Protein AF-0000000085005023 (afdb_homodimer)

Nearest PDB structures (foldseek):
  6o2d-assembly1_A  TM=9.457E-01  e=1.101E-13  Schizosaccharomyces pombe
  6o2d-assembly1_B  TM=9.319E-01  e=3.322E-13  Schizosaccharomyces pombe
  7x85-assembly2_C  TM=8.094E-01  e=4.046E-11  Gallus gallus
  5fpz-assembly1_A-2  TM=8.600E-01  e=1.883E-07  Yersinia enterocolitica subsp. enterocolitica 8081
  5fq0-assembly1_A  TM=8.128E-01  e=3.798E-08  Halomonas sp.

pLDDT: mean 74.67, std 32.0, range [18.98, 99.0]

Organism: Metarhizium robertsii (strain ARSEF 23 / ATCC MYA-3075) (NCBI:txid655844)

Foldseek 3Di:
DDDPDDDPDDPPDDPDPPCPPPDDPCPPPPCPVPVPPPPDPPDPPPDDCPVPPPPPPPPPPDDDPCCVPVQWDKDWDFDDDPVVVVPPPPDPDDDDTDIDIDTDDGHPVRFDWDDDPPFQKTWDWPDDDPFKTKTKIKHFAFGKDDKDACAQKKKKKAWCAAKKWKDKAHDIDIDGHGDMDIHGHGIIMMIGRNDHGMTMMIMMIGGDDDDPVD/DDCPDDDPDDPPDDPPPPCPPPDDPPPPPPPPPPPPPPPDPPDPDPDDCPVPPPPPPVPPDDDDPCCVPVQWDKDWDFDDDPVVVVPPPPDPDDDDTDIDIDTDDGHPVRFDWDDDVPFQKTWDWDDDDPFKTKTKIKHFAFGKDDKDACAQKKKKKAWCAAKKWKDKAHDIDIDGHGDMDIHGHGIIMMIGRNDHGMTMMIMMIGGDDDDVVD

Sequence (428 aa):
MDNITHQISEYARRVEHTEEPLVGQDVPLTEYQLVIRGGPTSQPETGSKSNGNVEPAAHDQDLDAWETNEGTVRASVVVWQPSYQLQLWPPIEAIEVDIADEQIAISASAIETWEIPGATFSYAKTLHMPYMGAGVVDIPPGGEKRTKNTRMMQMVFFVHFGKVLVTVHQTRFRISTGGIWTVPRGNYYGIVNDGEGPARIFFSQACETMPETLMDNITHQISEYARRVEHTEEPLVGQDVPLTEYQLVIRGGPTSQPETGSKSNGNVEPAAHDQDLDAWETNEGTVRASVVVWQPSYQLQLWPPIEAIEVDIADEQIAISASAIETWEIPGATFSYAKTLHMPYMGAGVVDIPPGGEKRTKNTRMMQMVFFVHFGKVLVTVHQTRFRISTGGIWTVPRGNYYGIVNDGEGPARIFFSQACETMPETL

Structure (mmCIF, N/CA/C/O backbone):
data_AF-0000000085005023-model_v1
#
loop_
_entity.id
_entity.type
_entity.pdbx_description
1 polymer 'CENP-C homolog'
#
loop_
_atom_site.group_PDB
_atom_site.id
_atom_site.type_symbol
_atom_site.label_atom_id
_atom_site.label_alt_id
_atom_site.label_comp_id
_atom_site.label_asym_id
_atom_site.label_entity_id
_atom_site.label_seq_id
_atom_site.pdbx_PDB_ins_code
_atom_site.Cartn_x
_atom_site.Cartn_y
_atom_site.Cartn_z
_atom_site.occupancy
_atom_site.B_iso_or_equiv
_atom_site.auth_seq_id
_atom_site.auth_comp_id
_atom_site.auth_asym_id
_atom_site.auth_atom_id
_atom_site.pdbx_PDB_model_num
ATOM 1 N N . MET A 1 1 ? 50.906 46.688 -15.484 1 20.78 1 MET A N 1
ATOM 2 C CA . MET A 1 1 ? 50.844 46.875 -14.039 1 20.78 1 MET A CA 1
ATOM 3 C C . MET A 1 1 ? 49.406 47.156 -13.594 1 20.78 1 MET A C 1
ATOM 5 O O . MET A 1 1 ? 49.062 46.875 -12.445 1 20.78 1 MET A O 1
ATOM 9 N N . ASP A 1 2 ? 48.719 48.125 -14.328 1 18.98 2 ASP A N 1
ATOM 10 C CA . ASP A 1 2 ? 47.906 48.938 -13.445 1 18.98 2 ASP A CA 1
ATOM 11 C C . ASP A 1 2 ? 46.812 48.125 -12.758 1 18.98 2 ASP A C 1
ATOM 13 O O . ASP A 1 2 ? 46.562 46.969 -13.148 1 18.98 2 ASP A O 1
ATOM 17 N N . ASN A 1 3 ? 45.562 48.719 -12.609 1 22.7 3 ASN A N 1
ATOM 18 C CA . ASN A 1 3 ? 44.719 49.375 -11.641 1 22.7 3 ASN A CA 1
ATOM 19 C C . ASN A 1 3 ? 43.5 48.531 -11.297 1 22.7 3 ASN A C 1
ATOM 21 O O . ASN A 1 3 ? 42.469 49.031 -10.828 1 22.7 3 ASN A O 1
ATOM 25 N N . ILE A 1 4 ? 43.125 47.5 -12.109 1 26.22 4 ILE A N 1
ATOM 26 C CA . ILE A 1 4 ? 41.812 46.844 -12.109 1 26.22 4 ILE A CA 1
ATOM 27 C C . ILE A 1 4 ? 41.594 46.156 -10.773 1 26.22 4 ILE A C 1
ATOM 29 O O . ILE A 1 4 ? 41.094 45.031 -10.734 1 26.22 4 ILE A O 1
ATOM 33 N N . THR A 1 5 ? 42.625 46.375 -9.766 1 22.83 5 THR A N 1
ATOM 34 C CA . THR A 1 5 ? 42.875 45.531 -8.602 1 22.83 5 THR A CA 1
ATOM 35 C C . THR A 1 5 ? 41.75 45.625 -7.594 1 22.83 5 THR A C 1
ATOM 37 O O . THR A 1 5 ? 41.406 44.625 -6.953 1 22.83 5 THR A O 1
ATOM 40 N N . HIS A 1 6 ? 41.469 46.906 -7.105 1 21.84 6 HIS A N 1
ATOM 41 C CA . HIS A 1 6 ? 41.375 47.219 -5.684 1 21.84 6 HIS A CA 1
ATOM 42 C C . HIS A 1 6 ? 40.031 46.781 -5.105 1 21.84 6 HIS A C 1
ATOM 44 O O . HIS A 1 6 ? 39.969 46.375 -3.947 1 21.84 6 HIS A O 1
ATOM 50 N N . GLN A 1 7 ? 38.812 47.344 -5.625 1 20.84 7 GLN A N 1
ATOM 51 C CA . GLN A 1 7 ? 37.844 47.969 -4.738 1 20.84 7 GLN A CA 1
ATOM 52 C C . GLN A 1 7 ? 37 46.938 -4.02 1 20.84 7 GLN A C 1
ATOM 54 O O . GLN A 1 7 ? 35.812 46.812 -4.301 1 20.84 7 GLN A O 1
ATOM 59 N N . ILE A 1 8 ? 37.219 45.594 -3.947 1 22.94 8 ILE A N 1
ATOM 60 C CA . ILE A 1 8 ? 36.25 44.594 -3.51 1 22.94 8 ILE A CA 1
ATOM 61 C C . ILE A 1 8 ? 35.969 44.781 -2.018 1 22.94 8 ILE A C 1
ATOM 63 O O . ILE A 1 8 ? 35.844 43.781 -1.286 1 22.94 8 ILE A O 1
ATOM 67 N N . SER A 1 9 ? 36.406 46 -1.412 1 19.78 9 SER A N 1
ATOM 68 C CA . SER A 1 9 ? 36.719 46 0.012 1 19.78 9 SER A CA 1
ATOM 69 C C . SER A 1 9 ? 35.5 45.625 0.849 1 19.78 9 SER A C 1
ATOM 71 O O . SER A 1 9 ? 35.531 44.688 1.634 1 19.78 9 SER A O 1
ATOM 73 N N . GLU A 1 10 ? 34.875 46.688 1.689 1 20.23 10 GLU A N 1
ATOM 74 C CA . GLU A 1 10 ? 34.594 46.969 3.094 1 20.23 10 GLU A CA 1
ATOM 75 C C . GLU A 1 10 ? 33.156 46.625 3.461 1 20.23 10 GLU A C 1
ATOM 77 O O . GLU A 1 10 ? 32.688 46.969 4.543 1 20.23 10 GLU A O 1
ATOM 82 N N . TYR A 1 11 ? 32.188 46.219 2.602 1 20.08 11 TYR A N 1
ATOM 83 C CA . TYR A 1 11 ? 30.781 46.406 2.904 1 20.08 11 TYR A CA 1
ATOM 84 C C . TYR A 1 11 ? 30.375 45.594 4.117 1 20.08 11 TYR A C 1
ATOM 86 O O . TYR A 1 11 ? 29.734 44.531 3.979 1 20.08 11 TYR A O 1
ATOM 94 N N . ALA A 1 12 ? 31.281 45.062 5.039 1 22.78 12 ALA A N 1
ATOM 95 C CA . ALA A 1 12 ? 30.953 44.188 6.145 1 22.78 12 ALA A CA 1
ATOM 96 C C . ALA A 1 12 ? 30.156 44.906 7.223 1 22.78 12 ALA A C 1
ATOM 98 O O . ALA A 1 12 ? 30.344 44.656 8.414 1 22.78 12 ALA A O 1
ATOM 99 N N . ARG A 1 13 ? 29.578 46.156 6.875 1 21.62 13 ARG A N 1
ATOM 100 C CA . ARG A 1 13 ? 29.234 46.969 8.055 1 21.62 13 ARG A CA 1
ATOM 101 C C . ARG A 1 13 ? 28.391 46.156 9.031 1 21.62 13 ARG A C 1
ATOM 103 O O . ARG A 1 13 ? 27.594 45.312 8.617 1 21.62 13 ARG A O 1
ATOM 110 N N . ARG A 1 14 ? 28.219 46.656 10.383 1 22.02 14 ARG A N 1
ATOM 111 C CA . ARG A 1 14 ? 27.922 46.469 11.797 1 22.02 14 ARG A CA 1
ATOM 112 C C . ARG A 1 14 ? 26.406 46.375 12.031 1 22.02 14 ARG A C 1
ATOM 114 O O . ARG A 1 14 ? 25.703 47.375 12.016 1 22.02 14 ARG A O 1
ATOM 121 N N . VAL A 1 15 ? 25.578 45.562 11.25 1 21.27 15 VAL A N 1
ATOM 122 C CA . VAL A 1 15 ? 24.141 45.562 11.516 1 21.27 15 VAL A CA 1
ATOM 123 C C . VAL A 1 15 ? 23.891 45.375 13.008 1 21.27 15 VAL A C 1
ATOM 125 O O . VAL A 1 15 ? 24.25 44.344 13.578 1 21.27 15 VAL A O 1
ATOM 128 N N . GLU A 1 16 ? 23.922 46.5 13.75 1 20.8 16 GLU A N 1
ATOM 129 C CA . GLU A 1 16 ? 23.578 46.625 15.164 1 20.8 16 GLU A CA 1
ATOM 130 C C . GLU A 1 16 ? 22.266 45.906 15.477 1 20.8 16 GLU A C 1
ATOM 132 O O . GLU A 1 16 ? 21.266 46.125 14.797 1 20.8 16 GLU A O 1
ATOM 137 N N . HIS A 1 17 ? 22.312 44.75 16.141 1 21.53 17 HIS A N 1
ATOM 138 C CA . HIS A 1 17 ? 21.359 43.812 16.719 1 21.53 17 HIS A CA 1
ATOM 139 C C . HIS A 1 17 ? 20.391 44.531 17.656 1 21.53 17 HIS A C 1
ATOM 141 O O . HIS A 1 17 ? 20.516 44.438 18.891 1 21.53 17 HIS A O 1
ATOM 147 N N . THR A 1 18 ? 19.938 45.812 17.328 1 21 18 THR A N 1
ATOM 148 C CA . THR A 1 18 ? 19.156 46.312 18.438 1 21 18 THR A CA 1
ATOM 149 C C . THR A 1 18 ? 18 45.375 18.781 1 21 18 THR A C 1
ATOM 151 O O . THR A 1 18 ? 17.188 45.031 17.906 1 21 18 THR A O 1
ATOM 154 N N . GLU A 1 19 ? 18.062 44.625 19.891 1 22.67 19 GLU A N 1
ATOM 155 C CA . GLU A 1 19 ? 17.25 43.656 20.625 1 22.67 19 GLU A CA 1
ATOM 156 C C . GLU A 1 19 ? 15.867 44.25 20.953 1 22.67 19 GLU A C 1
ATOM 158 O O . GLU A 1 19 ? 15.312 43.938 22.016 1 22.67 19 GLU A O 1
ATOM 163 N N . GLU A 1 20 ? 15.297 45.25 20.188 1 24.09 20 GLU A N 1
ATOM 164 C CA . GLU A 1 20 ? 14.164 45.75 20.953 1 24.09 20 GLU A CA 1
ATOM 165 C C . GLU A 1 20 ? 13.188 44.625 21.297 1 24.09 20 GLU A C 1
ATOM 167 O O . GLU A 1 20 ? 12.875 43.781 20.438 1 24.09 20 GLU A O 1
ATOM 172 N N . PRO A 1 21 ? 12.953 44.375 22.609 1 23 21 PRO A N 1
ATOM 173 C CA . PRO A 1 21 ? 12.086 43.375 23.234 1 23 21 PRO A CA 1
ATOM 174 C C . PRO A 1 21 ? 10.633 43.5 22.766 1 23 21 PRO A C 1
ATOM 176 O O . PRO A 1 21 ? 10.055 44.594 22.781 1 23 21 PRO A O 1
ATOM 179 N N . LEU A 1 22 ? 10.297 42.969 21.625 1 23.94 22 LEU A N 1
ATOM 180 C CA . LEU A 1 22 ? 8.906 43 21.203 1 23.94 22 LEU A CA 1
ATOM 181 C C . LEU A 1 22 ? 7.973 42.75 22.391 1 23.94 22 LEU A C 1
ATOM 183 O O . LEU A 1 22 ? 8.008 41.656 22.984 1 23.94 22 LEU A O 1
ATOM 187 N N . VAL A 1 23 ? 7.742 43.812 23.188 1 22.28 23 VAL A N 1
ATOM 188 C CA . VAL A 1 23 ? 6.77 43.875 24.266 1 22.28 23 VAL A CA 1
ATOM 189 C C . VAL A 1 23 ? 5.508 43.125 23.891 1 22.28 23 VAL A C 1
ATOM 191 O O . VAL A 1 23 ? 5.109 43.094 22.719 1 22.28 23 VAL A O 1
ATOM 194 N N . GLY A 1 24 ? 4.887 42.438 24.875 1 23.66 24 GLY A N 1
ATOM 195 C CA . GLY A 1 24 ? 3.895 41.469 25.297 1 23.66 24 GLY A CA 1
ATOM 196 C C . GLY A 1 24 ? 2.477 41.844 24.938 1 23.66 24 GLY A C 1
ATOM 197 O O . GLY A 1 24 ? 1.838 42.625 25.641 1 23.66 24 GLY A O 1
ATOM 198 N N . GLN A 1 25 ? 2.277 42.531 23.734 1 23.11 25 GLN A N 1
ATOM 199 C CA . GLN A 1 25 ? 0.89 42.969 23.625 1 23.11 25 GLN A CA 1
ATOM 200 C C . GLN A 1 25 ? -0.073 41.875 24.047 1 23.11 25 GLN A C 1
ATOM 202 O O . GLN A 1 25 ? 0.079 40.719 23.625 1 23.11 25 GLN A O 1
ATOM 207 N N . ASP A 1 26 ? -0.758 42.094 25.141 1 23.62 26 ASP A N 1
ATOM 208 C CA . ASP A 1 26 ? -1.786 41.375 25.906 1 23.62 26 ASP A CA 1
AT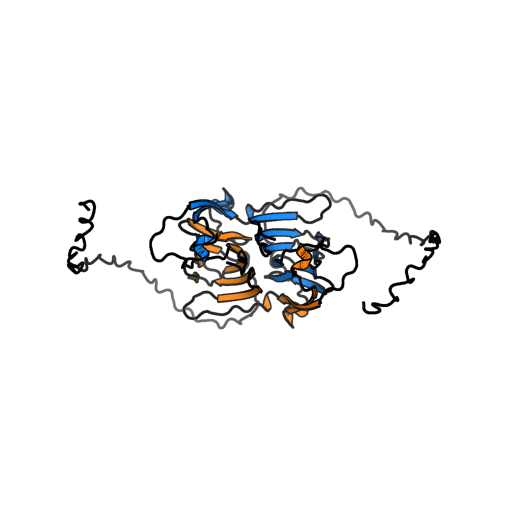OM 209 C C . ASP A 1 26 ? -2.938 40.938 25 1 23.62 26 ASP A C 1
ATOM 211 O O . ASP A 1 26 ? -3.664 41.781 24.453 1 23.62 26 ASP A O 1
ATOM 215 N N . VAL A 1 27 ? -2.641 40.219 24 1 22.83 27 VAL A N 1
ATOM 216 C CA . VAL A 1 27 ? -3.807 39.75 23.234 1 22.83 27 VAL A CA 1
ATOM 217 C C . VAL A 1 27 ? -4.875 39.25 24.203 1 22.83 27 VAL A C 1
ATOM 219 O O . VAL A 1 27 ? -4.582 38.406 25.078 1 22.83 27 VAL A O 1
ATOM 222 N N . PRO A 1 28 ? -5.824 40.094 24.453 1 23.39 28 PRO A N 1
ATOM 223 C CA . PRO A 1 28 ? -6.902 39.688 25.359 1 23.39 28 PRO A CA 1
ATOM 224 C C . PRO A 1 28 ? -7.461 38.281 25.031 1 23.39 28 PRO A C 1
ATOM 226 O O . PRO A 1 28 ? -7.707 37.969 23.859 1 23.39 28 PRO A O 1
ATOM 229 N N . LEU A 1 29 ? -6.914 37.281 25.703 1 22.69 29 LEU A N 1
ATOM 230 C CA . LEU A 1 29 ? -7.359 35.906 25.734 1 22.69 29 LEU A CA 1
ATOM 231 C C . LEU A 1 29 ? -8.867 35.812 25.922 1 22.69 29 LEU A C 1
ATOM 233 O O . LEU A 1 29 ? -9.391 36.219 26.969 1 22.69 29 LEU A O 1
ATOM 237 N N . THR A 1 30 ? -9.586 36.188 24.844 1 21.06 30 THR A N 1
ATOM 238 C CA . THR A 1 30 ? -11.031 36 24.969 1 21.06 30 THR A CA 1
ATOM 239 C C . THR A 1 30 ? -11.359 34.688 25.641 1 21.06 30 THR A C 1
ATOM 241 O O . THR A 1 30 ? -10.828 33.625 25.266 1 21.06 30 THR A O 1
ATOM 244 N N . GLU A 1 31 ? -11.703 34.688 26.875 1 20.23 31 GLU A N 1
ATOM 245 C CA . GLU A 1 31 ? -12.164 33.688 27.812 1 20.23 31 GLU A CA 1
ATOM 246 C C . GLU A 1 31 ? -13.258 32.812 27.172 1 20.23 31 GLU A C 1
ATOM 248 O O . GLU A 1 31 ? -14.344 33.312 26.875 1 20.23 31 GLU A O 1
ATOM 253 N N . TYR A 1 32 ? -12.883 32.031 26.188 1 21.78 32 TYR A N 1
ATOM 254 C CA . TYR A 1 32 ? -13.953 31.141 25.766 1 21.78 32 TYR A CA 1
ATOM 255 C C . TYR A 1 32 ? -14.508 30.359 26.953 1 21.78 32 TYR A C 1
ATOM 257 O O . TYR A 1 32 ? -13.742 29.766 27.719 1 21.78 32 TYR A O 1
ATOM 265 N N . GLN A 1 33 ? -15.492 30.906 27.609 1 19.98 33 GLN A N 1
ATOM 266 C CA . GLN A 1 33 ? -16.219 30.25 28.688 1 19.98 33 GLN A CA 1
ATOM 267 C C . GLN A 1 33 ? -16.672 28.844 28.281 1 19.98 33 GLN A C 1
ATOM 269 O O . GLN A 1 33 ? -17.516 28.703 27.406 1 19.98 33 GLN A O 1
ATOM 274 N N . LEU A 1 34 ? -15.727 27.938 28.156 1 20.25 34 LEU A N 1
ATOM 275 C CA . LEU A 1 34 ? -16.156 26.562 28 1 20.25 34 LEU A CA 1
ATOM 276 C C . LEU A 1 34 ? -17.141 26.172 29.094 1 20.25 34 LEU A C 1
ATOM 278 O O . LEU A 1 34 ? -16.812 26.203 30.266 1 20.25 34 LEU A O 1
ATOM 282 N N . VAL A 1 35 ? -18.406 26.516 28.859 1 21.14 35 VAL A N 1
ATOM 283 C CA . VAL A 1 35 ? -19.453 26.062 29.781 1 21.14 35 VAL A CA 1
ATOM 284 C C . VAL A 1 35 ? -19.359 24.547 29.953 1 21.14 35 VAL A C 1
ATOM 286 O O . VAL A 1 35 ? -19.5 23.797 28.969 1 21.14 35 VAL A O 1
ATOM 289 N N . ILE A 1 36 ? -18.531 24.094 30.844 1 23.42 36 ILE A N 1
ATOM 290 C CA . ILE A 1 36 ? -18.438 22.703 31.266 1 23.42 36 ILE A CA 1
ATOM 291 C C . ILE A 1 36 ? -19.797 22.219 31.781 1 23.42 36 ILE A C 1
ATOM 293 O O . ILE A 1 36 ? -20.312 22.734 32.781 1 23.42 36 ILE A O 1
ATOM 297 N N . ARG A 1 37 ? -20.75 21.984 30.844 1 21.23 37 ARG A N 1
ATOM 298 C CA . ARG A 1 37 ? -21.984 21.406 31.375 1 21.23 37 ARG A CA 1
ATOM 299 C C . ARG A 1 37 ? -21.688 20.141 32.188 1 21.23 37 ARG A C 1
ATOM 301 O O . ARG A 1 37 ? -20.859 19.328 31.781 1 21.23 37 ARG A O 1
ATOM 308 N N . GLY A 1 38 ? -21.812 20.188 33.5 1 23.38 38 GLY A N 1
ATOM 309 C CA . GLY A 1 38 ? -21.656 19.219 34.562 1 23.38 38 GLY A CA 1
ATOM 310 C C . GLY A 1 38 ? -22.5 17.969 34.375 1 23.38 38 GLY A C 1
ATOM 311 O O . GLY A 1 38 ? -23.719 18 34.5 1 23.38 38 GLY A O 1
ATOM 312 N N . GLY A 1 39 ? -22.469 17.328 33.219 1 23.11 39 GLY A N 1
ATOM 313 C CA . GLY A 1 39 ? -23.422 16.234 33.219 1 23.11 39 GLY A CA 1
ATOM 314 C C . GLY A 1 39 ? -23.203 15.234 34.344 1 23.11 39 GLY A C 1
ATOM 315 O O . GLY A 1 39 ? -22.125 15.195 34.938 1 23.11 39 GLY A O 1
ATOM 316 N N . PRO A 1 40 ? -24.297 14.602 34.875 1 24.78 40 PRO A N 1
ATOM 317 C CA . PRO A 1 40 ? -24.406 13.758 36.062 1 24.78 40 PRO A CA 1
ATOM 318 C C . PRO A 1 40 ? -23.547 12.5 35.969 1 24.78 40 PRO A C 1
ATOM 320 O O . PRO A 1 40 ? -23.172 12.078 34.875 1 24.78 40 PRO A O 1
ATOM 323 N N . THR A 1 41 ? -22.844 12.102 37.031 1 23.7 41 THR A N 1
ATOM 324 C CA . THR A 1 41 ? -21.922 11.047 37.438 1 23.7 41 THR A CA 1
ATOM 325 C C . THR A 1 41 ? -22.562 9.672 37.25 1 23.7 41 THR A C 1
ATOM 327 O O . THR A 1 41 ? -22.016 8.664 37.719 1 23.7 41 THR A O 1
ATOM 330 N N . SER A 1 42 ? -23.297 9.328 36.219 1 23.91 42 SER A N 1
ATOM 331 C CA . SER A 1 42 ? -23.938 8.031 36.406 1 23.91 42 SER A CA 1
ATOM 332 C C . SER A 1 42 ? -22.891 6.926 36.562 1 23.91 42 SER A C 1
ATOM 334 O O . SER A 1 42 ? -21.781 7.043 36.031 1 23.91 42 SER A O 1
ATOM 336 N N . GLN A 1 43 ? -23.125 6.012 37.5 1 25.61 43 GLN A N 1
ATOM 337 C CA . GLN A 1 43 ? -22.422 4.875 38.094 1 25.61 43 GLN A CA 1
ATOM 338 C C . GLN A 1 43 ? -22.047 3.859 37.031 1 25.61 43 GLN A C 1
ATOM 340 O O . GLN A 1 43 ? -22.828 3.592 36.094 1 25.61 43 GLN A O 1
ATOM 345 N N . PRO A 1 44 ? -20.688 3.605 36.938 1 25.62 44 PRO A N 1
ATOM 346 C CA . PRO A 1 44 ? -20.031 2.779 35.906 1 25.62 44 PRO A CA 1
ATOM 347 C C . PRO A 1 44 ? -20.516 1.33 35.938 1 25.62 44 PRO A C 1
ATOM 349 O O . PRO A 1 44 ? -20.438 0.665 36.969 1 25.62 44 PRO A O 1
ATOM 352 N N . GLU A 1 45 ? -21.688 1.024 35.344 1 25.56 45 GLU A N 1
ATOM 353 C CA . GLU A 1 45 ? -21.984 -0.406 35.344 1 25.56 45 GLU A CA 1
ATOM 354 C C . GLU A 1 45 ? -20.875 -1.201 34.656 1 25.56 45 GLU A C 1
ATOM 356 O O . GLU A 1 45 ? -20.203 -0.697 33.75 1 25.56 45 GLU A O 1
ATOM 361 N N . THR A 1 46 ? -20.312 -2.197 35.281 1 25.36 46 THR A N 1
ATOM 362 C CA . THR A 1 46 ? -19.25 -3.164 35.062 1 25.36 46 THR A CA 1
ATOM 363 C C . THR A 1 46 ? -19.469 -3.938 33.781 1 25.36 46 THR A C 1
ATOM 365 O O . THR A 1 46 ? -20.359 -4.789 33.688 1 25.36 46 THR A O 1
ATOM 368 N N . GLY A 1 47 ? -19.656 -3.234 32.625 1 24.84 47 GLY A N 1
ATOM 369 C CA . GLY A 1 47 ? -19.938 -4.094 31.484 1 24.84 47 GLY A CA 1
ATOM 370 C C . GLY A 1 47 ? -18.766 -4.973 31.094 1 24.84 47 GLY A C 1
ATOM 371 O O . GLY A 1 47 ? -17.609 -4.66 31.406 1 24.84 47 GLY A O 1
ATOM 372 N N . SER A 1 48 ? -19 -6.273 30.812 1 24.84 48 SER A N 1
ATOM 373 C CA . SER A 1 48 ? -18.188 -7.402 30.375 1 24.84 48 SER A CA 1
ATOM 374 C C . SER A 1 48 ? -17.469 -7.094 29.078 1 24.84 48 SER A C 1
ATOM 376 O O . SER A 1 48 ? -18.078 -6.633 28.109 1 24.84 48 SER A O 1
ATOM 378 N N . LYS A 1 49 ? -16.109 -6.945 29.078 1 29.33 49 LYS A N 1
ATOM 379 C CA . LYS A 1 49 ? -15.109 -6.621 28.062 1 29.33 49 LYS A CA 1
ATOM 380 C C . LYS A 1 49 ? -15.117 -7.652 26.938 1 29.33 49 LYS A C 1
ATOM 382 O O . LYS A 1 49 ? -14.617 -8.766 27.109 1 29.33 49 LYS A O 1
ATOM 387 N N . SER A 1 50 ? -16.234 -7.809 26.156 1 26.61 50 SER A N 1
ATOM 388 C CA . SER A 1 50 ? -16.047 -8.68 25 1 26.61 50 SER A CA 1
ATOM 389 C C . SER A 1 50 ? -14.969 -8.133 24.062 1 26.61 50 SER A C 1
ATOM 391 O O . SER A 1 50 ? -15.023 -6.969 23.656 1 26.61 50 SER A O 1
ATOM 393 N N . ASN A 1 51 ? -13.758 -8.547 24.156 1 29.17 51 ASN A N 1
ATOM 394 C CA . ASN A 1 51 ? -12.555 -8.266 23.375 1 29.17 51 ASN A CA 1
ATOM 395 C C . ASN A 1 51 ? -12.805 -8.438 21.875 1 29.17 51 ASN A C 1
ATOM 397 O O . ASN A 1 51 ? -12.062 -9.148 21.203 1 29.17 51 ASN A O 1
ATOM 401 N N . GLY A 1 52 ? -14.062 -8.656 21.422 1 30.81 52 GLY A N 1
ATOM 402 C CA . GLY A 1 52 ? -14.125 -8.898 19.984 1 30.81 52 GLY A CA 1
ATOM 403 C C . GLY A 1 52 ? -13.602 -7.738 19.156 1 30.81 52 GLY A C 1
ATOM 404 O O . GLY A 1 52 ? -13.914 -6.578 19.453 1 30.81 52 GLY A O 1
ATOM 405 N N . ASN A 1 53 ? -12.375 -7.871 18.625 1 34.22 53 ASN A N 1
ATOM 406 C CA . ASN A 1 53 ? -11.844 -6.957 17.625 1 34.22 53 ASN A CA 1
ATOM 407 C C . ASN A 1 53 ? -12.898 -6.613 16.562 1 34.22 53 ASN A C 1
ATOM 409 O O . ASN A 1 53 ? -13.094 -7.363 15.609 1 34.22 53 ASN A O 1
ATOM 413 N N . VAL A 1 54 ? -14.125 -6.309 16.891 1 34.75 54 VAL A N 1
ATOM 414 C CA . VAL A 1 54 ? -15.211 -5.922 16 1 34.75 54 VAL A CA 1
ATOM 415 C C . VAL A 1 54 ? -14.781 -4.715 15.164 1 34.75 54 VAL A C 1
ATOM 417 O O . VAL A 1 54 ? -14.336 -3.705 15.703 1 34.75 54 VAL A O 1
ATOM 420 N N . GLU A 1 55 ? -14.336 -5.02 13.852 1 45.09 55 GLU A N 1
ATOM 421 C CA . GLU A 1 55 ? -14.227 -3.887 12.93 1 45.09 55 GLU A CA 1
ATOM 422 C C . GLU A 1 55 ? -15.359 -2.883 13.156 1 45.09 55 GLU A C 1
ATOM 424 O O . GLU A 1 55 ? -16.531 -3.264 13.25 1 45.09 55 GLU A O 1
ATOM 429 N N . PRO A 1 56 ? -15.156 -1.811 13.641 1 44.62 56 PRO A N 1
ATOM 430 C CA . PRO A 1 56 ? -16.266 -0.873 13.828 1 44.62 56 PRO A CA 1
ATOM 431 C C . PRO A 1 56 ? -17.203 -0.815 12.625 1 44.62 56 PRO A C 1
ATOM 433 O O . PRO A 1 56 ? -16.75 -0.977 11.484 1 44.62 56 PRO A O 1
ATOM 436 N N . ALA A 1 57 ? -18.453 -1.136 12.797 1 40.09 57 ALA A N 1
ATOM 437 C CA . ALA A 1 57 ? -19.5 -0.954 11.789 1 40.09 57 ALA A CA 1
ATOM 438 C C . ALA A 1 57 ? -19.234 0.282 10.938 1 40.09 57 ALA A C 1
ATOM 440 O O . ALA A 1 57 ? -18.766 1.308 11.445 1 40.09 57 ALA A O 1
ATOM 441 N N . ALA A 1 58 ? -18.953 0.006 9.609 1 46.12 58 ALA A N 1
ATOM 442 C CA . ALA A 1 58 ? -18.953 1.183 8.75 1 46.12 58 ALA A CA 1
ATOM 443 C C . ALA A 1 58 ? -19.953 2.225 9.242 1 46.12 58 ALA A C 1
ATOM 445 O O . ALA A 1 58 ? -21.172 2.051 9.102 1 46.12 58 ALA A O 1
ATOM 446 N N . HIS A 1 59 ? -19.828 2.691 10.359 1 47.91 59 HIS A N 1
ATOM 447 C CA . HIS A 1 59 ? -20.734 3.768 10.75 1 47.91 59 HIS A CA 1
ATOM 448 C C . HIS A 1 59 ? -20.953 4.746 9.602 1 47.91 59 HIS A C 1
ATOM 450 O O . HIS A 1 59 ? -20.062 4.949 8.773 1 47.91 59 HIS A O 1
ATOM 456 N N . ASP A 1 60 ? -22.172 4.969 9.266 1 56.31 60 ASP A N 1
ATOM 457 C CA . ASP A 1 60 ? -22.594 6.023 8.344 1 56.31 60 ASP A CA 1
ATOM 458 C C . ASP A 1 60 ? -21.703 7.258 8.484 1 56.31 60 ASP A C 1
ATOM 460 O O . ASP A 1 60 ? -21.891 8.055 9.406 1 56.31 60 ASP A O 1
ATOM 464 N N . GLN A 1 61 ? -20.438 7.055 8.016 1 75.25 61 GLN A N 1
ATOM 465 C CA . GLN A 1 61 ? -19.547 8.203 8.07 1 75.25 61 GLN A CA 1
ATOM 466 C C . GLN A 1 61 ? -20.047 9.336 7.188 1 75.25 61 GLN A C 1
ATOM 468 O O . GLN A 1 61 ? -20.5 9.102 6.062 1 75.25 61 GLN A O 1
ATOM 473 N N . ASP A 1 62 ? -20.312 10.492 7.762 1 89.69 62 ASP A N 1
ATOM 474 C CA . ASP A 1 62 ? -20.609 11.68 6.957 1 89.69 62 ASP A CA 1
ATOM 475 C C . ASP A 1 62 ? -19.453 12 6.012 1 89.69 62 ASP A C 1
ATOM 477 O O . ASP A 1 62 ? -18.359 12.383 6.457 1 89.69 62 ASP A O 1
ATOM 481 N N . LEU A 1 63 ? -19.719 11.758 4.727 1 96.5 63 LEU A N 1
ATOM 482 C CA . LEU A 1 63 ? -18.703 12.016 3.711 1 96.5 63 LEU A CA 1
ATOM 483 C C . LEU A 1 63 ? -18.578 13.508 3.436 1 96.5 63 LEU A C 1
ATOM 485 O O . LEU A 1 63 ? -19.594 14.227 3.414 1 96.5 63 LEU A O 1
ATOM 489 N N . ASP A 1 64 ? -17.344 13.945 3.262 1 96.69 64 ASP A N 1
ATOM 490 C CA . ASP A 1 64 ? -17.156 15.32 2.812 1 96.69 64 ASP A CA 1
ATOM 491 C C . ASP A 1 64 ? -17.656 15.508 1.382 1 96.69 64 ASP A C 1
ATOM 493 O O . ASP A 1 64 ? -17.656 14.555 0.595 1 96.69 64 ASP A O 1
ATOM 497 N N . ALA A 1 65 ? -17.938 16.734 1.034 1 97.5 65 ALA A N 1
ATOM 498 C CA . ALA A 1 65 ? -18.562 17.062 -0.253 1 97.5 65 ALA A CA 1
ATOM 499 C C . ALA A 1 65 ? -17.688 16.578 -1.41 1 97.5 65 ALA A C 1
ATOM 501 O O . ALA A 1 65 ? -18.203 16.062 -2.406 1 97.5 65 ALA A O 1
ATOM 502 N N . TRP A 1 66 ? -16.359 16.719 -1.355 1 98.19 66 TRP A N 1
ATOM 503 C CA . TRP A 1 66 ? -15.508 16.344 -2.471 1 98.19 66 TRP A CA 1
ATOM 504 C C . TRP A 1 66 ? -15.578 14.844 -2.725 1 98.19 66 TRP A C 1
ATOM 506 O O . TRP A 1 66 ? -15.359 14.383 -3.852 1 98.19 66 TRP A O 1
ATOM 516 N N . GLU A 1 67 ? -15.883 14.062 -1.689 1 98.38 67 GLU A N 1
ATOM 517 C CA . GLU A 1 67 ? -15.875 12.602 -1.814 1 98.38 67 GLU A CA 1
ATOM 518 C C . GLU A 1 67 ? -17.062 12.117 -2.646 1 98.38 67 GLU A C 1
ATOM 520 O O . GLU A 1 67 ? -17.016 11.031 -3.229 1 98.38 67 GLU A O 1
ATOM 525 N N . THR A 1 68 ? -18.109 12.922 -2.705 1 97.44 68 THR A N 1
ATOM 526 C CA . THR A 1 68 ? -19.312 12.5 -3.42 1 97.44 68 THR A CA 1
ATOM 527 C C . THR A 1 68 ? -19.484 13.305 -4.707 1 97.44 68 THR A C 1
ATOM 529 O O . THR A 1 68 ? -20.375 13.016 -5.508 1 97.44 68 THR A O 1
ATOM 532 N N . ASN A 1 69 ? -18.703 14.305 -4.926 1 97.31 69 ASN A N 1
ATOM 533 C CA . ASN A 1 69 ? -18.781 15.133 -6.125 1 97.31 69 ASN A CA 1
ATOM 534 C C . ASN A 1 69 ? -17.594 14.93 -7.043 1 97.31 69 ASN A C 1
ATOM 536 O O . ASN A 1 69 ? -17.562 13.992 -7.844 1 97.31 69 ASN A O 1
ATOM 540 N N . GLU A 1 70 ? -16.484 15.656 -6.902 1 97.75 70 GLU A N 1
ATOM 541 C CA . GLU A 1 70 ? -15.312 15.547 -7.758 1 97.75 70 GLU A CA 1
ATOM 542 C C . GLU A 1 70 ? -14.68 14.164 -7.66 1 97.75 70 GLU A C 1
ATOM 544 O O . GLU A 1 70 ? -14.211 13.617 -8.664 1 97.75 70 GLU A O 1
ATOM 549 N N . GLY A 1 71 ? -14.609 13.688 -6.453 1 98.75 71 GLY A N 1
ATOM 550 C CA . GLY A 1 71 ? -14.055 12.367 -6.195 1 98.75 71 GLY A CA 1
ATOM 551 C C . GLY A 1 71 ? -12.547 12.367 -6.082 1 98.75 71 GLY A C 1
ATOM 552 O O . GLY A 1 71 ? -11.938 11.336 -5.762 1 98.75 71 GLY A O 1
ATOM 553 N N . THR A 1 72 ? -11.977 13.539 -6.426 1 98.88 72 THR A N 1
ATOM 554 C CA . THR A 1 72 ? -10.523 13.656 -6.328 1 98.88 72 THR A CA 1
ATOM 555 C C . THR A 1 72 ? -10.125 14.977 -5.684 1 98.88 72 THR A C 1
ATOM 557 O O . THR A 1 72 ? -10.898 15.93 -5.684 1 98.88 72 THR A O 1
ATOM 560 N N . VAL A 1 73 ? -8.938 14.93 -5.066 1 98.81 73 VAL A N 1
ATOM 561 C CA . VAL A 1 73 ? -8.336 16.141 -4.539 1 98.81 73 VAL A CA 1
ATOM 562 C C . VAL A 1 73 ? -7.027 16.438 -5.277 1 98.81 73 VAL A C 1
ATOM 564 O O . VAL A 1 73 ? -6.195 15.547 -5.453 1 98.81 73 VAL A O 1
ATOM 567 N N . ARG A 1 74 ? -6.875 17.625 -5.758 1 98.62 74 ARG A N 1
ATOM 568 C CA . ARG A 1 74 ? -5.621 18.125 -6.32 1 98.62 74 ARG A CA 1
ATOM 569 C C . ARG A 1 74 ? -4.914 19.062 -5.348 1 98.62 74 ARG A C 1
ATOM 571 O O . ARG A 1 74 ? -5.559 19.703 -4.52 1 98.62 74 ARG A O 1
ATOM 578 N N . ALA A 1 75 ? -3.611 19.062 -5.426 1 98.62 75 ALA A N 1
ATOM 579 C CA . ALA A 1 75 ? -2.811 19.922 -4.547 1 98.62 75 ALA A CA 1
ATOM 580 C C . ALA A 1 75 ? -1.586 20.469 -5.273 1 98.62 75 ALA A C 1
ATOM 582 O O . ALA A 1 75 ? -1.074 19.828 -6.199 1 98.62 75 ALA A O 1
ATOM 583 N N . SER A 1 76 ? -1.179 21.656 -4.832 1 98.06 76 SER A N 1
ATOM 584 C CA . SER A 1 76 ? 0.151 22.141 -5.188 1 98.06 76 SER A CA 1
ATOM 585 C C . SER A 1 76 ? 1.223 21.516 -4.301 1 98.06 76 SER A C 1
ATOM 587 O O . SER A 1 76 ? 1.24 21.734 -3.088 1 98.06 76 SER A O 1
ATOM 589 N N . VAL A 1 77 ? 2.09 20.781 -4.957 1 98.31 77 VAL A N 1
ATOM 590 C CA . VAL A 1 77 ? 3.07 20.062 -4.156 1 98.31 77 VAL A CA 1
ATOM 591 C C . VAL A 1 77 ? 4.477 20.359 -4.668 1 98.31 77 VAL A C 1
ATOM 593 O O . VAL A 1 77 ? 4.656 20.75 -5.828 1 98.31 77 VAL A O 1
ATOM 596 N N . VAL A 1 78 ? 5.465 20.172 -3.801 1 96.69 78 VAL A N 1
ATOM 597 C CA . VAL A 1 78 ? 6.871 20.297 -4.156 1 96.69 78 VAL A CA 1
ATOM 598 C C . VAL A 1 78 ? 7.266 19.203 -5.129 1 96.69 78 VAL A C 1
ATOM 600 O O . VAL A 1 78 ? 6.938 18.031 -4.914 1 96.69 78 VAL A O 1
ATOM 603 N N . VAL A 1 79 ? 7.953 19.594 -6.215 1 96.38 79 VAL A N 1
ATOM 604 C CA . VAL A 1 79 ? 8.5 18.641 -7.164 1 96.38 79 VAL A CA 1
ATOM 605 C C . VAL A 1 79 ? 9.883 18.188 -6.699 1 96.38 79 VAL A C 1
ATOM 607 O O . VAL A 1 79 ? 10.789 19 -6.555 1 96.38 79 VAL A O 1
ATOM 610 N N . TRP A 1 80 ? 10.039 16.922 -6.512 1 94.06 80 TRP A N 1
ATOM 611 C CA . TRP A 1 80 ? 11.305 16.375 -6.039 1 94.06 80 TRP A CA 1
ATOM 612 C C . TRP A 1 80 ? 12.391 16.5 -7.105 1 94.06 80 TRP A C 1
ATOM 614 O O . TRP A 1 80 ? 12.156 16.188 -8.273 1 94.06 80 TRP A O 1
ATOM 624 N N . GLN A 1 81 ? 13.516 16.969 -6.625 1 90.56 81 GLN A N 1
ATOM 625 C CA . GLN A 1 81 ? 14.711 16.969 -7.457 1 90.56 81 GLN A CA 1
ATOM 626 C C . GLN A 1 81 ? 15.773 16.031 -6.895 1 90.56 81 GLN A C 1
ATOM 628 O O . GLN A 1 81 ? 16.016 16.016 -5.688 1 90.56 81 GLN A O 1
ATOM 633 N N . PRO A 1 82 ? 16.422 15.266 -7.801 1 85.5 82 PRO A N 1
ATOM 634 C CA . PRO A 1 82 ? 17.453 14.352 -7.32 1 85.5 82 PRO A CA 1
ATOM 635 C C . PRO A 1 82 ? 18.516 15.047 -6.457 1 85.5 82 PRO A C 1
ATOM 637 O O . PRO A 1 82 ? 19.047 14.438 -5.531 1 85.5 82 PRO A O 1
ATOM 640 N N . SER A 1 83 ? 18.766 16.312 -6.715 1 85.25 83 SER A N 1
ATOM 641 C CA . SER A 1 83 ? 19.781 17.062 -5.977 1 85.25 83 SER A CA 1
ATOM 642 C C . SER A 1 83 ? 19.375 17.234 -4.516 1 85.25 83 SER A C 1
ATOM 644 O O . SER A 1 83 ? 20.234 17.5 -3.66 1 85.25 83 SER A O 1
ATOM 646 N N . TYR A 1 84 ? 18.047 17.094 -4.23 1 85.44 84 TYR A N 1
ATOM 647 C CA . TYR A 1 84 ? 17.594 17.25 -2.855 1 85.44 84 TYR A CA 1
ATOM 648 C C . TYR A 1 84 ? 18.141 16.141 -1.965 1 85.44 84 TYR A C 1
ATOM 650 O O . TYR A 1 84 ? 18.312 16.344 -0.758 1 85.44 84 TYR A O 1
ATOM 658 N N . GLN A 1 85 ? 18.453 15.062 -2.605 1 80.69 85 GLN A N 1
ATOM 659 C CA . GLN A 1 85 ? 18.969 13.914 -1.86 1 80.69 85 GLN A CA 1
ATOM 660 C C . GLN A 1 85 ? 20.375 14.188 -1.352 1 80.69 85 GLN A C 1
ATOM 662 O O . GLN A 1 85 ? 20.797 13.633 -0.332 1 80.69 85 GLN A O 1
ATOM 667 N N . LEU A 1 86 ? 21.016 14.914 -2.082 1 76.31 86 LEU A N 1
ATOM 668 C CA . LEU A 1 86 ? 22.391 15.234 -1.761 1 76.31 86 LEU A CA 1
ATOM 669 C C . LEU A 1 86 ? 22.469 16.359 -0.743 1 76.31 86 LEU A C 1
ATOM 671 O O . LEU A 1 86 ? 23.516 16.562 -0.1 1 76.31 86 LEU A O 1
ATOM 675 N N . GLN A 1 87 ? 21.359 17 -0.784 1 70.19 87 GLN A N 1
ATOM 676 C CA . GLN A 1 87 ? 21.312 18.109 0.151 1 70.19 87 GLN A CA 1
ATOM 677 C C . GLN A 1 87 ? 20.594 17.703 1.443 1 70.19 87 GLN A C 1
ATOM 679 O O . GLN A 1 87 ? 19.969 16.656 1.508 1 70.19 87 GLN A O 1
ATOM 684 N N . LEU A 1 88 ? 20.938 18.453 2.436 1 72.19 88 LEU A N 1
ATOM 685 C CA . LEU A 1 88 ? 20.156 18.25 3.646 1 72.19 88 LEU A CA 1
ATOM 686 C C . LEU A 1 88 ? 18.703 18.641 3.424 1 72.19 88 LEU A C 1
ATOM 688 O O . LEU A 1 88 ? 18.406 19.797 3.117 1 72.19 88 LEU A O 1
ATOM 692 N N . TRP A 1 89 ? 17.938 17.812 3.023 1 76.12 89 TRP A N 1
ATOM 693 C CA . TRP A 1 89 ? 16.516 18.078 2.879 1 76.12 89 TRP A CA 1
ATOM 694 C C . TRP A 1 89 ? 15.758 17.656 4.129 1 76.12 89 TRP A C 1
ATOM 696 O O . TRP A 1 89 ? 15.961 16.547 4.648 1 76.12 89 TRP A O 1
ATOM 706 N N . PRO A 1 90 ? 14.695 18.391 4.477 1 74.56 90 PRO A N 1
ATOM 707 C CA . PRO A 1 90 ? 14.312 19.703 3.951 1 74.56 90 PRO A CA 1
ATOM 708 C C . PRO A 1 90 ? 15.391 20.766 4.176 1 74.56 90 PRO A C 1
ATOM 710 O O . PRO A 1 90 ? 16.156 20.672 5.137 1 74.56 90 PRO A O 1
ATOM 713 N N . PRO A 1 91 ? 15.367 21.734 3.246 1 71.06 91 PRO A N 1
ATOM 714 C CA . PRO A 1 91 ? 16.422 22.75 3.371 1 71.06 91 PRO A CA 1
ATOM 715 C C . PRO A 1 91 ? 16.234 23.656 4.586 1 71.06 91 PRO A C 1
ATOM 717 O O . PRO A 1 91 ? 15.102 23.922 4.996 1 71.06 91 PRO A O 1
ATOM 720 N N . ILE A 1 92 ? 17.359 23.953 5.172 1 68.62 92 ILE A N 1
ATOM 721 C CA . ILE A 1 92 ? 17.344 24.844 6.328 1 68.62 92 ILE A CA 1
ATOM 722 C C . ILE A 1 92 ? 16.969 26.25 5.891 1 68.62 92 ILE A C 1
ATOM 724 O O . ILE A 1 92 ? 16.219 26.938 6.586 1 68.62 92 ILE A O 1
ATOM 728 N N . GLU A 1 93 ? 17.578 26.594 4.699 1 65.69 93 GLU A N 1
ATOM 729 C CA . GLU A 1 93 ? 17.25 27.906 4.156 1 65.69 93 GLU A CA 1
ATOM 730 C C . GLU A 1 93 ? 16.188 27.812 3.078 1 65.69 93 GLU A C 1
ATOM 732 O O . GLU A 1 93 ? 16.047 26.766 2.422 1 65.69 93 GLU A O 1
ATOM 737 N N . ALA A 1 94 ? 15.406 28.859 2.99 1 70 94 ALA A N 1
ATOM 738 C CA . ALA A 1 94 ? 14.383 28.906 1.953 1 70 94 ALA A CA 1
ATOM 739 C C . ALA A 1 94 ? 15 28.766 0.564 1 70 94 ALA A C 1
ATOM 741 O O . ALA A 1 94 ? 15.914 29.516 0.208 1 70 94 ALA A O 1
ATOM 742 N N . ILE A 1 95 ? 14.836 27.625 0.027 1 75.81 95 ILE A N 1
ATOM 743 C CA . ILE A 1 95 ? 15.25 27.469 -1.361 1 75.81 95 ILE A CA 1
ATOM 744 C C . ILE A 1 95 ? 14.023 27.484 -2.273 1 75.81 95 ILE A C 1
ATOM 746 O O . ILE A 1 95 ? 12.914 27.172 -1.841 1 75.81 95 ILE A O 1
ATOM 750 N N . GLU A 1 96 ? 14.32 28.062 -3.387 1 85.62 96 GLU A N 1
ATOM 751 C CA . GLU A 1 96 ? 13.266 28 -4.391 1 85.62 96 GLU A CA 1
ATOM 752 C C . GLU A 1 96 ? 12.992 26.578 -4.828 1 85.62 96 GLU A C 1
ATOM 754 O O . GLU A 1 96 ? 13.922 25.844 -5.176 1 85.62 96 GLU A O 1
ATOM 759 N N . VAL A 1 97 ? 11.719 26.203 -4.574 1 89.94 97 VAL A N 1
ATOM 760 C CA . VAL A 1 97 ? 11.344 24.859 -4.988 1 89.94 97 VAL A CA 1
ATOM 761 C C . VAL A 1 97 ? 10.312 24.922 -6.109 1 89.94 97 VAL A C 1
ATOM 763 O O . VAL A 1 97 ? 9.547 25.891 -6.195 1 89.94 97 VAL A O 1
ATOM 766 N N . ASP A 1 98 ? 10.367 23.953 -7.02 1 94.56 98 ASP A N 1
ATOM 767 C CA . ASP A 1 98 ? 9.344 23.812 -8.047 1 94.56 98 ASP A CA 1
ATOM 768 C C . ASP A 1 98 ? 8.055 23.234 -7.465 1 94.56 98 ASP A C 1
ATOM 770 O O . ASP A 1 98 ? 8.102 22.328 -6.637 1 94.56 98 ASP A O 1
ATOM 774 N N . ILE A 1 99 ? 6.977 23.844 -7.887 1 97 99 ILE A N 1
ATOM 775 C CA . ILE A 1 99 ? 5.656 23.406 -7.441 1 97 99 ILE A CA 1
ATOM 776 C C . ILE A 1 99 ? 4.863 22.875 -8.633 1 97 99 ILE A C 1
ATOM 778 O O . ILE A 1 99 ? 4.902 23.453 -9.719 1 97 99 ILE A O 1
ATOM 782 N N . ALA A 1 100 ? 4.125 21.781 -8.461 1 98.06 100 ALA A N 1
ATOM 783 C CA . ALA A 1 100 ? 3.248 21.219 -9.484 1 98.06 100 ALA A CA 1
ATOM 784 C C . ALA A 1 100 ? 1.866 20.906 -8.914 1 98.06 100 ALA A C 1
ATOM 786 O O . ALA A 1 100 ? 1.724 20.656 -7.715 1 98.06 100 ALA A O 1
ATOM 787 N N . ASP A 1 101 ? 0.897 21 -9.812 1 98.38 101 ASP A N 1
ATOM 788 C CA . ASP A 1 101 ? -0.456 20.562 -9.484 1 98.38 101 ASP A CA 1
ATOM 789 C C . ASP A 1 101 ? -0.623 19.062 -9.711 1 98.38 101 ASP A C 1
ATOM 791 O O . ASP A 1 101 ? -0.441 18.562 -10.828 1 98.38 101 ASP A O 1
ATOM 795 N N . GLU A 1 102 ? -0.947 18.344 -8.633 1 98.31 102 GLU A N 1
ATOM 796 C CA . GLU A 1 102 ? -1.078 16.891 -8.742 1 98.31 102 GLU A CA 1
ATOM 797 C C . GLU A 1 102 ? -2.354 16.406 -8.062 1 98.31 102 GLU A C 1
ATOM 799 O O . GLU A 1 102 ? -2.781 16.969 -7.047 1 98.31 102 GLU A O 1
ATOM 804 N N . GLN A 1 103 ? -2.988 15.43 -8.695 1 98.75 103 GLN A N 1
ATOM 805 C CA . GLN A 1 103 ? -4.023 14.711 -7.965 1 98.75 103 GLN A CA 1
ATOM 806 C C . GLN A 1 103 ? -3.42 13.898 -6.824 1 98.75 103 GLN A C 1
ATOM 808 O O . GLN A 1 103 ? -2.611 13 -7.059 1 98.75 103 GLN A O 1
ATOM 813 N N . ILE A 1 104 ? -3.896 14.164 -5.582 1 98.88 104 ILE A N 1
ATOM 814 C CA . ILE A 1 104 ? -3.213 13.516 -4.469 1 98.88 104 ILE A CA 1
ATOM 815 C C . ILE A 1 104 ? -4.195 12.633 -3.709 1 98.88 104 ILE A C 1
ATOM 817 O O . ILE A 1 104 ? -3.818 11.969 -2.734 1 98.88 104 ILE A O 1
ATOM 821 N N . ALA A 1 105 ? -5.449 12.578 -4.113 1 98.94 105 ALA A N 1
ATOM 822 C CA . ALA A 1 105 ? -6.395 11.711 -3.416 1 98.94 105 ALA A CA 1
ATOM 823 C C . ALA A 1 105 ? -7.535 11.289 -4.336 1 98.94 105 ALA A C 1
ATOM 825 O O . ALA A 1 105 ? -7.859 11.992 -5.297 1 98.94 105 ALA A O 1
ATOM 826 N N . ILE A 1 106 ? -8.109 10.211 -4.027 1 98.94 106 ILE A N 1
ATOM 827 C CA . ILE A 1 106 ? -9.312 9.68 -4.664 1 98.94 106 ILE A CA 1
ATOM 828 C C . ILE A 1 106 ? -10.203 9.031 -3.613 1 98.94 106 ILE A C 1
ATOM 830 O O . ILE A 1 106 ? -9.719 8.312 -2.736 1 98.94 106 ILE A O 1
ATOM 834 N N . SER A 1 107 ? -11.461 9.328 -3.678 1 98.88 107 SER A N 1
ATOM 835 C CA . SER A 1 107 ? -12.422 8.781 -2.723 1 98.88 107 SER A CA 1
ATOM 836 C C . SER A 1 107 ? -12.789 7.348 -3.076 1 98.88 107 SER A C 1
ATOM 838 O O . SER A 1 107 ? -12.617 6.918 -4.219 1 98.88 107 SER A O 1
ATOM 840 N N . ALA A 1 108 ? -13.312 6.656 -2.068 1 98.62 108 ALA A N 1
ATOM 841 C CA . ALA A 1 108 ? -13.727 5.273 -2.277 1 98.62 108 ALA A CA 1
ATOM 842 C C . ALA A 1 108 ? -14.727 5.168 -3.432 1 98.62 108 ALA A C 1
ATOM 844 O O . ALA A 1 108 ? -14.586 4.297 -4.297 1 98.62 108 ALA A O 1
ATOM 845 N N . SER A 1 109 ? -15.68 6.035 -3.488 1 97.31 109 SER A N 1
ATOM 846 C CA . SER A 1 109 ? -16.766 5.957 -4.469 1 97.31 109 SER A CA 1
ATOM 847 C C . SER A 1 109 ? -16.266 6.328 -5.863 1 97.31 109 SER A C 1
ATOM 849 O O . SER A 1 109 ? -16.875 5.938 -6.863 1 97.31 109 SER A O 1
ATOM 851 N N . ALA A 1 110 ? -15.172 7.051 -5.91 1 98.56 110 ALA A N 1
ATOM 852 C CA . ALA A 1 110 ? -14.664 7.523 -7.195 1 98.56 110 ALA A CA 1
ATOM 853 C C . ALA A 1 110 ? -13.711 6.508 -7.816 1 98.56 110 ALA A C 1
ATOM 855 O O . ALA A 1 110 ? -13.328 6.641 -8.984 1 98.56 110 ALA A O 1
ATOM 856 N N . ILE A 1 111 ? -13.297 5.492 -7.066 1 98.62 111 ILE A N 1
ATOM 857 C CA . ILE A 1 111 ? -12.438 4.445 -7.609 1 98.62 111 ILE A CA 1
ATOM 858 C C . ILE A 1 111 ? -13.25 3.539 -8.531 1 98.62 111 ILE A C 1
ATOM 860 O O . ILE A 1 111 ? -14.141 2.818 -8.078 1 98.62 111 ILE A O 1
ATOM 864 N N . GLU A 1 112 ? -12.922 3.623 -9.789 1 97.12 112 GLU A N 1
ATOM 865 C CA . GLU A 1 112 ? -13.57 2.777 -10.789 1 97.12 112 GLU A CA 1
ATOM 866 C C . GLU A 1 112 ? -12.609 1.716 -11.32 1 97.12 112 GLU A C 1
ATOM 868 O O . GLU A 1 112 ? -11.641 2.037 -12.008 1 97.12 112 GLU A O 1
ATOM 873 N N . THR A 1 113 ? -12.984 0.491 -10.992 1 97.19 113 THR A N 1
ATOM 874 C CA . THR A 1 113 ? -12.148 -0.593 -11.492 1 97.19 113 THR A CA 1
ATOM 875 C C . THR A 1 113 ? -12.578 -1.01 -12.891 1 97.19 113 THR A C 1
ATOM 877 O O . THR A 1 113 ? -13.758 -0.948 -13.234 1 97.19 113 THR A O 1
ATOM 880 N N . TRP A 1 114 ? -11.609 -1.378 -13.672 1 95.25 114 TRP A N 1
ATOM 881 C CA . TRP A 1 114 ? -11.883 -1.767 -15.055 1 95.25 114 TRP A CA 1
ATOM 882 C C . TRP A 1 114 ? -11.688 -3.268 -15.242 1 95.25 114 TRP A C 1
ATOM 884 O O . TRP A 1 114 ? -10.734 -3.85 -14.711 1 95.25 114 TRP A O 1
ATOM 894 N N . GLU A 1 115 ? -12.656 -3.771 -16.062 1 90.62 115 GLU A N 1
ATOM 895 C CA . GLU A 1 115 ? -12.578 -5.195 -16.375 1 90.62 115 GLU A CA 1
ATOM 896 C C . GLU A 1 115 ? -11.555 -5.469 -17.469 1 90.62 115 GLU A C 1
ATOM 898 O O . GLU A 1 115 ? -11.438 -4.699 -18.422 1 90.62 115 GLU A O 1
ATOM 903 N N . ILE A 1 116 ? -10.82 -6.488 -17.234 1 89.5 116 ILE A N 1
ATOM 904 C CA . ILE A 1 116 ? -9.906 -6.973 -18.266 1 89.5 116 ILE A CA 1
ATOM 905 C C . ILE A 1 116 ? -10.562 -8.109 -19.047 1 89.5 116 ILE A C 1
ATOM 907 O O . ILE A 1 116 ? -11.039 -9.078 -18.469 1 89.5 116 ILE A O 1
ATOM 911 N N . PRO A 1 117 ? -10.609 -7.94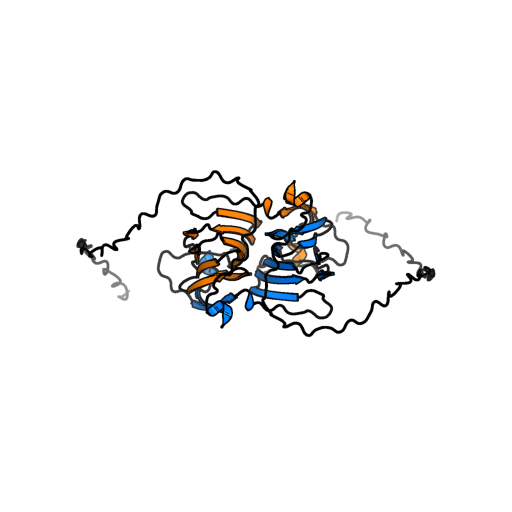9 -20.312 1 90.81 117 PRO A N 1
ATOM 912 C CA . PRO A 1 117 ? -11.211 -9.031 -21.094 1 90.81 117 PRO A CA 1
ATOM 913 C C . PRO A 1 117 ? -10.602 -10.398 -20.781 1 90.81 117 PRO A C 1
ATOM 915 O O . PRO A 1 117 ? -9.375 -10.539 -20.75 1 90.81 117 PRO A O 1
ATOM 918 N N . GLY A 1 118 ? -11.438 -11.352 -20.547 1 92.25 118 GLY A N 1
ATOM 919 C CA . GLY A 1 118 ? -10.984 -12.703 -20.281 1 92.25 118 GLY A CA 1
ATOM 920 C C . GLY A 1 118 ? -10.625 -12.93 -18.828 1 92.25 118 GLY A C 1
ATOM 921 O O . GLY A 1 118 ? -10.273 -14.047 -18.438 1 92.25 118 GLY A O 1
ATOM 922 N N . ALA A 1 119 ? -10.633 -11.828 -18.125 1 92.38 119 ALA A N 1
ATOM 923 C CA . ALA A 1 119 ? -10.336 -11.938 -16.688 1 92.38 119 ALA A CA 1
ATOM 924 C C . ALA A 1 119 ? -11.609 -11.883 -15.859 1 92.38 119 ALA A C 1
ATOM 926 O O . ALA A 1 119 ? -12.648 -11.414 -16.328 1 92.38 119 ALA A O 1
ATOM 927 N N . THR A 1 120 ? -11.531 -12.469 -14.695 1 97.25 120 THR A N 1
ATOM 928 C CA . THR A 1 120 ? -12.688 -12.43 -13.812 1 97.25 120 THR A CA 1
ATOM 929 C C . THR A 1 120 ? -12.414 -11.555 -12.594 1 97.25 120 THR A C 1
ATOM 931 O O . THR A 1 120 ? -12.93 -11.82 -11.508 1 97.25 120 THR A O 1
ATOM 934 N N . PHE A 1 121 ? -11.469 -10.727 -12.75 1 97.88 121 PHE A N 1
ATOM 935 C CA . PHE A 1 121 ? -11.195 -9.672 -11.773 1 97.88 121 PHE A CA 1
ATOM 936 C C . PHE A 1 121 ? -11.18 -8.305 -12.445 1 97.88 121 PHE A C 1
ATOM 938 O O . PHE A 1 121 ? -11.156 -8.211 -13.672 1 97.88 121 PHE A O 1
ATOM 945 N N . SER A 1 122 ? -11.312 -7.262 -11.688 1 98.12 122 SER A N 1
ATOM 946 C CA . SER A 1 122 ? -11.148 -5.887 -12.156 1 98.12 122 SER A CA 1
ATOM 947 C C . SER A 1 122 ? -10.164 -5.121 -11.281 1 98.12 122 SER A C 1
ATOM 949 O O . SER A 1 122 ? -9.883 -5.531 -10.148 1 98.12 122 SER A O 1
ATOM 951 N N . TYR A 1 123 ? -9.539 -4.09 -11.906 1 97.5 123 TYR A N 1
ATOM 952 C CA . TYR A 1 123 ? -8.586 -3.352 -11.078 1 97.5 123 TYR A CA 1
ATOM 953 C C . TYR A 1 123 ? -8.516 -1.888 -11.5 1 97.5 123 TYR A C 1
ATOM 955 O O . TYR A 1 123 ? -9.039 -1.513 -12.555 1 97.5 123 TYR A O 1
ATOM 963 N N . ALA A 1 124 ? -8.008 -1.082 -10.602 1 98.31 124 ALA A N 1
ATOM 964 C CA . ALA A 1 124 ? -7.715 0.329 -10.836 1 98.31 124 ALA A CA 1
ATOM 965 C C . ALA A 1 124 ? -6.348 0.704 -10.266 1 98.31 124 ALA A C 1
ATOM 967 O O . ALA A 1 124 ? -6.016 0.336 -9.141 1 98.31 124 ALA A O 1
ATOM 968 N N . LYS A 1 125 ? -5.559 1.362 -11.102 1 98.06 125 LYS A N 1
ATOM 969 C CA . LYS A 1 125 ? -4.324 1.959 -10.602 1 98.06 125 LYS A CA 1
ATOM 970 C C . LYS A 1 125 ? -4.551 3.404 -10.172 1 98.06 125 LYS A C 1
ATOM 972 O O . LYS A 1 125 ? -5.148 4.191 -10.906 1 98.06 125 LYS A O 1
ATOM 977 N N . THR A 1 126 ? -4.133 3.705 -8.984 1 98.56 126 THR A N 1
ATOM 978 C CA . THR A 1 126 ? -4.359 5.035 -8.43 1 98.56 126 THR A CA 1
ATOM 979 C C . THR A 1 126 ? -3.037 5.781 -8.258 1 98.56 126 THR A C 1
ATOM 981 O O . THR A 1 126 ? -3.027 6.984 -7.988 1 98.56 126 THR A O 1
ATOM 984 N N . LEU A 1 127 ? -1.962 5.133 -8.344 1 98.69 127 LEU A N 1
ATOM 985 C CA . LEU A 1 127 ? -0.613 5.688 -8.336 1 98.69 127 LEU A CA 1
ATOM 986 C C . LEU A 1 127 ? 0.248 5.035 -9.414 1 98.69 127 LEU A C 1
ATOM 988 O O . LEU A 1 127 ? 0.335 3.807 -9.484 1 98.69 127 LEU A O 1
ATOM 992 N N . HIS A 1 128 ? 0.785 5.941 -10.242 1 97.56 128 HIS A N 1
ATOM 993 C CA . HIS A 1 128 ? 1.624 5.473 -11.336 1 97.56 128 HIS A CA 1
ATOM 994 C C . HIS A 1 128 ? 2.93 6.258 -11.406 1 97.56 128 HIS A C 1
ATOM 996 O O . HIS A 1 128 ? 2.938 7.426 -11.797 1 97.56 128 HIS A O 1
ATOM 1002 N N . MET A 1 129 ? 3.959 5.641 -10.906 1 96.19 129 MET A N 1
ATOM 1003 C CA . MET A 1 129 ? 5.328 6.133 -11.023 1 96.19 129 MET A CA 1
ATOM 1004 C C . MET A 1 129 ? 6.246 5.055 -11.594 1 96.19 129 MET A C 1
ATOM 1006 O O . MET A 1 129 ? 5.953 3.865 -11.484 1 96.19 129 MET A O 1
ATOM 1010 N N . PRO A 1 130 ? 7.359 5.473 -12.227 1 94 130 PRO A N 1
ATOM 1011 C CA . PRO A 1 130 ? 8.242 4.461 -12.805 1 94 130 PRO A CA 1
ATOM 1012 C C . PRO A 1 130 ? 8.695 3.418 -11.781 1 94 130 PRO A C 1
ATOM 1014 O O . PRO A 1 130 ? 8.828 2.238 -12.117 1 94 130 PRO A O 1
ATOM 1017 N N . TYR A 1 131 ? 8.859 3.818 -10.539 1 95.75 131 TYR A N 1
ATOM 1018 C CA . TYR A 1 131 ? 9.445 2.9 -9.57 1 95.75 131 TYR A CA 1
ATOM 1019 C C . TYR A 1 131 ? 8.406 2.455 -8.547 1 95.75 131 TYR A C 1
ATOM 1021 O O . TYR A 1 131 ? 8.703 1.642 -7.664 1 95.75 131 TYR A O 1
ATOM 1029 N N . MET A 1 132 ? 7.219 3.035 -8.68 1 98.31 132 MET A N 1
ATOM 1030 C CA . MET A 1 132 ? 6.199 2.732 -7.68 1 98.31 132 MET A CA 1
ATOM 1031 C C . MET A 1 132 ? 4.801 2.807 -8.281 1 98.31 132 MET A C 1
ATOM 1033 O O . MET A 1 132 ? 4.508 3.709 -9.07 1 98.31 132 MET A O 1
ATOM 1037 N N . GLY A 1 133 ? 3.971 1.854 -7.965 1 98.75 133 GLY A N 1
ATOM 1038 C CA . GLY A 1 133 ? 2.562 1.852 -8.32 1 98.75 133 GLY A CA 1
ATOM 1039 C C . GLY A 1 133 ? 1.665 1.353 -7.203 1 98.75 133 GLY A C 1
ATOM 1040 O O . GLY A 1 133 ? 2.137 0.708 -6.266 1 98.75 133 GLY A O 1
ATOM 1041 N N . ALA A 1 134 ? 0.386 1.715 -7.281 1 98.94 134 ALA A N 1
ATOM 1042 C CA . ALA A 1 134 ? -0.598 1.241 -6.309 1 98.94 134 ALA A CA 1
ATOM 1043 C C . ALA A 1 134 ? -2.006 1.28 -6.895 1 98.94 134 ALA A C 1
ATOM 1045 O O . ALA A 1 134 ? -2.254 1.965 -7.891 1 98.94 134 ALA A O 1
ATOM 1046 N N . GLY A 1 135 ? -2.885 0.536 -6.25 1 98.81 135 GLY A N 1
ATOM 1047 C CA . GLY A 1 135 ? -4.273 0.485 -6.684 1 98.81 135 GLY A CA 1
ATOM 1048 C C . GLY A 1 135 ? -5.098 -0.532 -5.918 1 98.81 135 GLY A C 1
ATOM 1049 O O . GLY A 1 135 ? -4.758 -0.894 -4.789 1 98.81 135 GLY A O 1
ATOM 1050 N N . VAL A 1 136 ? -6.266 -0.831 -6.555 1 98.88 136 VAL A N 1
ATOM 1051 C CA . VAL A 1 136 ? -7.156 -1.819 -5.957 1 98.88 136 VAL A CA 1
ATOM 1052 C C . VAL A 1 136 ? -7.492 -2.902 -6.98 1 98.88 136 VAL A C 1
ATOM 1054 O O . VAL A 1 136 ? -7.5 -2.643 -8.188 1 98.88 136 VAL A O 1
ATOM 1057 N N . VAL A 1 137 ? -7.652 -4.07 -6.441 1 98.75 137 VAL A N 1
ATOM 1058 C CA . VAL A 1 137 ? -8.148 -5.211 -7.203 1 98.75 137 VAL A CA 1
ATOM 1059 C C . VAL A 1 137 ? -9.477 -5.688 -6.617 1 98.75 137 VAL A C 1
ATOM 1061 O O . VAL A 1 137 ? -9.586 -5.902 -5.406 1 98.75 137 VAL A O 1
ATOM 1064 N N . ASP A 1 138 ? -10.438 -5.828 -7.43 1 98.75 138 ASP A N 1
ATOM 1065 C CA . ASP A 1 138 ? -11.719 -6.402 -7.043 1 98.75 138 ASP A CA 1
ATOM 1066 C C . ASP A 1 138 ? -11.898 -7.797 -7.637 1 98.75 138 ASP A C 1
ATOM 1068 O O . ASP A 1 138 ? -11.734 -7.988 -8.844 1 98.75 138 ASP A O 1
ATOM 1072 N N . ILE A 1 139 ? -12.203 -8.703 -6.75 1 98.75 139 ILE A N 1
ATOM 1073 C CA . ILE A 1 139 ? -12.438 -10.07 -7.199 1 98.75 139 ILE A CA 1
ATOM 1074 C C . ILE A 1 139 ? -13.812 -10.539 -6.723 1 98.75 139 ILE A C 1
ATOM 1076 O O . ILE A 1 139 ? -14.039 -10.703 -5.52 1 98.75 139 ILE A O 1
ATOM 1080 N N . PRO A 1 140 ? -14.742 -10.805 -7.668 1 98.25 140 PRO A N 1
ATOM 1081 C CA . PRO A 1 140 ? -16.047 -11.328 -7.277 1 98.25 140 PRO A CA 1
ATOM 1082 C C . PRO A 1 140 ? -16 -12.789 -6.844 1 98.25 140 PRO A C 1
ATOM 1084 O O . PRO A 1 140 ? -14.984 -13.461 -7.059 1 98.25 140 PRO A O 1
ATOM 1087 N N . PRO A 1 141 ? -17.109 -13.203 -6.191 1 98.25 141 PRO A N 1
ATOM 1088 C CA . PRO A 1 141 ? -17.141 -14.633 -5.875 1 98.25 141 PRO A CA 1
ATOM 1089 C C . PRO A 1 141 ? -16.891 -15.516 -7.094 1 98.25 141 PRO A C 1
ATOM 1091 O O . PRO A 1 141 ? -17.469 -15.305 -8.156 1 98.25 141 PRO A O 1
ATOM 1094 N N . GLY A 1 142 ? -16 -16.406 -6.895 1 98.06 142 GLY A N 1
ATOM 1095 C CA . GLY A 1 142 ? -15.664 -17.312 -7.977 1 98.06 142 GLY A CA 1
ATOM 1096 C C . GLY A 1 142 ? -14.625 -16.75 -8.93 1 98.06 142 GLY A C 1
ATOM 1097 O O . GLY A 1 142 ? -14.141 -17.469 -9.812 1 98.06 142 GLY A O 1
ATOM 1098 N N . GLY A 1 143 ? -14.242 -15.492 -8.758 1 98.5 143 GLY A N 1
ATOM 1099 C CA . GLY A 1 143 ? -13.258 -14.852 -9.617 1 98.5 143 GLY A CA 1
ATOM 1100 C C . GLY A 1 143 ? -11.828 -15.172 -9.234 1 98.5 143 GLY A C 1
ATOM 1101 O O . GLY A 1 143 ? -11.578 -15.75 -8.172 1 98.5 143 GLY A O 1
ATOM 1102 N N . GLU A 1 144 ? -10.898 -14.781 -10.195 1 98.31 144 GLU A N 1
ATOM 1103 C CA . GLU A 1 144 ? -9.492 -15.031 -9.922 1 98.31 144 GLU A CA 1
ATOM 1104 C C . GLU A 1 144 ? -8.594 -14.07 -10.703 1 98.31 144 GLU A C 1
ATOM 1106 O O . GLU A 1 144 ? -8.961 -13.617 -11.789 1 98.31 144 GLU A O 1
ATOM 1111 N N . LYS A 1 145 ? -7.555 -13.688 -10.117 1 97.69 145 LYS A N 1
ATOM 1112 C CA . LYS A 1 145 ? -6.371 -13.188 -10.812 1 97.69 145 LYS A CA 1
ATOM 1113 C C . LYS A 1 145 ? -5.34 -14.297 -11.016 1 97.69 145 LYS A C 1
ATOM 1115 O O . LYS A 1 145 ? -4.656 -14.695 -10.07 1 97.69 145 LYS A O 1
ATOM 1120 N N . ARG A 1 146 ? -5.215 -14.664 -12.234 1 95.94 146 ARG A N 1
ATOM 1121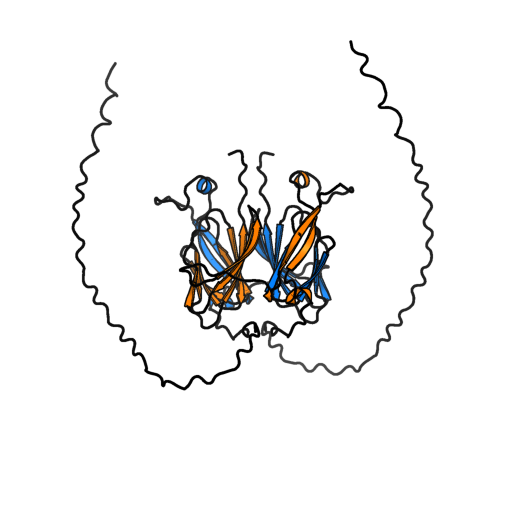 C CA . ARG A 1 146 ? -4.395 -15.828 -12.562 1 95.94 146 ARG A CA 1
ATOM 1122 C 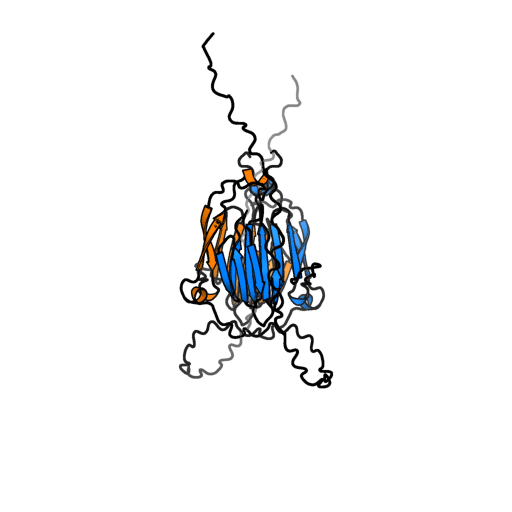C . ARG A 1 146 ? -2.922 -15.562 -12.273 1 95.94 146 ARG A C 1
ATOM 1124 O O . ARG A 1 146 ? -2.504 -14.406 -12.172 1 95.94 146 ARG A O 1
ATOM 1131 N N . THR A 1 147 ? -2.232 -16.641 -12.281 1 95.38 147 THR A N 1
ATOM 1132 C CA . THR A 1 147 ? -0.823 -16.609 -11.906 1 95.38 147 THR A CA 1
ATOM 1133 C C . THR A 1 147 ? -0.039 -15.68 -12.82 1 95.38 147 THR A C 1
ATOM 1135 O O . THR A 1 147 ? -0.223 -15.688 -14.039 1 95.38 147 THR A O 1
ATOM 1138 N N . LYS A 1 148 ? 0.801 -14.852 -12.203 1 95.56 148 LYS A N 1
ATOM 1139 C CA . LYS A 1 148 ? 1.68 -13.898 -12.875 1 95.56 148 LYS A CA 1
ATOM 1140 C C . LYS A 1 148 ? 3.023 -13.789 -12.164 1 95.56 148 LYS A C 1
ATOM 1142 O O . LYS A 1 148 ? 3.092 -13.914 -10.938 1 95.56 148 LYS A O 1
ATOM 1147 N N . ASN A 1 149 ? 4.055 -13.641 -12.945 1 95.94 149 ASN A N 1
ATOM 1148 C CA . ASN A 1 149 ? 5.348 -13.344 -12.336 1 95.94 149 ASN A CA 1
ATOM 1149 C C . ASN A 1 149 ? 5.5 -11.852 -12.039 1 95.94 149 ASN A C 1
ATOM 1151 O O . ASN A 1 149 ? 5.133 -11.016 -12.859 1 95.94 149 ASN A O 1
ATOM 1155 N N . THR A 1 150 ? 6.121 -11.523 -10.852 1 97 150 THR A N 1
ATOM 1156 C CA . THR A 1 150 ? 6.211 -10.125 -10.445 1 97 150 THR A CA 1
ATOM 1157 C C . THR A 1 150 ? 7.375 -9.43 -11.141 1 97 150 THR A C 1
ATOM 1159 O O . THR A 1 150 ? 7.5 -8.203 -11.086 1 97 150 THR A O 1
ATOM 1162 N N . ARG A 1 151 ? 8.281 -10.211 -11.758 1 94.56 151 ARG A N 1
ATOM 1163 C CA . ARG A 1 151 ? 9.5 -9.68 -12.344 1 94.56 151 ARG A CA 1
ATOM 1164 C C . ARG A 1 151 ? 10.219 -8.75 -11.367 1 94.56 151 ARG A C 1
ATOM 1166 O O . ARG A 1 151 ? 10.531 -9.141 -10.242 1 94.56 151 ARG A O 1
ATOM 1173 N N . MET A 1 152 ? 10.523 -7.508 -11.797 1 94.31 152 MET A N 1
ATOM 1174 C CA . MET A 1 152 ? 11.344 -6.625 -10.977 1 94.31 152 MET A CA 1
ATOM 1175 C C . MET A 1 152 ? 10.508 -5.988 -9.867 1 94.31 152 MET A C 1
ATOM 1177 O O . MET A 1 152 ? 11.047 -5.305 -8.992 1 94.31 152 MET A O 1
ATOM 1181 N N . MET A 1 153 ? 9.219 -6.215 -9.805 1 97.06 153 MET A N 1
ATOM 1182 C CA . MET A 1 153 ? 8.344 -5.5 -8.875 1 97.06 153 MET A CA 1
ATOM 1183 C C . MET A 1 153 ? 8.188 -6.273 -7.57 1 97.06 153 MET A C 1
ATOM 1185 O O . MET A 1 153 ? 7.754 -7.426 -7.57 1 97.06 153 MET A O 1
ATOM 1189 N N . GLN A 1 154 ? 8.625 -5.645 -6.441 1 98.31 154 GLN A N 1
ATOM 1190 C CA . GLN A 1 154 ? 8.195 -6.07 -5.117 1 98.31 154 GLN A CA 1
ATOM 1191 C C . GLN A 1 154 ? 6.754 -5.648 -4.844 1 98.31 154 GLN A C 1
ATOM 1193 O O . GLN A 1 154 ? 6.387 -4.496 -5.07 1 98.31 154 GLN A O 1
ATOM 1198 N N . MET A 1 155 ? 5.918 -6.629 -4.352 1 98.88 155 MET A N 1
ATOM 1199 C CA . MET A 1 155 ? 4.516 -6.266 -4.172 1 98.88 155 MET A CA 1
ATOM 1200 C C . MET A 1 155 ? 4.082 -6.477 -2.723 1 98.88 155 MET A C 1
ATOM 1202 O O . MET A 1 155 ? 4.586 -7.375 -2.045 1 98.88 155 MET A O 1
ATOM 1206 N N . VAL A 1 156 ? 3.213 -5.652 -2.25 1 98.94 156 VAL A N 1
ATOM 1207 C CA . VAL A 1 156 ? 2.504 -5.816 -0.985 1 98.94 156 VAL A CA 1
ATOM 1208 C C . VAL A 1 156 ? 1.004 -5.641 -1.207 1 98.94 156 VAL A C 1
ATOM 1210 O O . VAL A 1 156 ? 0.58 -4.77 -1.971 1 98.94 156 VAL A O 1
ATOM 1213 N N . PHE A 1 157 ? 0.192 -6.527 -0.593 1 98.94 157 PHE A N 1
ATOM 1214 C CA . PHE A 1 157 ? -1.262 -6.543 -0.706 1 98.94 157 PHE A CA 1
ATOM 1215 C C . PHE A 1 157 ? -1.913 -6.379 0.662 1 98.94 157 PHE A C 1
ATOM 1217 O O . PHE A 1 157 ? -1.405 -6.891 1.663 1 98.94 157 PHE A O 1
ATOM 1224 N N . PHE A 1 158 ? -2.984 -5.723 0.718 1 99 158 PHE A N 1
ATOM 1225 C CA . PHE A 1 158 ? -3.797 -5.48 1.904 1 99 158 PHE A CA 1
ATOM 1226 C C . PHE A 1 158 ? -5.266 -5.785 1.626 1 99 158 PHE A C 1
ATOM 1228 O O . PHE A 1 158 ? -5.867 -5.199 0.726 1 99 158 PHE A O 1
ATOM 1235 N N . VAL A 1 159 ? -5.816 -6.645 2.443 1 98.94 159 VAL A N 1
ATOM 1236 C CA . VAL A 1 159 ? -7.211 -7.016 2.227 1 98.94 159 VAL A CA 1
ATOM 1237 C C . VAL A 1 159 ? -8.125 -5.957 2.84 1 98.94 159 VAL A C 1
ATOM 1239 O O . VAL A 1 159 ? -8.258 -5.871 4.066 1 98.94 159 VAL A O 1
ATOM 1242 N N . HIS A 1 160 ? -8.75 -5.234 1.958 1 98.88 160 HIS A N 1
ATOM 1243 C CA . HIS A 1 160 ? -9.703 -4.246 2.447 1 98.88 160 HIS A CA 1
ATOM 1244 C C . HIS A 1 160 ? -10.953 -4.918 3.01 1 98.88 160 HIS A C 1
ATOM 1246 O O . HIS A 1 160 ? -11.352 -4.641 4.145 1 98.88 160 HIS A O 1
ATOM 1252 N N . PHE A 1 161 ? -11.555 -5.762 2.242 1 98.5 161 PHE A N 1
ATOM 1253 C CA . PHE A 1 161 ? -12.625 -6.637 2.705 1 98.5 161 PHE A CA 1
ATOM 1254 C C . PHE A 1 161 ? -12.633 -7.945 1.923 1 98.5 161 PHE A C 1
ATOM 1256 O O . PHE A 1 161 ? -12.086 -8.016 0.822 1 98.5 161 PHE A O 1
ATOM 1263 N N . GLY A 1 162 ? -13.273 -8.953 2.514 1 98.56 162 GLY A N 1
ATOM 1264 C CA . GLY A 1 162 ? -13.352 -10.273 1.896 1 98.56 162 GLY A CA 1
ATOM 1265 C C . GLY A 1 162 ? -12.25 -11.211 2.361 1 98.56 162 GLY A C 1
ATOM 1266 O O . GLY A 1 162 ? -11.633 -10.984 3.4 1 98.56 162 GLY A O 1
ATOM 1267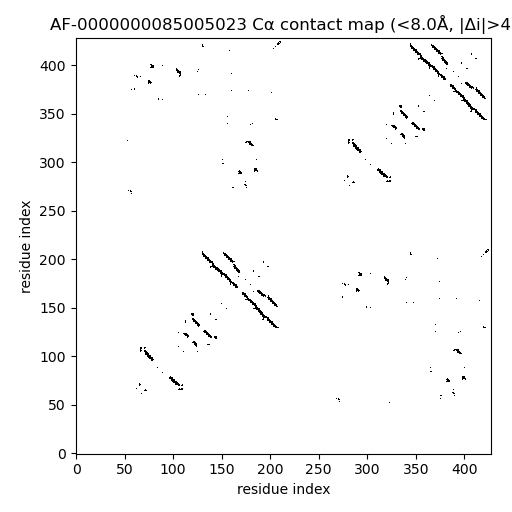 N N . LYS A 1 163 ? -12.234 -12.273 1.724 1 98.62 163 LYS A N 1
ATOM 1268 C CA . LYS A 1 163 ? -11.273 -13.352 1.954 1 98.62 163 LYS A CA 1
ATOM 1269 C C . LYS A 1 163 ? -10.828 -13.984 0.638 1 98.62 163 LYS A C 1
ATOM 1271 O O . LYS A 1 163 ? -11.656 -14.258 -0.234 1 98.62 163 LYS A O 1
ATOM 1276 N N . VAL A 1 164 ? -9.531 -14.203 0.496 1 98.88 164 VAL A N 1
ATOM 1277 C CA . VAL A 1 164 ? -9.055 -14.734 -0.778 1 98.88 164 VAL A CA 1
ATOM 1278 C C . VAL A 1 164 ? -8.039 -15.844 -0.529 1 98.88 164 VAL A C 1
ATOM 1280 O O . VAL A 1 164 ? -7.383 -15.875 0.516 1 98.88 164 VAL A O 1
ATOM 1283 N N . LEU A 1 165 ? -7.965 -16.734 -1.47 1 98.88 165 LEU A N 1
ATOM 1284 C CA . LEU A 1 165 ? -6.926 -17.766 -1.558 1 98.88 165 LEU A CA 1
ATOM 1285 C C . LEU A 1 165 ? -5.75 -17.266 -2.398 1 98.88 165 LEU A C 1
ATOM 1287 O O . LEU A 1 165 ? -5.918 -16.969 -3.584 1 98.88 165 LEU A O 1
ATOM 1291 N N . VAL A 1 166 ? -4.574 -17.266 -1.775 1 98.81 166 VAL A N 1
ATOM 1292 C CA . VAL A 1 166 ? -3.396 -16.703 -2.422 1 98.81 166 VAL A CA 1
ATOM 1293 C C . VAL A 1 166 ? -2.342 -17.781 -2.625 1 98.81 166 VAL A C 1
ATOM 1295 O O . VAL A 1 166 ? -2.186 -18.672 -1.786 1 98.81 166 VAL A O 1
ATOM 1298 N N . THR A 1 167 ? -1.73 -17.719 -3.725 1 98.81 167 THR A N 1
ATOM 1299 C CA . THR A 1 167 ? -0.546 -18.516 -4 1 98.81 167 THR A CA 1
ATOM 1300 C C . THR A 1 167 ? 0.673 -17.625 -4.223 1 98.81 167 THR A C 1
ATOM 1302 O O . THR A 1 167 ? 0.608 -16.656 -4.98 1 98.81 167 THR A O 1
ATOM 1305 N N . VAL A 1 168 ? 1.742 -17.922 -3.48 1 98.62 168 VAL A N 1
ATOM 1306 C CA . VAL A 1 168 ? 3.047 -17.312 -3.699 1 98.62 168 VAL A CA 1
ATOM 1307 C C . VAL A 1 168 ? 4.109 -18.391 -3.871 1 98.62 168 VAL A C 1
ATOM 1309 O O . VAL A 1 168 ? 4.414 -19.125 -2.928 1 98.62 168 VAL A O 1
ATOM 1312 N N . HIS A 1 169 ? 4.652 -18.344 -5.039 1 96.56 169 HIS A N 1
ATOM 1313 C CA . HIS A 1 169 ? 5.512 -19.469 -5.402 1 96.56 169 HIS A CA 1
ATOM 1314 C C . HIS A 1 169 ? 4.824 -20.797 -5.137 1 96.56 169 HIS A C 1
ATOM 1316 O O . HIS A 1 169 ? 3.785 -21.094 -5.734 1 96.56 169 HIS A O 1
ATOM 1322 N N . GLN A 1 170 ? 5.207 -21.625 -4.133 1 96.38 170 GLN A N 1
ATOM 1323 C CA . GLN A 1 170 ? 4.59 -22.922 -3.906 1 96.38 170 GLN A CA 1
ATOM 1324 C C . GLN A 1 170 ? 3.711 -22.906 -2.66 1 96.38 170 GLN A C 1
ATOM 1326 O O . GLN A 1 170 ? 3.107 -23.922 -2.303 1 96.38 170 GLN A O 1
ATOM 1331 N N . THR A 1 171 ? 3.578 -21.797 -2.053 1 98.38 171 THR A N 1
ATOM 1332 C CA . THR A 1 171 ? 2.822 -21.672 -0.811 1 98.38 171 THR A CA 1
ATOM 1333 C C . THR A 1 171 ? 1.418 -21.141 -1.079 1 98.38 171 THR A C 1
ATOM 1335 O O . THR A 1 171 ? 1.249 -20.156 -1.801 1 98.38 171 THR A O 1
ATOM 1338 N N . ARG A 1 172 ? 0.408 -21.797 -0.46 1 98.62 172 ARG A N 1
ATOM 1339 C CA . ARG A 1 172 ? -0.987 -21.406 -0.617 1 98.62 172 ARG A CA 1
ATOM 1340 C C . ARG A 1 172 ? -1.652 -21.188 0.738 1 98.62 172 ARG A C 1
ATOM 1342 O O . ARG A 1 172 ? -1.488 -22 1.65 1 98.62 172 ARG A O 1
ATOM 1349 N N . PHE A 1 173 ? -2.402 -20.156 0.898 1 98.75 173 PHE A N 1
ATOM 1350 C CA . PHE A 1 173 ? -3.115 -19.844 2.131 1 98.75 173 PHE A CA 1
ATOM 1351 C C . PHE A 1 173 ? -4.273 -18.891 1.859 1 98.75 173 PHE A C 1
ATOM 1353 O O . PHE A 1 173 ? -4.281 -18.188 0.844 1 98.75 173 PHE A O 1
ATOM 1360 N N . ARG A 1 174 ? -5.246 -18.922 2.725 1 98.81 174 ARG A N 1
ATOM 1361 C CA . ARG A 1 174 ? -6.301 -17.906 2.68 1 98.81 174 ARG A CA 1
ATOM 1362 C C . ARG A 1 174 ? -6.016 -16.766 3.652 1 98.81 174 ARG A C 1
ATOM 1364 O O . ARG A 1 174 ? -5.465 -17 4.734 1 98.81 174 ARG A O 1
ATOM 1371 N N . ILE A 1 175 ? -6.426 -15.633 3.25 1 98.81 175 ILE A N 1
ATOM 1372 C CA . ILE A 1 175 ? -6.188 -14.461 4.094 1 98.81 175 ILE A CA 1
ATOM 1373 C C . ILE A 1 175 ? -7.426 -13.57 4.098 1 98.81 175 ILE A C 1
ATOM 1375 O O . ILE A 1 175 ? -8.047 -13.352 3.055 1 98.81 175 ILE A O 1
ATOM 1379 N N . SER A 1 176 ? -7.73 -13.055 5.281 1 98.81 176 SER A N 1
ATOM 1380 C CA . SER A 1 176 ? -8.992 -12.352 5.496 1 98.81 176 SER A CA 1
ATOM 1381 C C . SER A 1 176 ? -8.766 -10.859 5.684 1 98.81 176 SER A C 1
ATOM 1383 O O . SER A 1 176 ? -7.621 -10.398 5.711 1 98.81 176 SER A O 1
ATOM 1385 N N . THR A 1 177 ? -9.883 -10.156 5.809 1 98.81 177 THR A N 1
ATOM 1386 C CA . THR A 1 177 ? -9.938 -8.703 5.93 1 98.81 177 THR A CA 1
ATOM 1387 C C . THR A 1 177 ? -8.898 -8.203 6.93 1 98.81 177 THR A C 1
ATOM 1389 O O . THR A 1 177 ? -8.789 -8.734 8.039 1 98.81 177 THR A O 1
ATOM 1392 N N . GLY A 1 178 ? -8.141 -7.258 6.48 1 98.75 178 GLY A N 1
ATOM 1393 C CA . GLY A 1 178 ? -7.148 -6.645 7.344 1 98.75 178 GLY A CA 1
ATOM 1394 C C . GLY A 1 178 ? -5.789 -7.309 7.254 1 98.75 178 GLY A C 1
ATOM 1395 O O . GLY A 1 178 ? -4.793 -6.762 7.73 1 98.75 178 GLY A O 1
ATOM 1396 N N . GLY A 1 179 ? -5.707 -8.477 6.641 1 98.94 179 GLY A N 1
ATOM 1397 C CA . GLY A 1 179 ? -4.445 -9.172 6.453 1 98.94 179 GLY A CA 1
ATOM 1398 C C . GLY A 1 179 ? -3.574 -8.547 5.379 1 98.94 179 GLY A C 1
ATOM 1399 O O . GLY A 1 179 ? -4.074 -7.84 4.5 1 98.94 179 GLY A O 1
ATOM 1400 N N . ILE A 1 180 ? -2.281 -8.758 5.531 1 99 180 ILE A N 1
ATOM 1401 C CA . ILE A 1 180 ? -1.29 -8.227 4.602 1 99 180 ILE A CA 1
ATOM 1402 C C . ILE A 1 180 ? -0.395 -9.359 4.098 1 99 180 ILE A C 1
ATOM 1404 O O . ILE A 1 180 ? 0.021 -10.219 4.875 1 99 180 ILE A O 1
ATOM 1408 N N . TRP A 1 181 ? -0.139 -9.383 2.781 1 98.94 181 TRP A N 1
ATOM 1409 C CA . TRP A 1 181 ? 0.872 -10.312 2.295 1 98.94 181 TRP A CA 1
ATOM 1410 C C . TRP A 1 181 ? 1.765 -9.648 1.25 1 98.94 181 TRP A C 1
ATOM 1412 O O . TRP A 1 181 ? 1.426 -8.594 0.714 1 98.94 181 TRP A O 1
ATOM 1422 N N . THR A 1 182 ? 2.934 -10.258 1.062 1 98.94 182 THR A N 1
ATOM 1423 C CA . THR A 1 182 ? 3.906 -9.75 0.103 1 98.94 182 THR A CA 1
ATOM 1424 C C . THR A 1 182 ? 4.23 -10.805 -0.952 1 98.94 182 THR A C 1
ATOM 1426 O O . THR A 1 182 ? 4.066 -12 -0.711 1 98.94 182 THR A O 1
ATOM 1429 N N . VAL A 1 183 ? 4.566 -10.344 -2.096 1 98.88 183 VAL A N 1
ATOM 1430 C CA . VAL A 1 183 ? 5.133 -11.172 -3.154 1 98.88 183 VAL A CA 1
ATOM 1431 C C . VAL A 1 183 ? 6.508 -10.641 -3.547 1 98.88 183 VAL A C 1
ATOM 1433 O O . VAL A 1 183 ? 6.613 -9.602 -4.207 1 98.88 183 VAL A O 1
ATOM 1436 N N . PRO A 1 184 ? 7.547 -11.375 -3.125 1 98.44 184 PRO A N 1
ATOM 1437 C CA . PRO A 1 184 ? 8.891 -10.898 -3.453 1 98.44 184 PRO A CA 1
ATOM 1438 C C . PRO A 1 184 ? 9.148 -10.852 -4.957 1 98.44 184 PRO A C 1
ATOM 1440 O O . PRO A 1 184 ? 8.523 -11.586 -5.719 1 98.44 184 PRO A O 1
ATOM 1443 N N . ARG A 1 185 ? 10.07 -9.977 -5.367 1 96.88 185 ARG A N 1
ATOM 1444 C CA . ARG A 1 185 ? 10.477 -9.875 -6.766 1 96.88 185 ARG A CA 1
ATOM 1445 C C . ARG A 1 185 ? 10.812 -11.25 -7.34 1 96.88 185 ARG A C 1
ATOM 1447 O O . ARG A 1 185 ? 11.398 -12.086 -6.652 1 96.88 185 ARG A O 1
ATOM 1454 N N . GLY A 1 186 ? 10.391 -11.461 -8.594 1 95.5 186 GLY A N 1
ATOM 1455 C CA . GLY A 1 186 ? 10.789 -12.648 -9.328 1 95.5 186 GLY A CA 1
ATOM 1456 C C . GLY A 1 186 ? 9.914 -13.852 -9.039 1 95.5 186 GLY A C 1
ATOM 1457 O O . GLY A 1 186 ? 10.148 -14.938 -9.562 1 95.5 186 GLY A O 1
ATOM 1458 N N . ASN A 1 187 ? 8.891 -13.719 -8.219 1 97.31 187 ASN A N 1
ATOM 1459 C CA . ASN A 1 187 ? 8.055 -14.852 -7.844 1 97.31 187 ASN A CA 1
ATOM 1460 C C . ASN A 1 187 ? 6.703 -14.812 -8.555 1 97.31 187 ASN A C 1
ATOM 1462 O O . ASN A 1 187 ? 6.184 -13.727 -8.844 1 97.31 187 ASN A O 1
ATOM 1466 N N . TYR A 1 188 ? 6.18 -16.016 -8.828 1 97.06 188 TYR A N 1
ATOM 1467 C CA . TYR A 1 188 ? 4.812 -16.141 -9.32 1 97.06 188 TYR A CA 1
ATOM 1468 C C . TYR A 1 188 ? 3.809 -16.047 -8.172 1 97.06 188 TYR A C 1
ATOM 1470 O O . TYR A 1 188 ? 4.086 -16.484 -7.055 1 97.06 188 TYR A O 1
ATOM 1478 N N . TYR A 1 189 ? 2.623 -15.453 -8.508 1 98.62 189 TYR A N 1
ATOM 1479 C CA . TYR A 1 189 ? 1.549 -15.398 -7.52 1 98.62 189 TYR A CA 1
ATOM 1480 C C . TYR A 1 189 ? 0.184 -15.43 -8.195 1 98.62 189 TYR A C 1
ATOM 1482 O O . TYR A 1 189 ? 0.066 -15.117 -9.383 1 98.62 189 TYR A O 1
ATOM 1490 N N . GLY A 1 190 ? -0.817 -15.836 -7.473 1 98.75 190 GLY A N 1
ATOM 1491 C CA . GLY A 1 190 ? -2.211 -15.844 -7.887 1 98.75 190 GLY A CA 1
ATOM 1492 C C . GLY A 1 190 ? -3.174 -15.562 -6.75 1 98.75 190 GLY A C 1
ATOM 1493 O O . GLY A 1 190 ? -2.824 -15.727 -5.578 1 98.75 190 GLY A O 1
ATOM 1494 N N . ILE A 1 191 ? -4.344 -15.094 -7.105 1 98.94 191 ILE A N 1
ATOM 1495 C CA . ILE A 1 191 ? -5.371 -14.766 -6.121 1 98.94 191 ILE A CA 1
ATOM 1496 C C . ILE A 1 191 ? -6.719 -15.312 -6.586 1 98.94 191 ILE A C 1
ATOM 1498 O O . ILE A 1 191 ? -7.145 -15.055 -7.715 1 98.94 191 ILE A O 1
ATOM 1502 N N . VAL A 1 192 ? -7.402 -16.031 -5.738 1 98.88 192 VAL A N 1
ATOM 1503 C CA . VAL A 1 192 ? -8.719 -16.578 -6.039 1 98.88 192 VAL A CA 1
ATOM 1504 C C . VAL A 1 192 ? -9.711 -16.188 -4.949 1 98.88 192 VAL A C 1
ATOM 1506 O O . VAL A 1 192 ? -9.383 -16.203 -3.76 1 98.88 192 VAL A O 1
ATOM 1509 N N . ASN A 1 193 ? -10.844 -15.758 -5.359 1 98.75 193 ASN A N 1
ATOM 1510 C CA . ASN A 1 193 ? -11.953 -15.602 -4.426 1 98.75 193 ASN A CA 1
ATOM 1511 C C . ASN A 1 193 ? -12.875 -16.812 -4.453 1 98.75 193 ASN A C 1
ATOM 1513 O O . ASN A 1 193 ? -13.82 -16.875 -5.242 1 98.75 193 ASN A O 1
ATOM 1517 N N . ASP A 1 194 ? -12.664 -17.703 -3.566 1 98.12 194 ASP A N 1
ATOM 1518 C CA . ASP A 1 194 ? -13.477 -18.906 -3.525 1 98.12 194 ASP A CA 1
ATOM 1519 C C . ASP A 1 194 ? -14.57 -18.797 -2.463 1 98.12 194 ASP A C 1
ATOM 1521 O O . ASP A 1 194 ? -15.109 -19.812 -2.018 1 98.12 194 ASP A O 1
ATOM 1525 N N . GLY A 1 195 ? -14.781 -17.625 -1.958 1 96.56 195 GLY A N 1
ATOM 1526 C CA . GLY A 1 195 ? -15.836 -17.359 -0.991 1 96.56 195 GLY A CA 1
ATOM 1527 C C . GLY A 1 195 ? -17.141 -16.906 -1.632 1 96.56 195 GLY A C 1
ATOM 1528 O O . GLY A 1 195 ? -17.266 -16.922 -2.857 1 96.56 195 GLY A O 1
ATOM 1529 N N . GLU A 1 196 ? -18.031 -16.469 -0.807 1 96.69 196 GLU A N 1
ATOM 1530 C CA . GLU A 1 196 ? -19.375 -16.141 -1.271 1 96.69 196 GLU A CA 1
ATOM 1531 C C . GLU A 1 196 ? -19.547 -14.641 -1.46 1 96.69 196 GLU A C 1
ATOM 1533 O O . GLU A 1 196 ? -20.5 -14.195 -2.115 1 96.69 196 GLU A O 1
ATOM 1538 N N . GLY A 1 197 ? -18.703 -13.898 -0.856 1 97.62 197 GLY A N 1
ATOM 1539 C CA . GLY A 1 197 ? -18.781 -12.453 -0.977 1 97.62 197 GLY A CA 1
ATOM 1540 C C . GLY A 1 197 ? -17.641 -11.867 -1.798 1 97.62 197 GLY A C 1
ATOM 1541 O O . GLY A 1 197 ? -16.656 -12.547 -2.062 1 97.62 197 GLY A O 1
ATOM 1542 N N . PRO A 1 198 ? -17.812 -10.609 -2.234 1 98.5 198 PRO A N 1
ATOM 1543 C CA . PRO A 1 198 ? -16.734 -9.961 -2.994 1 98.5 198 PRO A CA 1
ATOM 1544 C C . PRO A 1 198 ? -15.5 -9.672 -2.143 1 98.5 198 PRO A C 1
ATOM 1546 O O . PRO A 1 198 ? -15.586 -9.641 -0.913 1 98.5 198 PRO A O 1
ATOM 1549 N N . ALA A 1 199 ? -14.406 -9.586 -2.822 1 98.75 199 ALA A N 1
ATOM 1550 C CA . ALA A 1 199 ? -13.172 -9.172 -2.166 1 98.75 199 ALA A CA 1
ATOM 1551 C C . ALA A 1 199 ? -12.562 -7.957 -2.857 1 98.75 199 ALA A C 1
ATOM 1553 O O . ALA A 1 199 ? -12.562 -7.871 -4.09 1 98.75 199 ALA A O 1
ATOM 1554 N N . ARG A 1 200 ? -12.102 -6.965 -2.023 1 98.88 200 ARG A N 1
ATOM 1555 C CA . ARG A 1 200 ? -11.273 -5.871 -2.512 1 98.88 200 ARG A CA 1
ATOM 1556 C C . ARG A 1 200 ? -9.914 -5.859 -1.817 1 98.88 200 ARG A C 1
ATOM 1558 O O . ARG A 1 200 ? -9.836 -5.875 -0.587 1 98.88 200 ARG A O 1
ATOM 1565 N N . ILE A 1 201 ? -8.914 -5.777 -2.689 1 98.94 201 ILE A N 1
ATOM 1566 C CA . ILE A 1 201 ? -7.535 -5.809 -2.225 1 98.94 201 ILE A CA 1
ATOM 1567 C C . ILE A 1 201 ? -6.812 -4.535 -2.664 1 98.94 201 ILE A C 1
ATOM 1569 O O . ILE A 1 201 ? -6.863 -4.16 -3.838 1 98.94 201 ILE A O 1
ATOM 1573 N N . PHE A 1 202 ? -6.293 -3.836 -1.693 1 98.94 202 PHE A N 1
ATOM 1574 C CA . PHE A 1 202 ? -5.344 -2.785 -2.043 1 98.94 202 PHE A CA 1
ATOM 1575 C C . PHE A 1 202 ? -3.965 -3.371 -2.318 1 98.94 202 PHE A C 1
ATOM 1577 O O . PHE A 1 202 ? -3.525 -4.289 -1.623 1 98.94 202 PHE A O 1
ATOM 1584 N N . PHE A 1 203 ? -3.258 -2.793 -3.33 1 98.94 203 PHE A N 1
ATOM 1585 C CA . PHE A 1 203 ? -1.902 -3.258 -3.604 1 98.94 203 PHE A CA 1
ATOM 1586 C C . PHE A 1 203 ? -0.963 -2.08 -3.834 1 98.94 203 PHE A C 1
ATOM 1588 O O . PHE A 1 203 ? -1.398 -1.004 -4.25 1 98.94 203 PHE A O 1
ATOM 1595 N N . SER A 1 204 ? 0.279 -2.277 -3.486 1 98.94 204 SER A N 1
ATOM 1596 C CA . SER A 1 204 ? 1.383 -1.407 -3.881 1 98.94 204 SER A CA 1
ATOM 1597 C C . SER A 1 204 ? 2.568 -2.219 -4.391 1 98.94 204 SER A C 1
ATOM 1599 O O . SER A 1 204 ? 2.785 -3.352 -3.959 1 98.94 204 SER A O 1
ATOM 1601 N N . GLN A 1 205 ? 3.238 -1.653 -5.375 1 98.81 205 GLN A N 1
ATOM 1602 C CA . GLN A 1 205 ? 4.402 -2.291 -5.98 1 98.81 205 GLN A CA 1
ATOM 1603 C C . GLN A 1 205 ? 5.543 -1.294 -6.164 1 98.81 205 GLN A C 1
ATOM 1605 O O . GLN A 1 205 ? 5.305 -0.104 -6.383 1 98.81 205 GLN A O 1
ATOM 1610 N N . ALA A 1 206 ? 6.746 -1.779 -6.027 1 98.56 206 ALA A N 1
ATOM 1611 C CA . ALA A 1 206 ? 7.91 -0.917 -6.215 1 98.56 206 ALA A CA 1
ATOM 1612 C C . ALA A 1 206 ? 9.102 -1.714 -6.734 1 98.56 206 ALA A C 1
ATOM 1614 O O . ALA A 1 206 ? 9.172 -2.932 -6.551 1 98.56 206 ALA A O 1
ATOM 1615 N N . CYS A 1 207 ? 10.008 -1.026 -7.418 1 96.06 207 CYS A N 1
ATOM 1616 C CA . CYS A 1 207 ? 11.227 -1.642 -7.926 1 96.06 207 CYS A CA 1
ATOM 1617 C C . CYS A 1 207 ? 12.422 -0.714 -7.746 1 96.06 207 CYS A C 1
ATOM 1619 O O . CYS A 1 207 ? 12.25 0.473 -7.461 1 96.06 207 CYS A O 1
ATOM 1621 N N . GLU A 1 208 ? 13.594 -1.297 -7.875 1 91.88 208 GLU A N 1
ATOM 1622 C CA . GLU A 1 208 ? 14.82 -0.506 -7.887 1 91.88 208 GLU A CA 1
ATOM 1623 C C . GLU A 1 208 ? 15.078 0.089 -9.266 1 91.88 208 GLU A C 1
ATOM 1625 O O . GLU A 1 208 ? 14.898 -0.584 -10.281 1 91.88 208 GLU A O 1
ATOM 1630 N N . THR A 1 209 ? 15.312 1.383 -9.234 1 83.25 209 THR A N 1
ATOM 1631 C CA . THR A 1 209 ? 15.633 2.023 -10.508 1 83.25 209 THR A CA 1
ATOM 1632 C C . THR A 1 209 ? 17.078 1.741 -10.906 1 83.25 209 THR A C 1
ATOM 1634 O O . THR A 1 209 ? 17.969 1.704 -10.055 1 83.25 209 THR A O 1
ATOM 1637 N N . MET A 1 210 ? 17.219 1.146 -12.078 1 67.75 210 MET A N 1
ATOM 1638 C CA . MET A 1 210 ? 18.578 0.851 -12.539 1 67.75 210 MET A CA 1
ATOM 1639 C C . MET A 1 210 ? 19.266 2.111 -13.055 1 67.75 210 MET A C 1
ATOM 1641 O O . MET A 1 210 ? 18.625 2.977 -13.656 1 67.75 210 MET A O 1
ATOM 1645 N N . PRO A 1 211 ? 20.578 2.205 -12.617 1 58.94 211 PRO A N 1
ATOM 1646 C CA . PRO A 1 211 ? 21.312 3.324 -13.203 1 58.94 211 PRO A CA 1
ATOM 1647 C C . PRO A 1 211 ? 21.375 3.271 -14.727 1 58.94 211 PRO A C 1
ATOM 1649 O O . PRO A 1 211 ? 21.359 2.184 -15.312 1 58.94 211 PRO A O 1
ATOM 1652 N N . GLU A 1 212 ? 20.766 4.27 -15.398 1 51.88 212 GLU A N 1
ATOM 1653 C CA . GLU A 1 212 ? 20.875 4.348 -16.844 1 51.88 212 GLU A CA 1
ATOM 1654 C C . GLU A 1 212 ? 22.234 3.846 -17.328 1 51.88 212 GLU A C 1
ATOM 1656 O O . GLU A 1 212 ? 22.375 3.346 -18.438 1 51.88 212 GLU A O 1
ATOM 1661 N N . THR A 1 213 ? 23.156 3.973 -16.562 1 45.59 213 THR A N 1
ATOM 1662 C CA . THR A 1 213 ? 24.469 3.75 -17.156 1 45.59 213 THR A CA 1
ATOM 1663 C C . THR A 1 213 ? 24.719 2.262 -17.375 1 45.59 213 THR A C 1
ATOM 1665 O O . THR A 1 213 ? 25.812 1.861 -17.781 1 45.59 213 THR A O 1
ATOM 1668 N N . LEU A 1 214 ? 23.781 1.412 -17 1 38.56 214 LEU A N 1
ATOM 1669 C CA . LEU A 1 214 ? 24.266 0.116 -17.453 1 38.56 214 LEU A CA 1
ATOM 1670 C C . LEU A 1 214 ? 23.953 -0.084 -18.938 1 38.56 214 LEU A C 1
ATOM 1672 O O . LEU A 1 214 ? 22.875 0.264 -19.406 1 38.56 214 LEU A O 1
ATOM 1676 N N . MET B 1 1 ? 57.031 -22.516 -25.266 1 25.75 1 MET B N 1
ATOM 1677 C CA . MET B 1 1 ? 55.875 -22.766 -26.141 1 25.75 1 MET B CA 1
ATOM 1678 C C . MET B 1 1 ? 55.031 -23.906 -25.625 1 25.75 1 MET B C 1
ATOM 1680 O O . MET B 1 1 ? 55.344 -25.078 -25.812 1 25.75 1 MET B O 1
ATOM 1684 N N . ASP B 1 2 ? 54.5 -23.844 -24.266 1 23.91 2 ASP B N 1
ATOM 1685 C CA . ASP B 1 2 ? 53.969 -24.859 -23.375 1 23.91 2 ASP B CA 1
ATOM 1686 C C . ASP B 1 2 ? 52.75 -25.547 -23.984 1 23.91 2 ASP B C 1
ATOM 1688 O O . ASP B 1 2 ? 52 -24.922 -24.75 1 23.91 2 ASP B O 1
ATOM 1692 N N . ASN B 1 3 ? 52.594 -26.891 -23.969 1 23.55 3 ASN B N 1
ATOM 1693 C CA . ASN B 1 3 ? 51.844 -28.125 -24.281 1 23.55 3 ASN B CA 1
ATOM 1694 C C . ASN B 1 3 ? 50.406 -28.047 -23.844 1 23.55 3 ASN B C 1
ATOM 1696 O O . ASN B 1 3 ? 50.062 -28.5 -22.75 1 23.55 3 ASN B O 1
ATOM 1700 N N . ILE B 1 4 ? 49.656 -26.75 -23.953 1 26.88 4 ILE B N 1
ATOM 1701 C CA . ILE B 1 4 ? 48.281 -26.375 -23.609 1 26.88 4 ILE B CA 1
ATOM 1702 C C . ILE B 1 4 ? 47.312 -27.297 -24.344 1 26.88 4 ILE B C 1
ATOM 1704 O O . ILE B 1 4 ? 47.219 -27.281 -25.562 1 26.88 4 ILE B O 1
ATOM 1708 N N . THR B 1 5 ? 47.156 -28.703 -23.859 1 22.56 5 THR B N 1
ATOM 1709 C CA . THR B 1 5 ? 46.531 -30 -24.094 1 22.56 5 THR B CA 1
ATOM 1710 C C . THR B 1 5 ? 45.094 -29.844 -24.625 1 22.56 5 THR B C 1
ATOM 1712 O O . THR B 1 5 ? 44.469 -28.812 -24.422 1 22.56 5 THR B O 1
ATOM 1715 N N . HIS B 1 6 ? 44.375 -30.953 -25.078 1 22.16 6 HIS B N 1
ATOM 1716 C CA . HIS B 1 6 ? 43.594 -31.781 -26.016 1 22.16 6 HIS B CA 1
ATOM 1717 C C . HIS B 1 6 ? 42.125 -31.703 -25.703 1 22.16 6 HIS B C 1
ATOM 1719 O O . HIS B 1 6 ? 41.281 -32.125 -26.516 1 22.16 6 HIS B O 1
ATOM 1725 N N . GLN B 1 7 ? 41.594 -31.719 -24.344 1 20.61 7 GLN B N 1
ATOM 1726 C CA . GLN B 1 7 ? 40.531 -32.656 -23.969 1 20.61 7 GLN B CA 1
ATOM 1727 C C . GLN B 1 7 ? 39.156 -32.125 -24.391 1 20.61 7 GLN B C 1
ATOM 1729 O O . GLN B 1 7 ? 38.25 -32.031 -23.578 1 20.61 7 GLN B O 1
ATOM 1734 N N . ILE B 1 8 ? 38.938 -31.062 -25.156 1 22.75 8 ILE B N 1
ATOM 1735 C CA . ILE B 1 8 ? 37.656 -30.344 -25.266 1 22.75 8 ILE B CA 1
ATOM 1736 C C . ILE B 1 8 ? 36.656 -31.188 -26.078 1 22.75 8 ILE B C 1
ATOM 1738 O O . ILE B 1 8 ? 35.781 -30.641 -26.719 1 22.75 8 ILE B O 1
ATOM 1742 N N . SER B 1 9 ? 37.062 -32.562 -26.359 1 19.86 9 SER B N 1
ATOM 1743 C CA . SER B 1 9 ? 36.531 -33.094 -27.609 1 19.86 9 SER B CA 1
ATOM 1744 C C . SER B 1 9 ? 35 -33.156 -27.594 1 19.86 9 SER B C 1
ATOM 1746 O O . SER B 1 9 ? 34.344 -32.469 -28.391 1 19.86 9 SER B O 1
ATOM 1748 N N . GLU B 1 10 ? 34.344 -34.469 -27.609 1 20.67 10 GLU B N 1
ATOM 1749 C CA . GLU B 1 10 ? 33.438 -35.25 -28.438 1 20.67 10 GLU B CA 1
ATOM 1750 C C . GLU B 1 10 ? 32 -35.156 -27.922 1 20.67 10 GLU B C 1
ATOM 1752 O O . GLU B 1 10 ? 31.109 -35.875 -28.391 1 20.67 10 GLU B O 1
ATOM 1757 N N . TYR B 1 11 ? 31.656 -34.625 -26.734 1 20.73 11 TYR B N 1
ATOM 1758 C CA . TYR B 1 11 ? 30.453 -35.031 -26.016 1 20.73 11 TYR B CA 1
ATOM 1759 C C . TYR B 1 11 ? 29.203 -34.656 -26.812 1 20.73 11 TYR B C 1
ATOM 1761 O O . TYR B 1 11 ? 28.156 -34.375 -26.219 1 20.73 11 TYR B O 1
ATOM 1769 N N . ALA B 1 12 ? 29.234 -34.156 -28.062 1 22.5 12 ALA B N 1
ATOM 1770 C CA . ALA B 1 12 ? 28.031 -33.562 -28.656 1 22.5 12 ALA B CA 1
ATOM 1771 C C . ALA B 1 12 ? 27.047 -34.656 -29.062 1 22.5 12 ALA B C 1
ATOM 1773 O O . ALA B 1 12 ? 26.781 -34.844 -30.25 1 22.5 12 ALA B O 1
ATOM 1774 N N . ARG B 1 13 ? 27.172 -35.938 -28.5 1 21.98 13 ARG B N 1
ATOM 1775 C CA . ARG B 1 13 ? 26.453 -36.969 -29.25 1 21.98 13 ARG B CA 1
ATOM 1776 C C . ARG B 1 13 ? 24.984 -36.594 -29.438 1 21.98 13 ARG B C 1
ATOM 1778 O O . ARG B 1 13 ? 24.391 -35.938 -28.562 1 21.98 13 ARG B O 1
ATOM 1785 N N . ARG B 1 14 ? 24.219 -37.219 -30.484 1 22.48 14 ARG B N 1
ATOM 1786 C CA . ARG B 1 14 ? 23.109 -37.312 -31.422 1 22.48 14 ARG B CA 1
ATOM 1787 C C . ARG B 1 14 ? 21.844 -37.781 -30.719 1 22.48 14 ARG B C 1
ATOM 1789 O O . ARG B 1 14 ? 21.641 -38.969 -30.516 1 22.48 14 ARG B O 1
ATOM 1796 N N . VAL B 1 15 ? 21.469 -37.375 -29.406 1 21.64 15 VAL B N 1
ATOM 1797 C CA . VAL B 1 15 ? 20.297 -38 -28.812 1 21.64 15 VAL B CA 1
ATOM 1798 C C . VAL B 1 15 ? 19.125 -37.969 -29.797 1 21.64 15 VAL B C 1
ATOM 1800 O O . VAL B 1 15 ? 18.703 -36.875 -30.203 1 21.64 15 VAL B O 1
ATOM 1803 N N . GLU B 1 16 ? 18.984 -39 -30.609 1 21.19 16 GLU B N 1
ATOM 1804 C CA . GLU B 1 16 ? 17.938 -39.344 -31.562 1 21.19 16 GLU B CA 1
ATOM 1805 C C . GLU B 1 16 ? 16.547 -39.25 -30.906 1 21.19 16 GLU B C 1
ATOM 1807 O O . GLU B 1 16 ? 16.266 -40 -29.953 1 21.19 16 GLU B O 1
ATOM 1812 N N . HIS B 1 17 ? 16 -38.094 -30.734 1 21.55 17 HIS B N 1
ATOM 1813 C CA . HIS B 1 17 ? 14.648 -37.844 -30.234 1 21.55 17 HIS B CA 1
ATOM 1814 C C . HIS B 1 17 ? 13.617 -38.656 -31 1 21.55 17 HIS B C 1
ATOM 1816 O O . HIS B 1 17 ? 13.32 -38.375 -32.156 1 21.55 17 HIS B O 1
ATOM 1822 N N . THR B 1 18 ? 13.711 -40.031 -30.859 1 20.92 18 THR B N 1
ATOM 1823 C CA . THR B 1 18 ? 12.648 -40.812 -31.469 1 20.92 18 THR B CA 1
ATOM 1824 C C . THR B 1 18 ? 11.281 -40.281 -31.062 1 20.92 18 THR B C 1
ATOM 1826 O O . THR B 1 18 ? 11 -40.125 -29.875 1 20.92 18 THR B O 1
ATOM 1829 N N . GLU B 1 19 ? 10.508 -39.656 -31.938 1 22.83 19 GLU B N 1
ATOM 1830 C CA . GLU B 1 19 ? 9.211 -39 -32.031 1 22.83 19 GLU B CA 1
ATOM 1831 C C . GLU B 1 19 ? 8.086 -39.969 -31.625 1 22.83 19 GLU B C 1
ATOM 1833 O O . GLU B 1 19 ? 7.043 -40 -32.281 1 22.83 19 GLU B O 1
ATOM 1838 N N . GLU B 1 20 ? 8.312 -41 -30.734 1 24.3 20 GLU B N 1
ATOM 1839 C CA . GLU B 1 20 ? 7.129 -41.844 -30.797 1 24.3 20 GLU B CA 1
ATOM 1840 C C . GLU B 1 20 ? 5.863 -41.062 -30.484 1 24.3 20 GLU B C 1
ATOM 1842 O O . GLU B 1 20 ? 5.852 -40.25 -29.547 1 24.3 20 GLU B O 1
ATOM 1847 N N . PRO B 1 21 ? 4.887 -41.031 -31.406 1 23.2 21 PRO B N 1
ATOM 1848 C CA . PRO B 1 21 ? 3.592 -40.344 -31.406 1 23.2 21 PRO B CA 1
ATOM 1849 C C . PRO B 1 21 ? 2.703 -40.781 -30.234 1 23.2 21 PRO B C 1
ATOM 1851 O O . PRO B 1 21 ? 2.549 -41.969 -29.984 1 23.2 21 PRO B O 1
ATOM 1854 N N . LEU B 1 22 ? 2.838 -40.188 -29.078 1 24.25 22 LEU B N 1
ATOM 1855 C CA . LEU B 1 22 ? 1.969 -40.531 -27.953 1 24.25 22 LEU B CA 1
ATOM 1856 C C . LEU B 1 22 ? 0.524 -40.688 -28.422 1 24.25 22 LEU B C 1
ATOM 1858 O O . LEU B 1 22 ? -0.087 -39.719 -28.891 1 24.25 22 LEU B O 1
ATOM 1862 N N . VAL B 1 23 ? 0.211 -41.844 -28.969 1 21.88 23 VAL B N 1
ATOM 1863 C CA . VAL B 1 23 ? -1.127 -42.312 -29.328 1 21.88 23 VAL B CA 1
ATOM 1864 C C . VAL B 1 23 ? -2.121 -41.875 -28.25 1 21.88 23 VAL B C 1
ATOM 1866 O O . VAL B 1 23 ? -1.795 -41.875 -27.062 1 21.88 23 VAL B O 1
ATOM 1869 N N . GLY B 1 24 ? -3.328 -41.406 -28.625 1 23.42 24 GLY B N 1
ATOM 1870 C CA . GLY B 1 24 ? -4.586 -40.75 -28.281 1 23.42 24 GLY B CA 1
ATOM 1871 C C . GLY B 1 24 ? -5.383 -41.531 -27.25 1 23.42 24 GLY B C 1
ATOM 1872 O O . GLY B 1 24 ? -6.191 -42.375 -27.594 1 23.42 24 GLY B O 1
ATOM 1873 N N . GLN B 1 25 ? -4.711 -42.188 -26.234 1 23 25 GLN B N 1
ATOM 1874 C CA . GLN B 1 25 ? -5.633 -43.031 -25.453 1 23 25 GLN B CA 1
ATOM 1875 C C . GLN B 1 25 ? -6.863 -42.219 -25.047 1 23 25 GLN B C 1
ATOM 1877 O O . GLN B 1 25 ? -6.746 -41.062 -24.594 1 23 25 GLN B O 1
ATOM 1882 N N . ASP B 1 26 ? -8.023 -42.594 -25.516 1 23.45 26 ASP B N 1
ATOM 1883 C CA . ASP B 1 26 ? -9.438 -42.25 -25.422 1 23.45 26 ASP B CA 1
ATOM 1884 C C . ASP B 1 26 ? -9.875 -42.156 -23.953 1 23.45 26 ASP B C 1
ATOM 1886 O O . ASP B 1 26 ? -9.914 -43.188 -23.266 1 23.45 26 ASP B O 1
ATOM 1890 N N . VAL B 1 27 ? -9.258 -41.344 -23.141 1 23.22 27 VAL B N 1
ATOM 1891 C CA . VAL B 1 27 ? -9.773 -41.281 -21.781 1 23.22 27 VAL B CA 1
ATOM 1892 C C . VAL B 1 27 ? -11.289 -41.125 -21.797 1 23.22 27 VAL B C 1
ATOM 1894 O O . VAL B 1 27 ? -11.805 -40.219 -22.484 1 23.22 27 VAL B O 1
ATOM 1897 N N . PRO B 1 28 ? -11.992 -42.188 -21.516 1 23.02 28 PRO B N 1
ATOM 1898 C CA . PRO B 1 28 ? -13.453 -42.125 -21.484 1 23.02 28 PRO B CA 1
ATOM 1899 C C . PRO B 1 28 ? -14 -41 -20.609 1 23.02 28 PRO B C 1
ATOM 1901 O O . PRO B 1 28 ? -13.516 -40.781 -19.5 1 23.02 28 PRO B O 1
ATOM 1904 N N . LEU B 1 29 ? -14.32 -39.875 -21.234 1 22.33 29 LEU B N 1
ATOM 1905 C CA . LEU B 1 29 ? -14.984 -38.719 -20.672 1 22.33 29 LEU B CA 1
ATOM 1906 C C . LEU B 1 29 ? -16.234 -39.125 -19.891 1 22.33 29 LEU B C 1
ATOM 1908 O O . LEU B 1 29 ? -17.188 -39.625 -20.453 1 22.33 29 LEU B O 1
ATOM 1912 N N . THR B 1 30 ? -16 -39.625 -18.656 1 21.27 30 THR B N 1
ATOM 1913 C CA . THR B 1 30 ? -17.156 -39.906 -17.828 1 21.27 30 THR B CA 1
ATOM 1914 C C . THR B 1 30 ? -18.156 -38.75 -17.828 1 21.27 30 THR B C 1
ATOM 1916 O O . THR B 1 30 ? -17.766 -37.594 -17.688 1 21.27 30 THR B O 1
ATOM 1919 N N . GLU B 1 31 ? -19.281 -38.938 -18.469 1 21.09 31 GLU B N 1
ATOM 1920 C CA . GLU B 1 31 ? -20.484 -38.125 -18.688 1 21.09 31 GLU B CA 1
ATOM 1921 C C . GLU B 1 31 ? -21.047 -37.625 -17.344 1 21.09 31 GLU B C 1
ATOM 1923 O O . GLU B 1 31 ? -21.516 -38.438 -16.531 1 21.09 31 GLU B O 1
ATOM 1928 N N . TYR B 1 32 ? -20.312 -36.75 -16.656 1 21.45 32 TYR B N 1
ATOM 1929 C CA . TYR B 1 32 ? -21.031 -36.281 -15.469 1 21.45 32 TYR B CA 1
ATOM 1930 C C . TYR B 1 32 ? -22.375 -35.688 -15.836 1 21.45 32 TYR B C 1
ATOM 1932 O O . TYR B 1 32 ? -22.484 -34.844 -16.734 1 21.45 32 TYR B O 1
ATOM 1940 N N . GLN B 1 33 ? -23.438 -36.469 -15.766 1 20.73 33 GLN B N 1
ATOM 1941 C CA . GLN B 1 33 ? -24.844 -36.125 -15.938 1 20.73 33 GLN B CA 1
ATOM 1942 C C . GLN B 1 33 ? -25.219 -34.969 -15.016 1 20.73 33 GLN B C 1
ATOM 1944 O O . GLN B 1 33 ? -25.281 -35.125 -13.797 1 20.73 33 GLN B O 1
ATOM 1949 N N . LEU B 1 34 ? -24.719 -33.781 -15.289 1 19.97 34 LEU B N 1
ATOM 1950 C CA . LEU B 1 34 ? -25.25 -32.656 -14.516 1 19.97 34 LEU B CA 1
ATOM 1951 C C . LEU B 1 34 ? -26.766 -32.594 -14.594 1 19.97 34 LEU B C 1
ATOM 1953 O O . LEU B 1 34 ? -27.328 -32.469 -15.688 1 19.97 34 LEU B O 1
ATOM 1957 N N . VAL B 1 35 ? -27.438 -33.344 -13.711 1 20.48 35 VAL B N 1
ATOM 1958 C CA . VAL B 1 35 ? -28.891 -33.281 -13.586 1 20.48 35 VAL B CA 1
ATOM 1959 C C . VAL B 1 35 ? -29.344 -31.828 -13.391 1 20.48 35 VAL B C 1
ATOM 1961 O O . VAL B 1 35 ? -28.938 -31.172 -12.43 1 20.48 35 VAL B O 1
ATOM 1964 N N . ILE B 1 36 ? -29.688 -31.156 -14.461 1 22.66 36 ILE B N 1
ATOM 1965 C CA . ILE B 1 36 ? -30.25 -29.812 -14.539 1 22.66 36 ILE B CA 1
ATOM 1966 C C . ILE B 1 36 ? -31.594 -29.781 -13.805 1 22.66 36 ILE B C 1
ATOM 1968 O O . ILE B 1 36 ? -32.562 -30.453 -14.211 1 22.66 36 ILE B O 1
ATOM 1972 N N . ARG B 1 37 ? -31.562 -29.938 -12.43 1 20.3 37 ARG B N 1
ATOM 1973 C CA . ARG B 1 37 ? -32.875 -29.812 -11.805 1 20.3 37 ARG B CA 1
ATOM 1974 C C . ARG B 1 37 ? -33.562 -28.5 -12.234 1 20.3 37 ARG B C 1
ATOM 1976 O O . ARG B 1 37 ? -32.906 -27.453 -12.305 1 20.3 37 ARG B O 1
ATOM 1983 N N . GLY B 1 38 ? -34.625 -28.547 -13.008 1 23.09 38 GLY B N 1
ATOM 1984 C CA . GLY B 1 38 ? -35.531 -27.594 -13.617 1 23.09 38 GLY B CA 1
ATOM 1985 C C . GLY B 1 38 ? -36.219 -26.688 -12.609 1 23.09 38 GLY B C 1
ATOM 1986 O O . GLY B 1 38 ? -37.219 -26.031 -12.93 1 23.09 38 GLY B O 1
ATOM 1987 N N . GLY B 1 39 ? -35.594 -26.266 -11.508 1 22.89 39 GLY B N 1
ATOM 1988 C CA . GLY B 1 39 ? -36.562 -25.641 -10.633 1 22.89 39 GLY B CA 1
ATOM 1989 C C . GLY B 1 39 ? -37.312 -24.5 -11.289 1 22.89 39 GLY B C 1
ATOM 1990 O O . GLY B 1 39 ? -36.906 -23.984 -12.328 1 22.89 39 GLY B O 1
ATOM 1991 N N . PRO B 1 40 ? -38.594 -24.203 -10.797 1 24.91 40 PRO B N 1
ATOM 1992 C CA . PRO B 1 40 ? -39.688 -23.359 -11.344 1 24.91 40 PRO B CA 1
ATOM 1993 C C . PRO B 1 40 ? -39.281 -21.891 -11.469 1 24.91 40 PRO B C 1
ATOM 1995 O O . PRO B 1 40 ? -38.344 -21.453 -10.781 1 24.91 40 PRO B O 1
ATOM 1998 N N . THR B 1 41 ? -39.625 -21.219 -12.539 1 23.11 41 THR B N 1
ATOM 1999 C CA . THR B 1 41 ? -39.469 -19.891 -13.148 1 23.11 41 THR B CA 1
ATOM 2000 C C . THR B 1 41 ? -40.062 -18.812 -12.242 1 23.11 41 THR B C 1
ATOM 2002 O O . THR B 1 41 ? -40.281 -17.688 -12.68 1 23.11 41 THR B O 1
ATOM 2005 N N . SER B 1 42 ? -39.875 -18.844 -10.906 1 23.78 42 SER B N 1
ATOM 2006 C CA . SER B 1 42 ? -40.688 -17.812 -10.281 1 23.78 42 SER B CA 1
ATOM 2007 C C . SER B 1 42 ? -40.281 -16.422 -10.766 1 23.78 42 SER B C 1
ATOM 2009 O O . SER B 1 42 ? -39.125 -16.203 -11.125 1 23.78 42 SER B O 1
ATOM 2011 N N . GLN B 1 43 ? -41.312 -15.609 -11.133 1 25.48 43 GLN B N 1
ATOM 2012 C CA . GLN B 1 43 ? -41.406 -14.281 -11.734 1 25.48 43 GLN B CA 1
ATOM 2013 C C . GLN B 1 43 ? -40.656 -13.25 -10.883 1 25.48 43 GLN B C 1
ATOM 2015 O O . GLN B 1 43 ? -40.812 -13.211 -9.664 1 25.48 43 GLN B O 1
ATOM 2020 N N . PRO B 1 44 ? -39.5 -12.789 -11.43 1 25.44 44 PRO B N 1
ATOM 2021 C CA . PRO B 1 44 ? -38.594 -11.883 -10.688 1 25.44 44 PRO B CA 1
ATOM 2022 C C . PRO B 1 44 ? -39.281 -10.562 -10.312 1 25.44 44 PRO B C 1
ATOM 2024 O O . PRO B 1 44 ? -39.938 -9.938 -11.164 1 25.44 44 PRO B O 1
ATOM 2027 N N . GLU B 1 45 ? -39.844 -10.531 -9.102 1 25.78 45 GLU B N 1
ATOM 2028 C CA . GLU B 1 45 ? -40.344 -9.227 -8.664 1 25.78 45 GLU B CA 1
ATOM 2029 C C . GLU B 1 45 ? -39.25 -8.164 -8.742 1 25.78 45 GLU B C 1
ATOM 2031 O O . GLU B 1 45 ? -38.062 -8.477 -8.594 1 25.78 45 GLU B O 1
ATOM 2036 N N . THR B 1 46 ? -39.469 -7.082 -9.383 1 25.05 46 THR B N 1
ATOM 2037 C CA . THR B 1 46 ? -38.75 -5.883 -9.766 1 25.05 46 THR B CA 1
ATOM 2038 C C . THR B 1 46 ? -38.156 -5.18 -8.539 1 25.05 46 THR B C 1
ATOM 2040 O O . THR B 1 46 ? -38.906 -4.59 -7.754 1 25.05 46 THR B O 1
ATOM 2043 N N . GLY B 1 47 ? -37.406 -5.934 -7.66 1 25.27 47 GLY B N 1
ATOM 2044 C CA . GLY B 1 47 ? -37 -5.145 -6.512 1 25.27 47 GLY B CA 1
ATOM 2045 C C . GLY B 1 47 ? -36.094 -3.967 -6.887 1 25.27 47 GLY B C 1
ATOM 2046 O O . GLY B 1 47 ? -35.469 -3.979 -7.934 1 25.27 47 GLY B O 1
ATOM 2047 N N . SER B 1 48 ? -36.344 -2.76 -6.281 1 24.98 48 SER B N 1
ATOM 2048 C CA . SER B 1 48 ? -35.719 -1.434 -6.316 1 24.98 48 SER B CA 1
ATOM 2049 C C . SER B 1 48 ? -34.25 -1.488 -5.922 1 24.98 48 SER B C 1
ATOM 2051 O O . SER B 1 48 ? -33.906 -2.07 -4.891 1 24.98 48 SER B O 1
ATOM 2053 N N . LYS B 1 49 ? -33.312 -1.336 -6.891 1 29.34 49 LYS B N 1
ATOM 2054 C CA . LYS B 1 49 ? -31.859 -1.364 -6.883 1 29.34 49 LYS B CA 1
ATOM 2055 C C . LYS B 1 49 ? -31.297 -0.271 -5.98 1 29.34 49 LYS B C 1
ATOM 2057 O O . LYS B 1 49 ? -31.266 0.901 -6.359 1 29.34 49 LYS B O 1
ATOM 2062 N N . SER B 1 50 ? -31.547 -0.283 -4.645 1 27.86 50 SER B N 1
ATOM 2063 C CA . SER B 1 50 ? -30.75 0.691 -3.898 1 27.86 50 SER B CA 1
ATOM 2064 C C . SER B 1 50 ? -29.266 0.423 -4.051 1 27.86 50 SER B C 1
ATOM 2066 O O . SER B 1 50 ? -28.797 -0.693 -3.811 1 27.86 50 SER B O 1
ATOM 2068 N N . ASN B 1 51 ? -28.609 1.001 -4.965 1 29.27 51 ASN B N 1
ATOM 2069 C CA . ASN B 1 51 ? -27.188 0.993 -5.305 1 29.27 51 ASN B CA 1
ATOM 2070 C C . ASN B 1 51 ? -26.312 1.278 -4.082 1 29.27 51 ASN B C 1
ATOM 2072 O O . ASN B 1 51 ? -25.531 2.223 -4.086 1 29.27 51 ASN B O 1
ATOM 2076 N N . GLY B 1 52 ? -26.859 1.206 -2.805 1 30.75 52 GLY B N 1
ATOM 2077 C CA . GLY B 1 52 ? -25.938 1.578 -1.753 1 30.75 52 GLY B CA 1
ATOM 2078 C C . GLY B 1 52 ? -24.688 0.709 -1.722 1 30.75 52 GLY B C 1
ATOM 2079 O O . GLY B 1 52 ? -24.781 -0.515 -1.838 1 30.75 52 GLY B O 1
ATOM 2080 N N . ASN B 1 53 ? -23.547 1.224 -2.213 1 34.38 53 ASN B N 1
ATOM 2081 C CA . ASN B 1 53 ? -22.234 0.61 -2.051 1 34.38 53 ASN B CA 1
ATOM 2082 C C . ASN B 1 53 ? -22.016 0.122 -0.621 1 34.38 53 ASN B C 1
ATOM 2084 O O . ASN B 1 53 ? -21.672 0.909 0.262 1 34.38 53 ASN B O 1
ATOM 2088 N N . VAL B 1 54 ? -22.938 -0.643 0.028 1 34.91 54 VAL B N 1
ATOM 2089 C CA . VAL B 1 54 ? -22.859 -1.226 1.362 1 34.91 54 VAL B CA 1
ATOM 2090 C C . VAL B 1 54 ? -21.594 -2.07 1.478 1 34.91 54 VAL B C 1
ATOM 2092 O O . VAL B 1 54 ? -21.359 -2.979 0.673 1 34.91 54 VAL B O 1
ATOM 2095 N N . GLU B 1 55 ? -20.469 -1.451 2.045 1 42.78 55 GLU B N 1
ATOM 2096 C CA . GLU B 1 55 ? -19.406 -2.359 2.459 1 42.78 55 GLU B CA 1
ATOM 2097 C C . GLU B 1 55 ? -19.984 -3.623 3.098 1 42.78 55 GLU B C 1
ATOM 2099 O O . GLU B 1 55 ? -20.875 -3.547 3.949 1 42.78 55 GLU B O 1
ATOM 2104 N N . PRO B 1 56 ? -19.922 -4.695 2.502 1 43.5 56 PRO B N 1
ATOM 2105 C CA . PRO B 1 56 ? -20.5 -5.871 3.158 1 43.5 56 PRO B CA 1
ATOM 2106 C C . PRO B 1 56 ? -20.109 -5.98 4.629 1 43.5 56 PRO B C 1
ATOM 2108 O O . PRO B 1 56 ? -18.984 -5.633 5 1 43.5 56 PRO B O 1
ATOM 2111 N N . ALA B 1 57 ? -21.031 -5.934 5.551 1 40.78 57 ALA B N 1
ATOM 2112 C CA . ALA B 1 57 ? -20.844 -6.207 6.973 1 40.78 57 ALA B CA 1
ATOM 2113 C C . ALA B 1 57 ? -19.734 -7.219 7.199 1 40.78 57 ALA B C 1
ATOM 2115 O O . ALA B 1 57 ? -19.531 -8.125 6.387 1 40.78 57 ALA B O 1
ATOM 2116 N N . ALA B 1 58 ? -18.703 -6.781 7.945 1 45.41 58 ALA B N 1
ATOM 2117 C CA . ALA B 1 58 ? -17.719 -7.785 8.352 1 45.41 58 ALA B CA 1
ATOM 2118 C C . ALA B 1 58 ? -18.375 -9.148 8.555 1 45.41 58 ALA B C 1
ATOM 2120 O O . ALA B 1 58 ? -19.094 -9.352 9.539 1 45.41 58 ALA B O 1
ATOM 2121 N N . HIS B 1 59 ? -18.953 -9.648 7.625 1 46.91 59 HIS B N 1
ATOM 2122 C CA . HIS B 1 59 ? -19.469 -11 7.82 1 46.91 59 HIS B CA 1
ATOM 2123 C C . HIS B 1 59 ? -18.469 -11.867 8.57 1 46.91 59 HIS B C 1
ATOM 2125 O O . HIS B 1 59 ? -17.25 -11.727 8.375 1 46.91 59 HIS B O 1
ATOM 2131 N N . ASP B 1 60 ? -18.906 -12.344 9.703 1 56.28 60 ASP B N 1
ATOM 2132 C CA . ASP B 1 60 ? -18.188 -13.367 10.453 1 56.28 60 ASP B CA 1
ATOM 2133 C C . ASP B 1 60 ? -17.422 -14.305 9.523 1 56.28 60 ASP B C 1
ATOM 2135 O O . ASP B 1 60 ? -18.016 -15.227 8.945 1 56.28 60 ASP B O 1
ATOM 2139 N N . GLN B 1 61 ? -16.375 -13.719 8.93 1 74.94 61 GLN B N 1
ATOM 2140 C CA . GLN B 1 61 ? -15.555 -14.57 8.07 1 74.94 61 GLN B CA 1
ATOM 2141 C C . GLN B 1 61 ? -14.883 -15.68 8.875 1 74.94 61 GLN B C 1
ATOM 2143 O O . GLN B 1 61 ? -14.375 -15.438 9.969 1 74.94 61 GLN B O 1
ATOM 2148 N N . ASP B 1 62 ? -15.156 -16.922 8.531 1 89.81 62 ASP B N 1
ATOM 2149 C CA . ASP B 1 62 ? -14.398 -18.031 9.125 1 89.81 62 ASP B CA 1
ATOM 2150 C C . ASP B 1 62 ? -12.906 -17.891 8.844 1 89.81 62 ASP B C 1
ATOM 2152 O O . ASP B 1 62 ? -12.469 -18 7.695 1 89.81 62 ASP B O 1
ATOM 2156 N N . LEU B 1 63 ? -12.188 -17.562 9.922 1 96.44 63 LEU B N 1
ATOM 2157 C CA . LEU B 1 63 ? -10.75 -17.406 9.805 1 96.44 63 LEU B CA 1
ATOM 2158 C C . LEU B 1 63 ? -10.047 -18.75 9.695 1 96.44 63 LEU B C 1
ATOM 2160 O O . LEU B 1 63 ? -10.445 -19.719 10.367 1 96.44 63 LEU B O 1
ATOM 2164 N N . ASP B 1 64 ? -9.047 -18.781 8.82 1 96.81 64 ASP B N 1
ATOM 2165 C CA . ASP B 1 64 ? -8.211 -19.984 8.805 1 96.81 64 ASP B CA 1
ATOM 2166 C C . ASP B 1 64 ? -7.398 -20.109 10.086 1 96.81 64 ASP B C 1
ATOM 2168 O O . ASP B 1 64 ? -7.086 -19.109 10.734 1 96.81 64 ASP B O 1
ATOM 2172 N N . ALA B 1 65 ? -6.957 -21.312 10.375 1 97.5 65 ALA B N 1
ATOM 2173 C CA . ALA B 1 65 ? -6.285 -21.625 11.633 1 97.5 65 ALA B CA 1
ATOM 2174 C C . ALA B 1 65 ? -5.035 -20.766 11.812 1 97.5 65 ALA B C 1
ATOM 2176 O O . ALA B 1 65 ? -4.754 -20.281 12.906 1 97.5 65 ALA B O 1
ATOM 2177 N N . TRP B 1 66 ? -4.242 -20.547 10.773 1 98.19 66 TRP B N 1
ATOM 2178 C CA . TRP B 1 66 ? -2.994 -19.797 10.914 1 98.19 66 TRP B CA 1
ATOM 2179 C C . TRP B 1 66 ? -3.264 -18.359 11.32 1 98.19 66 TRP B C 1
ATOM 2181 O O . TRP B 1 66 ? -2.424 -17.719 11.961 1 98.19 66 TRP B O 1
ATOM 2191 N N . GLU B 1 67 ? -4.445 -17.844 10.969 1 98.38 67 GLU B N 1
ATOM 2192 C CA . GLU B 1 67 ? -4.75 -16.438 11.234 1 98.38 67 GLU B CA 1
ATOM 2193 C C . GLU B 1 67 ? -4.984 -16.203 12.719 1 98.38 67 GLU B C 1
ATOM 2195 O O . GLU B 1 67 ? -4.824 -15.07 13.203 1 98.38 67 GLU B O 1
ATOM 2200 N N . THR B 1 68 ? -5.328 -17.266 13.438 1 97.44 68 THR B N 1
ATOM 2201 C CA . THR B 1 68 ? -5.641 -17.094 14.852 1 97.44 68 THR B CA 1
ATOM 2202 C C . THR B 1 68 ? -4.562 -17.75 15.719 1 97.44 68 THR B C 1
ATOM 2204 O O . THR B 1 68 ? -4.586 -17.609 16.953 1 97.44 68 THR B O 1
ATOM 2207 N N . ASN B 1 69 ? -3.65 -18.438 15.156 1 97.31 69 ASN B N 1
ATOM 2208 C CA . ASN B 1 69 ? -2.58 -19.094 15.898 1 97.31 69 ASN B CA 1
ATOM 2209 C C . ASN B 1 69 ? -1.229 -18.438 15.633 1 97.31 69 ASN B C 1
ATOM 2211 O O . ASN B 1 69 ? -0.883 -17.438 16.266 1 97.31 69 ASN B O 1
ATOM 2215 N N . GLU B 1 70 ? -0.47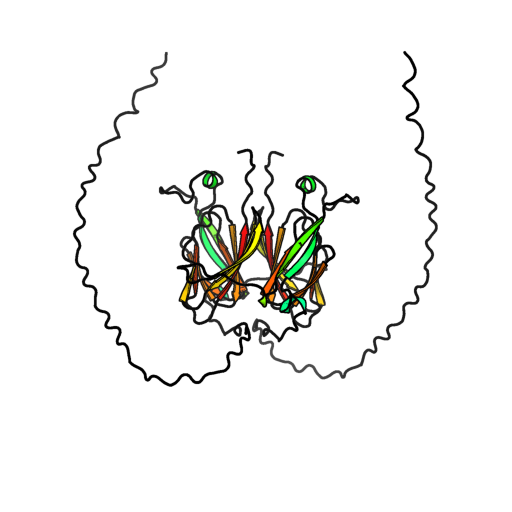2 -18.844 14.617 1 97.81 70 GLU B N 1
ATOM 2216 C CA . GLU B 1 70 ? 0.848 -18.297 14.312 1 97.81 70 GLU B CA 1
ATOM 2217 C C . GLU B 1 70 ? 0.767 -16.812 13.953 1 97.81 70 GLU B C 1
ATOM 2219 O O . GLU B 1 70 ? 1.645 -16.031 14.328 1 97.81 70 GLU B O 1
ATOM 2224 N N . GLY B 1 71 ? -0.212 -16.5 13.18 1 98.75 71 GLY B N 1
ATOM 2225 C CA . GLY B 1 71 ? -0.441 -15.125 12.766 1 98.75 71 GLY B CA 1
ATOM 2226 C C . GLY B 1 71 ? 0.391 -14.719 11.562 1 98.75 71 GLY B C 1
ATOM 2227 O O . GLY B 1 71 ? 0.229 -13.617 11.039 1 98.75 71 GLY B O 1
ATOM 2228 N N . THR B 1 72 ? 1.313 -15.641 11.211 1 98.88 72 THR B N 1
ATOM 2229 C CA . THR B 1 72 ? 2.152 -15.352 10.055 1 98.88 72 THR B CA 1
ATOM 2230 C C . THR B 1 72 ? 2.291 -16.578 9.164 1 98.88 72 THR B C 1
ATOM 2232 O O . THR B 1 72 ? 2.09 -17.703 9.625 1 98.88 72 THR B O 1
ATOM 2235 N N . VAL B 1 73 ? 2.529 -16.281 7.895 1 98.81 73 VAL B N 1
ATOM 2236 C CA . VAL B 1 73 ? 2.844 -17.328 6.938 1 98.81 73 VAL B CA 1
ATOM 2237 C C . VAL B 1 73 ? 4.262 -17.141 6.41 1 98.81 73 VAL B C 1
ATOM 2239 O O . VAL B 1 73 ? 4.648 -16.047 6.02 1 98.81 73 VAL B O 1
ATOM 2242 N N . ARG B 1 74 ? 5.055 -18.172 6.461 1 98.62 74 ARG B N 1
ATOM 2243 C CA . ARG B 1 74 ? 6.371 -18.219 5.832 1 98.62 74 ARG B CA 1
ATOM 2244 C C . ARG B 1 74 ? 6.34 -19.047 4.547 1 98.62 74 ARG B C 1
ATOM 2246 O O . ARG B 1 74 ? 5.512 -19.938 4.402 1 98.62 74 ARG B O 1
ATOM 2253 N N . ALA B 1 75 ? 7.188 -18.672 3.619 1 98.62 75 ALA B N 1
ATOM 2254 C CA . ALA B 1 75 ? 7.254 -19.359 2.338 1 98.62 75 ALA B CA 1
ATOM 2255 C C . ALA B 1 75 ? 8.688 -19.438 1.829 1 98.62 75 ALA B C 1
ATOM 2257 O O . ALA B 1 75 ? 9.508 -18.578 2.131 1 98.62 75 ALA B O 1
ATOM 2258 N N . SER B 1 76 ? 8.953 -20.516 1.088 1 98.06 76 SER B N 1
ATOM 2259 C CA . SER B 1 76 ? 10.156 -20.562 0.266 1 98.06 76 SER B CA 1
ATOM 2260 C C . SER B 1 76 ? 9.969 -19.781 -1.034 1 98.06 76 SER B C 1
ATOM 2262 O O . SER B 1 76 ? 9.141 -20.156 -1.867 1 98.06 76 SER B O 1
ATOM 2264 N N . VAL B 1 77 ? 10.781 -18.766 -1.158 1 98.31 77 VAL B N 1
ATOM 2265 C CA . VAL B 1 77 ? 10.57 -17.906 -2.322 1 98.31 77 VAL B CA 1
ATOM 2266 C C . VAL B 1 77 ? 11.891 -17.719 -3.072 1 98.31 77 VAL B C 1
ATOM 2268 O O . VAL B 1 77 ? 12.969 -17.891 -2.496 1 98.31 77 VAL B O 1
ATOM 2271 N N . VAL B 1 78 ? 11.789 -17.406 -4.355 1 96.56 78 VAL B N 1
ATOM 2272 C CA . VAL B 1 78 ? 12.945 -17.078 -5.191 1 96.56 78 VAL B CA 1
ATOM 2273 C C . VAL B 1 78 ? 13.594 -15.781 -4.699 1 96.56 78 VAL B C 1
ATOM 2275 O O . VAL B 1 78 ? 12.898 -14.797 -4.449 1 96.56 78 VAL B O 1
ATOM 2278 N N . VAL B 1 79 ? 14.93 -15.836 -4.551 1 96.38 79 VAL B N 1
ATOM 2279 C CA . VAL B 1 79 ? 15.688 -14.641 -4.215 1 96.38 79 VAL B CA 1
ATOM 2280 C C . VAL B 1 79 ? 16.062 -13.883 -5.488 1 96.38 79 VAL B C 1
ATOM 2282 O O . VAL B 1 79 ? 16.734 -14.43 -6.367 1 96.38 79 VAL B O 1
ATOM 2285 N N . TRP B 1 80 ? 15.664 -12.672 -5.566 1 94.06 80 TRP B N 1
ATOM 2286 C CA . TRP B 1 80 ? 15.922 -11.852 -6.746 1 94.06 80 TRP B CA 1
ATOM 2287 C C . TRP B 1 80 ? 17.406 -11.523 -6.867 1 94.06 80 TRP B C 1
ATOM 2289 O O . TRP B 1 80 ? 18.047 -11.141 -5.887 1 94.06 80 TRP B O 1
ATOM 2299 N N . GLN B 1 81 ? 17.859 -11.719 -8.078 1 90.69 81 GLN B N 1
ATOM 2300 C CA . GLN B 1 81 ? 19.203 -11.266 -8.422 1 90.69 81 GLN B CA 1
ATOM 2301 C C . GLN B 1 81 ? 19.172 -10.156 -9.469 1 90.69 81 GLN B C 1
ATOM 2303 O O . GLN B 1 81 ? 18.422 -10.234 -10.445 1 90.69 81 GLN B O 1
ATOM 2308 N N . PRO B 1 82 ? 20 -9.125 -9.273 1 85.5 82 PRO B N 1
ATOM 2309 C CA . PRO B 1 82 ? 20.016 -8.031 -10.242 1 85.5 82 PRO B CA 1
ATOM 2310 C C . PRO B 1 82 ? 20.203 -8.508 -11.68 1 85.5 82 PRO B C 1
ATOM 2312 O O . PRO B 1 82 ? 19.656 -7.91 -12.617 1 85.5 82 PRO B O 1
ATOM 2315 N N . SER B 1 83 ? 20.922 -9.594 -11.867 1 85.25 83 SER B N 1
ATOM 2316 C CA . SER B 1 83 ? 21.188 -10.117 -13.203 1 85.25 83 SER B CA 1
ATOM 2317 C C . SER B 1 83 ? 19.906 -10.594 -13.883 1 85.25 83 SER B C 1
ATOM 2319 O O . SER B 1 83 ? 19.859 -10.719 -15.109 1 85.25 83 SER B O 1
ATOM 2321 N N . TYR B 1 84 ? 18.859 -10.852 -13.047 1 85.38 84 TYR B N 1
ATOM 2322 C CA . TYR B 1 84 ? 17.609 -11.32 -13.625 1 85.38 84 TYR B CA 1
ATOM 2323 C C . TYR B 1 84 ? 16.953 -10.234 -14.477 1 85.38 84 TYR B C 1
ATOM 2325 O O . TYR B 1 84 ? 16.219 -10.531 -15.422 1 85.38 84 TYR B O 1
ATOM 2333 N N . GLN B 1 85 ? 17.297 -9.047 -14.141 1 80.69 85 GLN B N 1
ATOM 2334 C CA . GLN B 1 85 ? 16.719 -7.914 -14.867 1 80.69 85 GLN B CA 1
ATOM 2335 C C . GLN B 1 85 ? 17.266 -7.848 -16.297 1 80.69 85 GLN B C 1
ATOM 2337 O O . GLN B 1 85 ? 16.594 -7.34 -17.188 1 80.69 85 GLN B O 1
ATOM 2342 N N . LEU B 1 86 ? 18.406 -8.258 -16.406 1 76.06 86 LEU B N 1
ATOM 2343 C CA . LEU B 1 86 ? 19.078 -8.219 -17.688 1 76.06 86 LEU B CA 1
ATOM 2344 C C . LEU B 1 86 ? 18.688 -9.406 -18.547 1 76.06 86 LEU B C 1
ATOM 2346 O O . LEU B 1 86 ? 18.891 -9.391 -19.766 1 76.06 86 LEU B O 1
ATOM 2350 N N . GLN B 1 87 ? 18.219 -10.297 -17.766 1 70.38 87 GLN B N 1
ATOM 2351 C CA . GLN B 1 87 ? 17.797 -11.508 -18.469 1 70.38 87 GLN B CA 1
ATOM 2352 C C . GLN B 1 87 ? 16.297 -11.492 -18.75 1 70.38 87 GLN B C 1
ATOM 2354 O O . GLN B 1 87 ? 15.562 -10.672 -18.188 1 70.38 87 GLN B O 1
ATOM 2359 N N . LEU B 1 88 ? 15.977 -12.234 -19.766 1 71.69 88 LEU B N 1
ATOM 2360 C CA . LEU B 1 88 ? 14.539 -12.414 -19.953 1 71.69 88 LEU B CA 1
ATOM 2361 C C . LEU B 1 88 ? 13.922 -13.156 -18.766 1 71.69 88 LEU B C 1
ATOM 2363 O O . LEU B 1 88 ? 14.273 -14.312 -18.516 1 71.69 88 LEU B O 1
ATOM 2367 N N . TRP B 1 89 ? 13.586 -12.516 -17.844 1 75.5 89 TRP B N 1
ATOM 2368 C CA . TRP B 1 89 ? 12.906 -13.148 -16.719 1 75.5 89 TRP B CA 1
ATOM 2369 C C . TRP B 1 89 ? 11.391 -13.125 -16.906 1 75.5 89 TRP B C 1
ATOM 2371 O O . TRP B 1 89 ? 10.812 -12.086 -17.25 1 75.5 89 TRP B O 1
ATOM 2381 N N . PRO B 1 90 ? 10.68 -14.188 -16.438 1 74.31 90 PRO B N 1
ATOM 2382 C CA . PRO B 1 90 ? 11.211 -15.469 -15.977 1 74.31 90 PRO B CA 1
ATOM 2383 C C . PRO B 1 90 ? 11.992 -16.203 -17.062 1 74.31 90 PRO B C 1
ATOM 2385 O O . PRO B 1 90 ? 11.719 -16.047 -18.25 1 74.31 90 PRO B O 1
ATOM 2388 N N . PRO B 1 91 ? 12.945 -17.016 -16.531 1 70.81 91 PRO B N 1
ATOM 2389 C CA . PRO B 1 91 ? 13.773 -17.688 -17.516 1 70.81 91 PRO B CA 1
ATOM 2390 C C . PRO B 1 91 ? 13.016 -18.766 -18.297 1 70.81 91 PRO B C 1
ATOM 2392 O O . PRO B 1 91 ? 12.102 -19.406 -17.734 1 70.81 91 PRO B O 1
ATOM 2395 N N . ILE B 1 92 ? 13.336 -18.797 -19.562 1 68.38 92 ILE B N 1
ATOM 2396 C CA . ILE B 1 92 ? 12.727 -19.812 -20.422 1 68.38 92 ILE B CA 1
ATOM 2397 C C . ILE B 1 92 ? 13.227 -21.203 -20.016 1 68.38 92 ILE B C 1
ATOM 2399 O O . ILE B 1 92 ? 12.453 -22.156 -19.984 1 68.38 92 ILE B O 1
ATOM 2403 N N . GLU B 1 93 ? 14.57 -21.188 -19.766 1 65.56 93 GLU B N 1
ATOM 2404 C CA . GLU B 1 93 ? 15.156 -22.453 -19.328 1 65.56 93 GLU B CA 1
ATOM 2405 C C . GLU B 1 93 ? 15.281 -22.516 -17.812 1 65.56 93 GLU B C 1
ATOM 2407 O O . GLU B 1 93 ? 15.391 -21.484 -17.156 1 65.56 93 GLU B O 1
ATOM 2412 N N . ALA B 1 94 ? 15.188 -23.734 -17.312 1 69.75 94 ALA B N 1
ATOM 2413 C CA . ALA B 1 94 ? 15.352 -23.922 -15.875 1 69.75 94 ALA B CA 1
ATOM 2414 C C . ALA B 1 94 ? 16.719 -23.438 -15.414 1 69.75 94 ALA B C 1
ATOM 2416 O O . ALA B 1 94 ? 17.75 -23.844 -15.953 1 69.75 94 ALA B O 1
ATOM 2417 N N . ILE B 1 95 ? 16.688 -22.312 -14.812 1 75.75 95 ILE B N 1
ATOM 2418 C CA . ILE B 1 95 ? 17.922 -21.844 -14.195 1 75.75 95 ILE B CA 1
ATOM 2419 C C . ILE B 1 95 ? 17.875 -22.094 -12.695 1 75.75 95 ILE B C 1
ATOM 2421 O O . ILE B 1 95 ? 16.797 -22.172 -12.102 1 75.75 95 ILE B O 1
ATOM 2425 N N . GLU B 1 96 ? 19.047 -22.422 -12.266 1 85.62 96 GLU B N 1
ATOM 2426 C CA . GLU B 1 96 ? 19.141 -22.531 -10.82 1 85.62 96 GLU B CA 1
ATOM 2427 C C . GLU B 1 96 ? 18.891 -21.188 -10.141 1 85.62 96 GLU B C 1
ATOM 2429 O O . GLU B 1 96 ? 19.484 -20.188 -10.508 1 85.62 96 GLU B O 1
ATOM 2434 N N . VAL B 1 97 ? 17.844 -21.25 -9.297 1 89.88 97 VAL B N 1
ATOM 2435 C CA . VAL B 1 97 ? 17.531 -20.016 -8.57 1 89.88 97 VAL B CA 1
ATOM 2436 C C . VAL B 1 97 ? 17.766 -20.234 -7.074 1 89.88 97 VAL B C 1
ATOM 2438 O O . VAL B 1 97 ? 17.641 -21.359 -6.574 1 89.88 97 VAL B O 1
ATOM 2441 N N . ASP B 1 98 ? 18.219 -19.172 -6.41 1 94.5 98 ASP B N 1
ATOM 2442 C CA . ASP B 1 98 ? 18.328 -19.203 -4.953 1 94.5 98 ASP B CA 1
ATOM 2443 C C . ASP B 1 98 ? 16.953 -19.094 -4.301 1 94.5 98 ASP B C 1
ATOM 2445 O O . ASP B 1 98 ? 16.094 -18.328 -4.758 1 94.5 98 ASP B O 1
ATOM 2449 N N . ILE B 1 99 ? 16.797 -19.922 -3.285 1 96.94 99 ILE B N 1
ATOM 2450 C CA . ILE B 1 99 ? 15.539 -19.922 -2.539 1 96.94 99 ILE B CA 1
ATOM 2451 C C . ILE B 1 99 ? 15.789 -19.484 -1.1 1 96.94 99 ILE B C 1
ATOM 2453 O O . ILE B 1 99 ? 16.781 -19.875 -0.49 1 96.94 99 ILE B O 1
ATOM 2457 N N . ALA B 1 100 ? 14.906 -18.688 -0.525 1 98 100 ALA B N 1
ATOM 2458 C CA . ALA B 1 100 ? 14.977 -18.266 0.87 1 98 100 ALA B CA 1
ATOM 2459 C C . ALA B 1 100 ? 13.625 -18.438 1.563 1 98 100 ALA B C 1
ATOM 2461 O O . ALA B 1 100 ? 12.578 -18.391 0.915 1 98 100 ALA B O 1
ATOM 2462 N N . ASP B 1 101 ? 13.734 -18.656 2.869 1 98.38 101 ASP B N 1
ATOM 2463 C CA . ASP B 1 101 ? 12.547 -18.672 3.715 1 98.38 101 ASP B CA 1
ATOM 2464 C C . ASP B 1 101 ? 12.188 -17.266 4.184 1 98.38 101 ASP B C 1
ATOM 2466 O O . ASP B 1 101 ? 12.992 -16.594 4.84 1 98.38 101 ASP B O 1
ATOM 2470 N N . GLU B 1 102 ? 10.992 -16.812 3.822 1 98.31 102 GLU B N 1
ATOM 2471 C CA . GLU B 1 102 ? 10.586 -15.453 4.176 1 98.31 102 GLU B CA 1
ATOM 2472 C C . GLU B 1 102 ? 9.164 -15.438 4.738 1 98.31 102 GLU B C 1
ATOM 2474 O O . GLU B 1 102 ? 8.312 -16.219 4.316 1 98.31 102 GLU B O 1
ATOM 2479 N N . GLN B 1 103 ? 8.984 -14.609 5.762 1 98.75 103 GLN B N 1
ATOM 2480 C CA . GLN B 1 103 ? 7.609 -14.312 6.145 1 98.75 103 GLN B CA 1
ATOM 2481 C C . GLN B 1 103 ? 6.895 -13.516 5.055 1 98.75 103 GLN B C 1
ATOM 2483 O O . GLN B 1 103 ? 7.301 -12.398 4.723 1 98.75 103 GLN B O 1
ATOM 2488 N N . ILE B 1 104 ? 5.762 -14.07 4.559 1 98.88 104 ILE B N 1
ATOM 2489 C CA . ILE B 1 104 ? 5.16 -13.406 3.406 1 98.88 104 ILE B CA 1
ATOM 2490 C C . ILE B 1 104 ? 3.75 -12.938 3.756 1 98.88 104 ILE B C 1
ATOM 2492 O O . ILE B 1 104 ? 3.064 -12.344 2.924 1 98.88 104 ILE B O 1
ATOM 2496 N N . ALA B 1 105 ? 3.279 -13.195 4.965 1 98.94 105 ALA B N 1
ATOM 2497 C CA . ALA B 1 105 ? 1.944 -12.727 5.324 1 98.94 105 ALA B CA 1
ATOM 2498 C C . ALA B 1 105 ? 1.819 -12.531 6.832 1 98.94 105 ALA B C 1
ATOM 2500 O O . ALA B 1 105 ? 2.531 -13.164 7.609 1 98.94 105 ALA B O 1
ATOM 2501 N N . ILE B 1 106 ? 0.944 -11.695 7.191 1 98.94 106 ILE B N 1
ATOM 2502 C CA . ILE B 1 106 ? 0.542 -11.453 8.57 1 98.94 106 ILE B CA 1
ATOM 2503 C C . ILE B 1 106 ? -0.966 -11.219 8.633 1 98.94 106 ILE B C 1
ATOM 2505 O O . ILE B 1 106 ? -1.528 -10.516 7.793 1 98.94 106 ILE B O 1
ATOM 2509 N N . SER B 1 107 ? -1.604 -11.844 9.586 1 98.88 107 SER B N 1
ATOM 2510 C CA . SER B 1 107 ? -3.049 -11.719 9.742 1 98.88 107 SER B CA 1
ATOM 2511 C C . SER B 1 107 ? -3.414 -10.406 10.438 1 98.88 107 SER B C 1
ATOM 2513 O O . SER B 1 107 ? -2.576 -9.805 11.109 1 98.88 107 SER B O 1
ATOM 2515 N N . ALA B 1 108 ? -4.672 -10.039 10.266 1 98.62 108 ALA B N 1
ATOM 2516 C CA . ALA B 1 108 ? -5.16 -8.812 10.891 1 98.62 108 ALA B CA 1
ATOM 2517 C C . ALA B 1 108 ? -4.93 -8.836 12.398 1 98.62 108 ALA B C 1
ATOM 2519 O O . ALA B 1 108 ? -4.445 -7.859 12.977 1 98.62 108 ALA B O 1
ATOM 2520 N N . SER B 1 109 ? -5.211 -9.922 13.031 1 97.31 109 SER B N 1
ATOM 2521 C CA . SER B 1 109 ? -5.156 -10.023 14.484 1 97.31 109 SER B CA 1
ATOM 2522 C C . SER B 1 109 ? -3.713 -10.055 14.977 1 97.31 109 SER B C 1
ATOM 2524 O O . SER B 1 109 ? -3.441 -9.727 16.141 1 97.31 109 SER B O 1
ATOM 2526 N N . ALA B 1 110 ? -2.816 -10.43 14.094 1 98.56 110 ALA B N 1
ATOM 2527 C CA . ALA B 1 110 ? -1.42 -10.57 14.5 1 98.56 110 ALA B CA 1
ATOM 2528 C C . ALA B 1 110 ? -0.665 -9.258 14.328 1 98.56 110 ALA B C 1
ATOM 2530 O O . ALA B 1 110 ? 0.471 -9.125 14.789 1 98.56 110 ALA B O 1
ATOM 2531 N N . ILE B 1 111 ? -1.26 -8.273 13.656 1 98.62 111 ILE B N 1
ATOM 2532 C CA . ILE B 1 111 ? -0.632 -6.965 13.516 1 98.62 111 ILE B CA 1
ATOM 2533 C C . ILE B 1 111 ? -0.694 -6.215 14.844 1 98.62 111 ILE B C 1
ATOM 2535 O O . ILE B 1 111 ? -1.775 -5.844 15.305 1 98.62 111 ILE B O 1
ATOM 2539 N N . GLU B 1 112 ? 0.47 -6.039 15.414 1 97.06 112 GLU B N 1
ATOM 2540 C CA . GLU B 1 112 ? 0.584 -5.285 16.656 1 97.06 112 GLU B CA 1
ATOM 2541 C C . GLU B 1 112 ? 1.256 -3.936 16.438 1 97.06 112 GLU B C 1
ATOM 2543 O O . GLU B 1 112 ? 2.447 -3.873 16.125 1 97.06 112 GLU B O 1
ATOM 2548 N N . THR B 1 113 ? 0.449 -2.93 16.656 1 97.19 113 THR B N 1
ATOM 2549 C CA . THR B 1 113 ? 1.021 -1.597 16.5 1 97.19 113 THR B CA 1
ATOM 2550 C C . THR B 1 113 ? 1.689 -1.141 17.797 1 97.19 113 THR B C 1
ATOM 2552 O O . THR B 1 113 ? 1.248 -1.499 18.891 1 97.19 113 THR B O 1
ATOM 2555 N N . TRP B 1 114 ? 2.738 -0.412 17.609 1 95.25 114 TRP B N 1
ATOM 2556 C CA . TRP B 1 114 ? 3.494 0.064 18.766 1 95.25 114 TRP B CA 1
ATOM 2557 C C . TRP B 1 114 ? 3.328 1.57 18.953 1 95.25 114 TRP B C 1
ATOM 2559 O O . TRP B 1 114 ? 3.338 2.32 17.969 1 95.25 114 TRP B O 1
ATOM 2569 N N . GLU B 1 115 ? 3.217 1.887 20.281 1 90.44 115 GLU B N 1
ATOM 2570 C CA . GLU B 1 115 ? 3.092 3.303 20.609 1 90.44 115 GLU B CA 1
ATOM 2571 C C . GLU B 1 115 ? 4.453 3.992 20.594 1 90.44 115 GLU B C 1
ATOM 2573 O O . GLU B 1 115 ? 5.449 3.416 21.047 1 90.44 115 GLU B O 1
ATOM 2578 N N . ILE B 1 116 ? 4.453 5.133 20.031 1 89.19 116 ILE B N 1
ATOM 2579 C CA . ILE B 1 116 ? 5.637 5.988 20.094 1 89.19 116 ILE B CA 1
ATOM 2580 C C . ILE B 1 116 ? 5.496 6.984 21.25 1 89.19 116 ILE B C 1
ATOM 2582 O O . ILE B 1 116 ? 4.492 7.691 21.344 1 89.19 116 ILE B O 1
ATOM 2586 N N . PRO B 1 117 ? 6.457 6.973 22.094 1 90.62 117 PRO B N 1
ATOM 2587 C CA . PRO B 1 117 ? 6.371 7.941 23.203 1 90.62 117 PRO B CA 1
ATOM 2588 C C . PRO B 1 117 ? 6.113 9.367 22.719 1 90.62 117 PRO B C 1
ATOM 2590 O O . PRO B 1 117 ? 6.793 9.836 21.797 1 90.62 117 PRO B O 1
ATOM 2593 N N . GLY B 1 118 ? 5.191 10.016 23.297 1 92 118 GLY B N 1
ATOM 2594 C CA . GLY B 1 118 ? 4.891 11.398 22.953 1 92 118 GLY B CA 1
ATOM 2595 C C . GLY B 1 118 ? 3.959 11.531 21.766 1 92 118 GLY B C 1
ATOM 2596 O O . GLY B 1 118 ? 3.566 12.633 21.391 1 92 118 GLY B O 1
ATOM 2597 N N . ALA B 1 119 ? 3.719 10.383 21.172 1 92.25 119 ALA B N 1
ATOM 2598 C CA . ALA B 1 119 ? 2.807 10.383 20.031 1 92.25 119 ALA B CA 1
ATOM 2599 C C . ALA B 1 119 ? 1.43 9.859 20.422 1 92.25 119 ALA B C 1
ATOM 2601 O O . ALA B 1 119 ? 1.287 9.18 21.453 1 92.25 119 ALA B O 1
ATOM 2602 N N . THR B 1 120 ? 0.454 10.281 19.688 1 97.25 120 THR B N 1
ATOM 2603 C CA . THR B 1 120 ? -0.898 9.812 19.969 1 97.25 120 THR B CA 1
ATOM 2604 C C . THR B 1 120 ? -1.392 8.898 18.844 1 97.25 120 THR B C 1
ATOM 2606 O O . THR B 1 120 ? -2.588 8.859 18.547 1 97.25 120 THR B O 1
ATOM 2609 N N . PHE B 1 121 ? -0.485 8.383 18.141 1 97.94 121 PHE B N 1
ATOM 2610 C CA . PHE B 1 121 ? -0.745 7.332 17.156 1 97.94 121 PHE B CA 1
ATOM 2611 C C . PHE B 1 121 ? 0.156 6.125 17.406 1 97.94 121 PHE B C 1
ATOM 2613 O O . PHE B 1 121 ? 1.111 6.207 18.172 1 97.94 121 PHE B O 1
ATOM 2620 N N . SER B 1 122 ? -0.212 5 16.875 1 98.06 122 SER B N 1
ATOM 2621 C CA . SER B 1 122 ? 0.627 3.809 16.875 1 98.06 122 SER B CA 1
ATOM 2622 C C . SER B 1 122 ? 0.78 3.242 15.477 1 98.06 122 SER B C 1
ATOM 2624 O O . SER B 1 122 ? 0.001 3.572 14.578 1 98.06 122 SER B O 1
ATOM 2626 N N . TYR B 1 123 ? 1.923 2.51 15.281 1 97.5 123 TYR B N 1
ATOM 2627 C CA . TYR B 1 123 ? 2.092 1.972 13.938 1 97.5 123 TYR B CA 1
ATOM 2628 C C . TYR B 1 123 ? 2.857 0.655 13.969 1 97.5 123 TYR B C 1
ATOM 2630 O O . TYR B 1 123 ? 3.436 0.291 14.992 1 97.5 123 TYR B O 1
ATOM 2638 N N . ALA B 1 124 ? 2.723 -0.07 12.898 1 98.31 124 ALA B N 1
ATOM 2639 C CA . ALA B 1 124 ? 3.471 -1.299 12.648 1 98.31 124 ALA B CA 1
ATOM 2640 C C . ALA B 1 124 ? 3.98 -1.345 11.211 1 98.31 124 ALA B C 1
ATOM 2642 O O . ALA B 1 124 ? 3.238 -1.042 10.273 1 98.31 124 ALA B O 1
ATOM 2643 N N . LYS B 1 125 ? 5.258 -1.658 11.094 1 98.06 125 LYS B N 1
ATOM 2644 C CA . LYS B 1 125 ? 5.797 -1.945 9.766 1 98.06 125 LYS B CA 1
ATOM 2645 C C . LYS B 1 125 ? 5.742 -3.439 9.461 1 98.06 125 LYS B C 1
ATOM 2647 O O . LYS B 1 125 ? 6.133 -4.262 10.289 1 98.06 125 LYS B O 1
ATOM 2652 N N . THR B 1 126 ? 5.211 -3.754 8.328 1 98.56 126 THR B N 1
ATOM 2653 C CA . THR B 1 126 ? 5.031 -5.152 7.957 1 98.56 126 THR B CA 1
ATOM 2654 C C . THR B 1 126 ? 5.918 -5.512 6.766 1 98.56 126 THR B C 1
ATOM 2656 O O . THR B 1 126 ? 6.055 -6.688 6.422 1 98.56 126 THR B O 1
ATOM 2659 N N . LEU B 1 127 ? 6.457 -4.59 6.102 1 98.69 127 LEU B N 1
ATOM 2660 C CA . LEU B 1 127 ? 7.426 -4.738 5.02 1 98.69 127 LEU B CA 1
ATOM 2661 C C . LEU B 1 127 ? 8.562 -3.734 5.168 1 98.69 127 LEU B C 1
ATOM 2663 O O . LEU B 1 127 ? 8.32 -2.533 5.316 1 98.69 127 LEU B O 1
ATOM 2667 N N . HIS B 1 128 ? 9.758 -4.324 5.199 1 97.62 128 HIS B N 1
ATOM 2668 C CA . HIS B 1 128 ? 10.945 -3.494 5.352 1 97.62 128 HIS B CA 1
ATOM 2669 C C . HIS B 1 128 ? 12.008 -3.867 4.324 1 97.62 128 HIS B C 1
ATOM 2671 O O . HIS B 1 128 ? 12.641 -4.922 4.434 1 97.62 128 HIS B O 1
ATOM 2677 N N . MET B 1 129 ? 12.086 -3.07 3.293 1 96.31 129 MET B N 1
ATOM 2678 C CA . MET B 1 129 ? 13.148 -3.137 2.293 1 96.31 129 MET B CA 1
ATOM 2679 C C . MET B 1 129 ? 13.812 -1.777 2.115 1 96.31 129 MET B C 1
ATOM 2681 O O . MET B 1 129 ? 13.219 -0.744 2.422 1 96.31 129 MET B O 1
ATOM 2685 N N . PRO B 1 130 ? 15.078 -1.775 1.65 1 94.06 130 PRO B N 1
ATOM 2686 C CA . PRO B 1 130 ? 15.75 -0.484 1.496 1 94.06 130 PRO B CA 1
ATOM 2687 C C . PRO B 1 130 ? 14.969 0.494 0.628 1 94.06 130 PRO B C 1
ATOM 2689 O O . PRO B 1 130 ? 14.961 1.698 0.897 1 94.06 130 PRO B O 1
ATOM 2692 N N . TYR B 1 131 ? 14.258 0.004 -0.358 1 95.81 131 TYR B N 1
ATOM 2693 C CA . TYR B 1 131 ? 13.633 0.909 -1.312 1 95.81 131 TYR B CA 1
ATOM 2694 C C . TYR B 1 131 ? 12.117 0.896 -1.153 1 95.81 131 TYR B C 1
ATOM 2696 O O . TYR B 1 131 ? 11.406 1.627 -1.849 1 95.81 131 TYR B O 1
ATOM 2704 N N . MET B 1 132 ? 11.664 0.022 -0.258 1 98.38 132 MET B N 1
ATOM 2705 C CA . MET B 1 132 ? 10.211 -0.113 -0.115 1 98.38 132 MET B CA 1
ATOM 2706 C C . MET B 1 132 ? 9.844 -0.498 1.313 1 98.38 132 MET B C 1
ATOM 2708 O O . MET B 1 132 ? 10.5 -1.34 1.926 1 98.38 132 MET B O 1
ATOM 2712 N N . GLY B 1 133 ? 8.836 0.145 1.845 1 98.75 133 GLY B N 1
ATOM 2713 C CA . GLY B 1 133 ? 8.25 -0.206 3.127 1 98.75 133 GLY B CA 1
ATOM 2714 C C . GLY B 1 133 ? 6.73 -0.133 3.127 1 98.75 133 GLY B C 1
ATOM 2715 O O . GLY B 1 133 ? 6.133 0.484 2.242 1 98.75 133 GLY B O 1
ATOM 2716 N N . ALA B 1 134 ? 6.113 -0.833 4.09 1 98.94 134 ALA B N 1
ATOM 2717 C CA . ALA B 1 134 ? 4.66 -0.788 4.25 1 98.94 134 ALA B CA 1
ATOM 2718 C C . ALA B 1 134 ? 4.258 -1.14 5.68 1 98.94 134 ALA B C 1
ATOM 2720 O O . ALA B 1 134 ? 5.043 -1.728 6.426 1 98.94 134 ALA B O 1
ATOM 2721 N N . GLY B 1 135 ? 3.043 -0.748 6.012 1 98.81 135 GLY B N 1
ATOM 2722 C CA . GLY B 1 135 ? 2.514 -1.03 7.336 1 98.81 135 GLY B CA 1
ATOM 2723 C C . GLY B 1 135 ? 1.157 -0.399 7.586 1 98.81 135 GLY B C 1
ATOM 2724 O O . GLY B 1 135 ? 0.42 -0.107 6.641 1 98.81 135 GLY B O 1
ATOM 2725 N N . VAL B 1 136 ? 0.831 -0.356 8.922 1 98.88 136 VAL B N 1
ATOM 2726 C CA . VAL B 1 136 ? -0.433 0.252 9.32 1 98.88 136 VAL B CA 1
ATOM 2727 C C . VAL B 1 136 ? -0.179 1.322 10.375 1 98.88 136 VAL B C 1
ATOM 2729 O O . VAL B 1 136 ? 0.789 1.235 11.141 1 98.88 136 VAL B O 1
ATOM 2732 N N . VAL B 1 137 ? -0.988 2.326 10.297 1 98.75 137 VAL B N 1
ATOM 2733 C CA . VAL B 1 137 ? -1.044 3.373 11.312 1 98.75 137 VAL B CA 1
ATOM 2734 C C . VAL B 1 137 ? -2.418 3.373 11.977 1 98.75 137 VAL B C 1
ATOM 2736 O O . VAL B 1 137 ? -3.445 3.391 11.297 1 98.75 137 VAL B O 1
ATOM 2739 N N 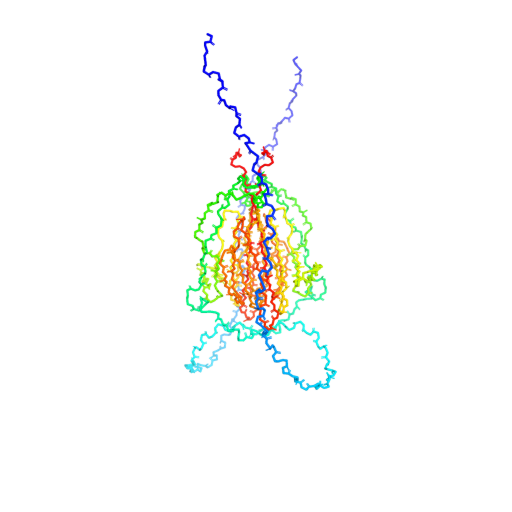. ASP B 1 138 ? -2.439 3.334 13.242 1 98.75 138 ASP B N 1
ATOM 2740 C CA . ASP B 1 138 ? -3.666 3.465 14.016 1 98.75 138 ASP B CA 1
ATOM 2741 C C . ASP B 1 138 ? -3.725 4.816 14.727 1 98.75 138 ASP B C 1
ATOM 2743 O O . ASP B 1 138 ? -2.779 5.207 15.414 1 98.75 138 ASP B O 1
ATOM 2747 N N . ILE B 1 139 ? -4.82 5.492 14.5 1 98.75 139 ILE B N 1
ATOM 2748 C CA . ILE B 1 139 ? -5.016 6.781 15.156 1 98.75 139 ILE B CA 1
ATOM 2749 C C . ILE B 1 139 ? -6.336 6.777 15.922 1 98.75 139 ILE B C 1
ATOM 2751 O O . ILE B 1 139 ? -7.41 6.715 15.32 1 98.75 139 ILE B O 1
ATOM 2755 N N . PRO B 1 140 ? -6.262 6.875 17.266 1 98.25 140 PRO B N 1
ATOM 2756 C CA . PRO B 1 140 ? -7.492 6.957 18.047 1 98.25 140 PRO B CA 1
ATOM 2757 C C . PRO B 1 140 ? -8.195 8.305 17.906 1 98.25 140 PRO B C 1
ATOM 2759 O O . PRO B 1 140 ? -7.613 9.258 17.391 1 98.25 140 PRO B O 1
ATOM 2762 N N . PRO B 1 141 ? -9.469 8.297 18.359 1 98.25 141 PRO B N 1
ATOM 2763 C CA . PRO B 1 141 ? -10.133 9.609 18.375 1 98.25 141 PRO B CA 1
ATOM 2764 C C . PRO B 1 141 ? -9.312 10.68 19.094 1 98.25 141 PRO B C 1
ATOM 2766 O O . PRO B 1 141 ? -8.812 10.445 20.188 1 98.25 141 PRO B O 1
ATOM 2769 N N . GLY B 1 142 ? -9.172 11.758 18.422 1 98 142 GLY B N 1
ATOM 2770 C CA . GLY B 1 142 ? -8.414 12.867 19 1 98 142 GLY B CA 1
ATOM 2771 C C . GLY B 1 142 ? -6.922 12.75 18.781 1 98 142 GLY B C 1
ATOM 2772 O O . GLY B 1 142 ? -6.172 13.68 19.078 1 98 142 GLY B O 1
ATOM 2773 N N . GLY B 1 143 ? -6.461 11.617 18.203 1 98.44 143 GLY B N 1
ATOM 2774 C CA . GLY B 1 143 ? -5.047 11.398 17.953 1 98.44 143 GLY B CA 1
ATOM 2775 C C . GLY B 1 143 ? -4.559 12.055 16.688 1 98.44 143 GLY B C 1
ATOM 2776 O O . GLY B 1 143 ? -5.359 12.539 15.883 1 98.44 143 GLY B O 1
ATOM 2777 N N . GLU B 1 144 ? -3.166 12.07 16.578 1 98.25 144 GLU B N 1
ATOM 2778 C CA . GLU B 1 144 ? -2.588 12.672 15.375 1 98.25 144 GLU B CA 1
ATOM 2779 C C . GLU B 1 144 ? -1.194 12.117 15.102 1 98.25 144 GLU B C 1
ATOM 2781 O O . GLU B 1 144 ? -0.483 11.719 16.031 1 98.25 144 GLU B O 1
ATOM 2786 N N . LYS B 1 145 ? -0.9 11.969 13.875 1 97.69 145 LYS B N 1
ATOM 2787 C CA . LYS B 1 145 ? 0.472 11.914 13.383 1 97.69 145 LYS B CA 1
ATOM 2788 C C . LYS B 1 145 ? 0.938 13.281 12.891 1 97.69 145 LYS B C 1
ATOM 2790 O O . LYS B 1 145 ? 0.535 13.734 11.82 1 97.69 145 LYS B O 1
ATOM 2795 N N . ARG B 1 146 ? 1.825 13.812 13.648 1 95.81 146 ARG B N 1
ATOM 2796 C CA . ARG B 1 146 ? 2.24 15.195 13.406 1 95.81 146 ARG B CA 1
ATOM 2797 C C . ARG B 1 146 ? 2.992 15.32 12.086 1 95.81 146 ARG B C 1
ATOM 2799 O O . ARG B 1 146 ? 3.494 14.328 11.555 1 95.81 146 ARG B O 1
ATOM 2806 N N . THR B 1 147 ? 3.111 16.531 11.719 1 95.31 147 THR B N 1
ATOM 2807 C CA . THR B 1 147 ? 3.697 16.875 10.43 1 95.31 147 THR B CA 1
ATOM 2808 C C . THR B 1 147 ? 5.113 16.312 10.312 1 95.31 147 THR B C 1
ATOM 2810 O O . THR B 1 147 ? 5.906 16.422 11.25 1 95.31 147 THR B O 1
ATOM 2813 N N . LYS B 1 148 ? 5.379 15.695 9.18 1 95.69 148 LYS B N 1
ATOM 2814 C CA . LYS B 1 148 ? 6.68 15.125 8.844 1 95.69 148 LYS B CA 1
ATOM 2815 C C . LYS B 1 148 ? 6.988 15.305 7.359 1 95.69 148 LYS B C 1
ATOM 2817 O O . LYS B 1 148 ? 6.086 15.281 6.523 1 95.69 148 LYS B O 1
ATOM 2822 N N . ASN B 1 149 ? 8.25 15.547 7.082 1 95.94 149 ASN B N 1
ATOM 2823 C CA . ASN B 1 149 ? 8.664 15.555 5.684 1 95.94 149 ASN B CA 1
ATOM 2824 C C . ASN B 1 149 ? 8.953 14.141 5.184 1 95.94 149 ASN B C 1
ATOM 2826 O O . ASN B 1 149 ? 9.578 13.344 5.887 1 95.94 149 ASN B O 1
ATOM 2830 N N . THR B 1 150 ? 8.531 13.852 3.891 1 97.06 150 THR B N 1
ATOM 2831 C CA . THR B 1 150 ? 8.672 12.492 3.379 1 97.06 150 THR B CA 1
ATOM 2832 C C . THR B 1 150 ? 10.094 12.25 2.875 1 97.06 150 THR B C 1
ATOM 2834 O O . THR B 1 150 ? 10.469 11.117 2.586 1 97.06 150 THR B O 1
ATOM 2837 N N . ARG B 1 151 ? 10.875 13.336 2.705 1 94.69 151 ARG B N 1
ATOM 2838 C CA . ARG B 1 151 ? 12.211 13.242 2.111 1 94.69 151 ARG B CA 1
ATOM 2839 C C . ARG B 1 151 ? 12.18 12.43 0.821 1 94.69 151 ARG B C 1
ATOM 2841 O O . ARG B 1 151 ? 11.422 12.75 -0.1 1 94.69 151 ARG B O 1
ATOM 2848 N N . MET B 1 152 ? 13.023 11.383 0.715 1 94.38 152 MET B N 1
ATOM 2849 C CA . MET B 1 152 ? 13.148 10.664 -0.549 1 94.38 152 MET B CA 1
ATOM 2850 C C . MET B 1 152 ? 11.992 9.688 -0.733 1 94.38 152 MET B C 1
ATOM 2852 O O . MET B 1 152 ? 11.867 9.062 -1.791 1 94.38 152 MET B O 1
ATOM 2856 N N . MET B 1 153 ? 11.102 9.531 0.206 1 97.12 153 MET B N 1
ATOM 2857 C CA . MET B 1 153 ? 10.086 8.484 0.162 1 97.12 153 MET B CA 1
ATOM 2858 C C . MET B 1 153 ? 8.805 9.008 -0.477 1 97.12 153 MET B C 1
ATOM 2860 O O . MET B 1 153 ? 8.211 9.969 0.008 1 97.12 153 MET B O 1
ATOM 2864 N N . GLN B 1 154 ? 8.398 8.383 -1.622 1 98.31 154 GLN B N 1
ATOM 2865 C CA . GLN B 1 154 ? 7.027 8.492 -2.119 1 98.31 154 GLN B CA 1
ATOM 2866 C C . GLN B 1 154 ? 6.07 7.652 -1.283 1 98.31 154 GLN B C 1
ATOM 2868 O O . GLN B 1 154 ? 6.34 6.48 -1.013 1 98.31 154 GLN B O 1
ATOM 2873 N N . MET B 1 155 ? 4.938 8.289 -0.85 1 98.88 155 MET B N 1
ATOM 2874 C CA . MET B 1 155 ? 4.055 7.523 0.029 1 98.88 155 MET B CA 1
ATOM 2875 C C . MET B 1 155 ? 2.654 7.41 -0.569 1 98.88 155 MET B C 1
ATOM 2877 O O . MET B 1 155 ? 2.199 8.32 -1.267 1 98.88 155 MET B O 1
ATOM 2881 N N . VAL B 1 156 ? 2 6.324 -0.327 1 99 156 VAL B N 1
ATOM 2882 C CA . VAL B 1 156 ? 0.584 6.109 -0.608 1 99 156 VAL B CA 1
ATOM 2883 C C . VAL B 1 156 ? -0.111 5.551 0.631 1 99 156 VAL B C 1
ATOM 2885 O O . VAL B 1 156 ? 0.446 4.703 1.332 1 99 156 VAL B O 1
ATOM 2888 N N . PHE B 1 157 ? -1.301 6.102 0.945 1 98.94 157 PHE B N 1
ATOM 2889 C CA . PHE B 1 157 ? -2.1 5.723 2.104 1 98.94 157 PHE B CA 1
ATOM 2890 C C . PHE B 1 157 ? -3.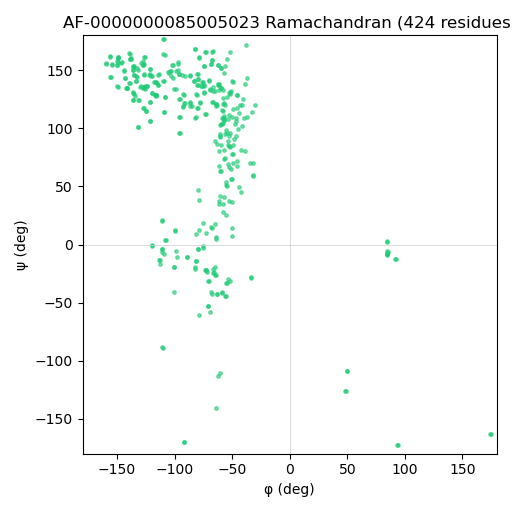467 5.203 1.672 1 98.94 157 PHE B C 1
ATOM 2892 O O . PHE B 1 157 ? -4.051 5.711 0.711 1 98.94 157 PHE B O 1
ATOM 2899 N N . PHE B 1 158 ? -3.979 4.266 2.346 1 99 158 PHE B N 1
ATOM 2900 C CA . PHE B 1 158 ? -5.285 3.652 2.145 1 99 158 PHE B CA 1
ATOM 2901 C C . PHE B 1 158 ? -6.051 3.564 3.459 1 99 158 PHE B C 1
ATOM 2903 O O . PHE B 1 158 ? -5.578 2.951 4.418 1 99 158 PHE B O 1
ATOM 2910 N N . VAL B 1 159 ? -7.234 4.133 3.461 1 98.94 159 VAL B N 1
ATOM 2911 C CA . VAL B 1 159 ? -8.016 4.117 4.691 1 98.94 159 VAL B CA 1
ATOM 2912 C C . VAL B 1 159 ? -8.734 2.773 4.832 1 98.94 159 VAL B C 1
ATOM 2914 O O . VAL B 1 159 ? -9.695 2.498 4.113 1 98.94 159 VAL B O 1
ATOM 2917 N N . HIS B 1 160 ? -8.258 2.023 5.773 1 98.88 160 HIS B N 1
ATOM 2918 C CA . HIS B 1 160 ? -8.922 0.751 6.031 1 98.88 160 HIS B CA 1
ATOM 2919 C C . HIS B 1 160 ? -10.281 0.964 6.68 1 98.88 160 HIS B C 1
ATOM 2921 O O . HIS B 1 160 ? -11.289 0.444 6.199 1 98.88 160 HIS B O 1
ATOM 2927 N N . PHE B 1 161 ? -10.305 1.691 7.746 1 98.5 161 PHE B N 1
ATOM 2928 C CA . PHE B 1 161 ? -11.539 2.16 8.352 1 98.5 161 PHE B CA 1
ATOM 2929 C C . PHE B 1 161 ? -11.328 3.506 9.039 1 98.5 161 PHE B C 1
ATOM 2931 O O . PHE B 1 161 ? -10.203 3.873 9.367 1 98.5 161 PHE B O 1
ATOM 2938 N N . GLY B 1 162 ? -12.438 4.215 9.266 1 98.56 162 GLY B N 1
ATOM 2939 C CA . GLY B 1 162 ? -12.398 5.523 9.898 1 98.56 162 GLY B CA 1
ATOM 2940 C C . GLY B 1 162 ? -12.336 6.668 8.898 1 98.56 162 GLY B C 1
ATOM 2941 O O . GLY B 1 162 ? -12.672 6.492 7.727 1 98.56 162 GLY B O 1
ATOM 2942 N N . LYS B 1 163 ? -12.148 7.777 9.438 1 98.62 163 LYS B N 1
ATOM 2943 C CA . LYS B 1 163 ? -12.047 9.039 8.711 1 98.62 163 LYS B CA 1
ATOM 2944 C C . LYS B 1 163 ? -10.977 9.938 9.328 1 98.62 163 LYS B C 1
ATOM 2946 O O . LYS B 1 163 ? -10.898 10.078 10.547 1 98.62 163 LYS B O 1
ATOM 2951 N N . VAL B 1 164 ? -10.141 10.523 8.469 1 98.88 164 VAL B N 1
ATOM 2952 C CA . VAL B 1 164 ? -9.055 11.328 9.023 1 98.88 164 VAL B CA 1
ATOM 2953 C C . VAL B 1 164 ? -8.938 12.641 8.25 1 98.88 164 VAL B C 1
ATOM 2955 O O . VAL B 1 164 ? -9.328 12.719 7.078 1 98.88 164 VAL B O 1
ATOM 2958 N N . LEU B 1 165 ? -8.445 13.641 8.922 1 98.88 165 LEU B N 1
ATOM 2959 C CA . LEU B 1 165 ? -8.039 14.914 8.344 1 98.88 165 LEU B CA 1
ATOM 2960 C C . LEU B 1 165 ? -6.562 14.883 7.957 1 98.88 165 LEU B C 1
ATOM 2962 O O . LEU B 1 165 ? -5.695 14.711 8.812 1 98.88 165 LEU B O 1
ATOM 2966 N N . VAL B 1 166 ? -6.312 15.125 6.668 1 98.81 166 VAL B N 1
ATOM 2967 C CA . VAL B 1 166 ? -4.957 15 6.141 1 98.81 166 VAL B CA 1
ATOM 2968 C C . VAL B 1 166 ? -4.473 16.359 5.625 1 98.81 166 VAL B C 1
ATOM 2970 O O . VAL B 1 166 ? -5.254 17.141 5.078 1 98.81 166 VAL B O 1
ATOM 2973 N N . THR B 1 167 ? -3.27 16.609 5.887 1 98.75 167 THR B N 1
ATOM 2974 C CA . THR B 1 167 ? -2.574 17.75 5.289 1 98.75 167 THR B CA 1
ATOM 2975 C C . THR B 1 167 ? -1.42 17.266 4.41 1 98.75 167 THR B C 1
ATOM 2977 O O . THR B 1 167 ? -0.622 16.438 4.828 1 98.75 167 THR B O 1
ATOM 2980 N N . VAL B 1 168 ? -1.41 17.766 3.168 1 98.62 168 VAL B N 1
ATOM 2981 C CA . VAL B 1 168 ? -0.285 17.562 2.258 1 98.62 168 VAL B CA 1
ATOM 2982 C C . VAL B 1 168 ? 0.183 18.922 1.723 1 98.62 168 VAL B C 1
ATOM 2984 O O . VAL B 1 168 ? -0.539 19.578 0.972 1 98.62 168 VAL B O 1
ATOM 2987 N N . HIS B 1 169 ? 1.395 19.172 2.082 1 96.69 169 HIS B N 1
ATOM 2988 C CA . HIS B 1 169 ? 1.875 20.516 1.822 1 96.69 169 HIS B CA 1
ATOM 2989 C C . HIS B 1 169 ? 0.89 21.562 2.34 1 96.69 169 HIS B C 1
ATOM 2991 O O . HIS B 1 169 ? 0.639 21.641 3.545 1 96.69 169 HIS B O 1
ATOM 2997 N N . GLN B 1 170 ? 0.145 22.312 1.52 1 96.38 170 GLN B N 1
ATOM 2998 C CA . GLN B 1 170 ? -0.762 23.359 2.002 1 96.38 170 GLN B CA 1
ATOM 2999 C C . GLN B 1 170 ? -2.219 22.938 1.833 1 96.38 170 GLN B C 1
ATOM 3001 O O . GLN B 1 170 ? -3.133 23.688 2.18 1 96.38 170 GLN B O 1
ATOM 3006 N N . THR B 1 171 ? -2.447 21.75 1.389 1 98.38 171 THR B N 1
ATOM 3007 C CA . THR B 1 171 ? -3.799 21.281 1.122 1 98.38 171 THR B CA 1
ATOM 3008 C C . THR B 1 171 ? -4.301 20.406 2.27 1 98.38 171 THR B C 1
ATOM 3010 O O . THR B 1 171 ? -3.592 19.516 2.732 1 98.38 171 THR B O 1
ATOM 3013 N N . ARG B 1 172 ? -5.555 20.672 2.699 1 98.62 172 ARG B N 1
ATOM 3014 C CA . ARG B 1 172 ? -6.168 19.922 3.787 1 98.62 172 ARG B CA 1
ATOM 3015 C C . ARG B 1 172 ? -7.52 19.344 3.363 1 98.62 172 ARG B C 1
ATOM 3017 O O . ARG B 1 172 ? -8.328 20.047 2.75 1 98.62 172 ARG B O 1
ATOM 3024 N N . PHE B 1 173 ? -7.805 18.141 3.68 1 98.75 173 PHE B N 1
ATOM 3025 C CA . PHE B 1 173 ? -9.07 17.469 3.361 1 98.75 173 PHE B CA 1
ATOM 3026 C C . PHE B 1 173 ? -9.297 16.281 4.273 1 98.75 173 PHE B C 1
ATOM 3028 O O . PHE B 1 173 ? -8.352 15.734 4.852 1 98.75 173 PHE B O 1
ATOM 3035 N N . ARG B 1 174 ? -10.531 15.922 4.441 1 98.75 174 ARG B N 1
ATOM 3036 C CA . ARG B 1 174 ? -10.852 14.672 5.125 1 98.75 174 ARG B CA 1
ATOM 3037 C C . ARG B 1 174 ? -11.086 13.547 4.129 1 98.75 174 ARG B C 1
ATOM 3039 O O . ARG B 1 174 ? -11.617 13.773 3.039 1 98.75 174 ARG B O 1
ATOM 3046 N N . ILE B 1 175 ? -10.719 12.383 4.551 1 98.81 175 ILE B N 1
ATOM 3047 C CA . ILE B 1 175 ? -10.875 11.234 3.668 1 98.81 175 ILE B CA 1
ATOM 3048 C C . ILE B 1 175 ? -11.375 10.031 4.469 1 98.81 175 ILE B C 1
ATOM 3050 O O . ILE B 1 175 ? -10.914 9.789 5.59 1 98.81 175 ILE B O 1
ATOM 3054 N N . SER B 1 176 ? -12.297 9.312 3.861 1 98.75 176 SER B N 1
ATOM 3055 C CA . SER B 1 176 ? -13.023 8.258 4.566 1 98.75 176 SER B CA 1
ATOM 3056 C C . SER B 1 176 ? -12.602 6.875 4.082 1 98.75 176 SER B C 1
ATOM 3058 O O . SER B 1 176 ? -11.812 6.754 3.146 1 98.75 176 SER B O 1
ATOM 3060 N N . THR B 1 177 ? -13.188 5.883 4.746 1 98.81 177 THR B N 1
ATOM 3061 C CA . THR B 1 177 ? -12.906 4.469 4.523 1 98.81 177 THR B CA 1
ATOM 3062 C C . THR B 1 177 ? -12.875 4.152 3.029 1 98.81 177 THR B C 1
ATOM 3064 O O . THR B 1 177 ? -13.781 4.543 2.291 1 98.81 177 THR B O 1
ATOM 3067 N N . GLY B 1 178 ? -11.82 3.521 2.633 1 98.75 178 GLY B N 1
ATOM 3068 C CA . GLY B 1 178 ? -11.688 3.104 1.246 1 98.75 178 GLY B CA 1
ATOM 3069 C C . GLY B 1 178 ? -10.992 4.133 0.377 1 98.75 178 GLY B C 1
ATOM 3070 O O . GLY B 1 178 ? -10.594 3.83 -0.75 1 98.75 178 GLY B O 1
ATOM 3071 N N . GLY B 1 179 ? -10.805 5.352 0.865 1 98.94 179 GLY B N 1
ATOM 3072 C CA . GLY B 1 179 ? -10.102 6.395 0.136 1 98.94 179 GLY B CA 1
ATOM 3073 C C . GLY B 1 179 ? -8.594 6.188 0.112 1 98.94 179 GLY B C 1
ATOM 3074 O O . GLY B 1 179 ? -8.047 5.488 0.966 1 98.94 179 GLY B O 1
ATOM 3075 N N . ILE B 1 180 ? -7.98 6.734 -0.922 1 99 180 ILE B N 1
ATOM 3076 C CA . ILE B 1 180 ? -6.539 6.625 -1.124 1 99 180 ILE B CA 1
ATOM 3077 C C . ILE B 1 180 ? -5.941 8.016 -1.314 1 99 180 ILE B C 1
ATOM 3079 O O . ILE B 1 180 ? -6.512 8.852 -2.02 1 99 180 ILE B O 1
ATOM 3083 N N . TRP B 1 181 ? -4.816 8.289 -0.641 1 98.94 181 TRP B N 1
ATOM 3084 C CA . TRP B 1 181 ? -4.105 9.516 -0.955 1 98.94 181 TRP B CA 1
ATOM 3085 C C . TRP B 1 181 ? -2.6 9.281 -1.02 1 98.94 181 TRP B C 1
ATOM 3087 O O . TRP B 1 181 ? -2.107 8.25 -0.549 1 98.94 181 TRP B O 1
ATOM 3097 N N . THR B 1 182 ? -1.92 10.203 -1.691 1 98.94 182 THR B N 1
ATOM 3098 C CA . THR B 1 182 ? -0.473 10.109 -1.854 1 98.94 182 THR B CA 1
ATOM 3099 C C . THR B 1 182 ? 0.212 11.344 -1.263 1 98.94 182 THR B C 1
ATOM 3101 O O . THR B 1 182 ? -0.403 12.406 -1.139 1 98.94 182 THR B O 1
ATOM 3104 N N . VAL B 1 183 ? 1.396 11.156 -0.823 1 98.88 183 VAL B N 1
ATOM 3105 C CA . VAL B 1 183 ? 2.295 12.242 -0.446 1 98.88 183 VAL B CA 1
ATOM 3106 C C . VAL B 1 183 ? 3.57 12.172 -1.283 1 98.88 183 VAL B C 1
ATOM 3108 O O . VAL B 1 183 ? 4.418 11.305 -1.062 1 98.88 183 VAL B O 1
ATOM 3111 N N . PRO B 1 184 ? 3.678 13.102 -2.244 1 98.44 184 PRO B N 1
ATOM 3112 C CA . PRO B 1 184 ? 4.871 13.07 -3.096 1 98.44 184 PRO B CA 1
ATOM 3113 C C . PRO B 1 184 ? 6.16 13.289 -2.309 1 98.44 184 PRO B C 1
ATOM 3115 O O . PRO B 1 184 ? 6.141 13.914 -1.243 1 98.44 184 PRO B O 1
ATOM 3118 N N . ARG B 1 185 ? 7.258 12.773 -2.84 1 96.94 185 ARG B N 1
ATOM 3119 C CA . ARG B 1 185 ? 8.57 12.969 -2.234 1 96.94 185 ARG B CA 1
ATOM 3120 C C . ARG B 1 185 ? 8.82 14.445 -1.934 1 96.94 185 ARG B C 1
ATOM 3122 O O . ARG B 1 185 ? 8.422 15.32 -2.709 1 96.94 185 ARG B O 1
ATOM 3129 N N . GLY B 1 186 ? 9.445 14.688 -0.767 1 95.56 186 GLY B N 1
ATOM 3130 C CA . GLY B 1 186 ? 9.906 16.031 -0.429 1 95.56 186 GLY B CA 1
ATOM 3131 C C . GLY B 1 186 ? 8.812 16.891 0.186 1 95.56 186 GLY B C 1
ATOM 3132 O O . GLY B 1 186 ? 9.039 18.062 0.481 1 95.56 186 GLY B O 1
ATOM 3133 N N . ASN B 1 187 ? 7.629 16.375 0.403 1 97.31 187 ASN B N 1
ATOM 3134 C CA . ASN B 1 187 ? 6.523 17.172 0.93 1 97.31 187 ASN B CA 1
ATOM 3135 C C . ASN B 1 187 ? 6.246 16.844 2.395 1 97.31 187 ASN B C 1
ATOM 3137 O O . ASN B 1 187 ? 6.449 15.711 2.828 1 97.31 187 ASN B O 1
ATOM 3141 N N . TYR B 1 188 ? 5.797 17.859 3.121 1 97.12 188 TYR B N 1
ATOM 3142 C CA . TYR B 1 188 ? 5.293 17.672 4.477 1 97.12 188 TYR B CA 1
ATOM 3143 C C . TYR B 1 188 ? 3.865 17.141 4.457 1 97.12 188 TYR B C 1
ATOM 3145 O O . TYR B 1 188 ? 3.078 17.484 3.574 1 97.12 188 TYR B O 1
ATOM 3153 N N . TYR B 1 189 ? 3.564 16.297 5.48 1 98.62 189 TYR B N 1
ATOM 3154 C CA . TYR B 1 189 ? 2.195 15.812 5.629 1 98.62 189 TYR B CA 1
ATOM 3155 C C . TYR B 1 189 ? 1.867 15.547 7.094 1 98.62 189 TYR B C 1
ATOM 3157 O O . TYR B 1 189 ? 2.768 15.367 7.918 1 98.62 189 TYR B O 1
ATOM 3165 N N . GLY B 1 190 ? 0.604 15.547 7.422 1 98.75 190 GLY B N 1
ATOM 3166 C CA . GLY B 1 190 ? 0.066 15.219 8.734 1 98.75 190 GLY B CA 1
ATOM 3167 C C . GLY B 1 190 ? -1.286 14.539 8.664 1 98.75 190 GLY B C 1
ATOM 3168 O O . GLY B 1 190 ? -1.994 14.641 7.664 1 98.75 190 GLY B O 1
ATOM 3169 N N . ILE B 1 191 ? -1.595 13.805 9.703 1 98.94 191 ILE B N 1
ATOM 3170 C CA . ILE B 1 191 ? -2.855 13.078 9.781 1 98.94 191 ILE B CA 1
ATOM 3171 C C . ILE B 1 191 ? -3.482 13.273 11.164 1 98.94 191 ILE B C 1
ATOM 3173 O O . ILE B 1 191 ? -2.828 13.055 12.188 1 98.94 191 ILE B O 1
ATOM 3177 N N . VAL B 1 192 ? -4.723 13.672 11.211 1 98.88 192 VAL B N 1
ATOM 3178 C CA . VAL B 1 192 ? -5.453 13.867 12.461 1 98.88 192 VAL B CA 1
ATOM 3179 C C . VAL B 1 192 ? -6.754 13.062 12.43 1 98.88 192 VAL B C 1
ATOM 3181 O O . VAL B 1 192 ? -7.445 13.031 11.414 1 98.88 192 VAL B O 1
ATOM 3184 N N . ASN B 1 193 ? -7.008 12.383 13.477 1 98.75 193 ASN B N 1
ATOM 3185 C CA . ASN B 1 193 ? -8.336 11.812 13.68 1 98.75 193 ASN B CA 1
ATOM 3186 C C . ASN B 1 193 ? -9.211 12.711 14.539 1 98.75 193 ASN B C 1
ATOM 3188 O O . ASN B 1 193 ? -9.211 12.594 15.766 1 98.75 193 ASN B O 1
ATOM 3192 N N . ASP B 1 194 ? -9.992 13.5 13.922 1 98.06 194 ASP B N 1
ATOM 3193 C CA . ASP B 1 194 ? -10.859 14.422 14.664 1 98.06 194 ASP B CA 1
ATOM 3194 C C . ASP B 1 194 ? -12.281 13.875 14.773 1 98.06 194 ASP B C 1
ATOM 3196 O O . ASP B 1 194 ? -13.219 14.625 15.016 1 98.06 194 ASP B O 1
ATOM 3200 N N . GLY B 1 195 ? -12.453 12.617 14.43 1 96.44 195 GLY B N 1
ATOM 3201 C CA . GLY B 1 195 ? -13.742 11.953 14.555 1 96.44 195 GLY B CA 1
ATOM 3202 C C . GLY B 1 195 ? -13.922 11.242 15.883 1 96.44 195 GLY B C 1
ATOM 3203 O O . GLY B 1 195 ? -13.086 11.367 16.781 1 96.44 195 GLY B O 1
ATOM 3204 N N . GLU B 1 196 ? -14.961 10.469 15.953 1 96.56 196 GLU B N 1
ATOM 3205 C CA . GLU B 1 196 ? -15.336 9.836 17.219 1 96.56 196 GLU B CA 1
ATOM 3206 C C . GLU B 1 196 ? -14.875 8.383 17.266 1 96.56 196 GLU B C 1
ATOM 3208 O O . GLU B 1 196 ? -14.828 7.777 18.344 1 96.56 196 GLU B O 1
ATOM 3213 N N . GLY B 1 197 ? -14.617 7.836 16.141 1 97.62 197 GLY B N 1
ATOM 3214 C CA . GLY B 1 197 ? -14.156 6.457 16.078 1 97.62 197 GLY B CA 1
ATOM 3215 C C . GLY B 1 197 ? -12.695 6.328 15.703 1 97.62 197 GLY B C 1
ATOM 3216 O O . GLY B 1 197 ? -12.086 7.285 15.227 1 97.62 197 GLY B O 1
ATOM 3217 N N . PRO B 1 198 ? -12.117 5.137 15.961 1 98.44 198 PRO B N 1
ATOM 3218 C CA . PRO B 1 198 ? -10.719 4.922 15.578 1 98.44 198 PRO B CA 1
ATOM 3219 C C . PRO B 1 198 ? -10.523 4.883 14.062 1 98.44 198 PRO B C 1
ATOM 3221 O O . PRO B 1 198 ? -11.484 4.668 13.32 1 98.44 198 PRO B O 1
ATOM 3224 N N . ALA B 1 199 ? -9.336 5.191 13.68 1 98.75 199 ALA B N 1
ATOM 3225 C CA . ALA B 1 199 ? -8.961 5.059 12.273 1 98.75 199 ALA B CA 1
ATOM 3226 C C . ALA B 1 199 ? -7.734 4.16 12.117 1 98.75 199 ALA B C 1
ATOM 3228 O O . ALA B 1 199 ? -6.797 4.238 12.914 1 98.75 199 ALA B O 1
ATOM 3229 N N . ARG B 1 200 ? -7.797 3.25 11.094 1 98.81 200 ARG B N 1
ATOM 3230 C CA . ARG B 1 200 ? -6.625 2.502 10.648 1 98.81 200 ARG B CA 1
ATOM 3231 C C . ARG B 1 200 ? -6.316 2.781 9.188 1 98.81 200 ARG B C 1
ATOM 3233 O O . ARG B 1 200 ? -7.191 2.658 8.328 1 98.81 200 ARG B O 1
ATOM 3240 N N . ILE B 1 201 ? -5.043 3.098 9.008 1 98.94 201 ILE B N 1
ATOM 3241 C CA . ILE B 1 201 ? -4.559 3.455 7.676 1 98.94 201 ILE B CA 1
ATOM 3242 C C . ILE B 1 201 ? -3.439 2.506 7.262 1 98.94 201 ILE B C 1
ATOM 3244 O O . ILE B 1 201 ? -2.486 2.293 8.016 1 98.94 201 ILE B O 1
ATOM 3248 N N . PHE B 1 202 ? -3.65 1.855 6.148 1 98.94 202 PHE B N 1
ATOM 3249 C CA . PHE B 1 202 ? -2.523 1.166 5.531 1 98.94 202 PHE B CA 1
ATOM 3250 C C . PHE B 1 202 ? -1.646 2.146 4.762 1 98.94 202 PHE B C 1
ATOM 3252 O O . PHE B 1 202 ? -2.154 3.053 4.098 1 98.94 202 PHE B O 1
ATOM 3259 N N . PHE B 1 203 ? -0.309 1.932 4.82 1 98.94 203 PHE B N 1
ATOM 3260 C CA . PHE B 1 203 ? 0.585 2.789 4.051 1 98.94 203 PHE B CA 1
ATOM 3261 C C . PHE B 1 203 ? 1.657 1.963 3.35 1 98.94 203 PHE B C 1
ATOM 3263 O O . PHE B 1 203 ? 2.004 0.87 3.805 1 98.94 203 PHE B O 1
ATOM 3270 N N . SER B 1 204 ? 2.1 2.447 2.219 1 98.94 204 SER B N 1
ATOM 3271 C CA . SER B 1 204 ? 3.307 1.981 1.542 1 98.94 204 SER B CA 1
ATOM 3272 C C . SER B 1 204 ? 4.18 3.152 1.103 1 98.94 204 SER B C 1
ATOM 3274 O O . SER B 1 204 ? 3.672 4.234 0.798 1 98.94 204 SER B O 1
ATOM 3276 N N . GLN B 1 205 ? 5.469 2.938 1.176 1 98.81 205 GLN B N 1
ATOM 3277 C CA . GLN B 1 205 ? 6.445 3.951 0.792 1 98.81 205 GLN B CA 1
ATOM 3278 C C . GLN B 1 205 ? 7.555 3.35 -0.065 1 98.81 205 GLN B C 1
ATOM 3280 O O . GLN B 1 205 ? 7.91 2.182 0.102 1 98.81 205 GLN B O 1
ATOM 3285 N N . ALA B 1 206 ? 8.047 4.133 -0.989 1 98.56 206 ALA B N 1
ATOM 3286 C CA . ALA B 1 206 ? 9.133 3.664 -1.846 1 98.56 206 ALA B CA 1
ATOM 3287 C C . ALA B 1 206 ? 10.016 4.824 -2.293 1 98.56 206 ALA B C 1
ATOM 3289 O O . ALA B 1 206 ? 9.578 5.98 -2.295 1 98.56 206 ALA B O 1
ATOM 3290 N N . CYS B 1 207 ? 11.258 4.516 -2.609 1 96 207 CYS B N 1
ATOM 3291 C CA . CYS B 1 207 ? 12.203 5.508 -3.105 1 96 207 CYS B CA 1
ATOM 3292 C C . CYS B 1 207 ? 13.047 4.941 -4.242 1 96 207 CYS B C 1
ATOM 3294 O O . CYS B 1 207 ? 13.062 3.73 -4.461 1 96 207 CYS B O 1
ATOM 3296 N N . GLU B 1 208 ? 13.672 5.848 -4.961 1 91.81 208 GLU B N 1
ATOM 3297 C CA . GLU B 1 208 ? 14.641 5.449 -5.977 1 91.81 208 GLU B CA 1
ATOM 3298 C C . GLU B 1 208 ? 16 5.129 -5.352 1 91.81 208 GLU B C 1
ATOM 3300 O O . GLU B 1 208 ? 16.469 5.848 -4.465 1 91.81 208 GLU B O 1
ATOM 3305 N N . THR B 1 209 ? 16.469 3.963 -5.727 1 83.31 209 THR B N 1
ATOM 3306 C CA . THR B 1 209 ? 17.781 3.607 -5.223 1 83.31 209 THR B CA 1
ATOM 3307 C C . THR B 1 209 ? 18.875 4.336 -6 1 83.31 209 THR B C 1
ATOM 3309 O O . THR B 1 209 ? 18.766 4.516 -7.215 1 83.31 209 THR B O 1
ATOM 3312 N N . MET B 1 210 ? 19.688 5.09 -5.27 1 68 210 MET B N 1
ATOM 3313 C CA . MET B 1 210 ? 20.766 5.809 -5.934 1 68 210 MET B CA 1
ATOM 3314 C C . MET B 1 210 ? 21.922 4.871 -6.27 1 68 210 MET B C 1
ATOM 3316 O O . MET B 1 210 ? 22.219 3.951 -5.508 1 68 210 MET B O 1
ATOM 3320 N N . PRO B 1 211 ? 22.422 5.102 -7.559 1 59.41 211 PRO B N 1
ATOM 3321 C CA . PRO B 1 211 ? 23.625 4.328 -7.875 1 59.41 211 PRO B CA 1
ATOM 3322 C C . PRO B 1 211 ? 24.766 4.602 -6.906 1 59.41 211 PRO B C 1
ATOM 3324 O O . PRO B 1 211 ? 24.875 5.707 -6.375 1 59.41 211 PRO B O 1
ATOM 3327 N N . GLU B 1 212 ? 25.172 3.594 -6.125 1 51.88 212 GLU B N 1
ATOM 3328 C CA . GLU B 1 212 ? 26.344 3.756 -5.27 1 51.88 212 GLU B CA 1
ATOM 3329 C C . GLU B 1 212 ? 27.391 4.668 -5.918 1 51.88 212 GLU B C 1
ATOM 3331 O O . GLU B 1 212 ? 28.156 5.332 -5.223 1 51.88 212 GLU B O 1
ATOM 3336 N N . THR B 1 213 ? 27.422 4.707 -7.113 1 46 213 THR B N 1
ATOM 3337 C CA . THR B 1 213 ? 28.594 5.371 -7.668 1 46 213 THR B CA 1
ATOM 3338 C C . THR B 1 213 ? 28.469 6.887 -7.516 1 46 213 THR B C 1
ATOM 3340 O O . THR B 1 213 ? 29.328 7.629 -8.008 1 46 213 THR B O 1
ATOM 3343 N N . LEU B 1 214 ? 27.375 7.41 -6.992 1 38.59 214 LEU B N 1
ATOM 3344 C CA . LEU B 1 214 ? 27.625 8.844 -6.902 1 38.59 214 LEU B CA 1
ATOM 3345 C C . LEU B 1 214 ? 28.484 9.164 -5.684 1 38.59 214 LEU B C 1
ATOM 3347 O O . LEU B 1 214 ? 28.266 8.609 -4.605 1 38.59 214 LEU B O 1
#

Radius of gyration: 29.87 Å; Cα contacts (8 Å, |Δi|>4): 819; chains: 2; bounding box: 97×92×70 Å

InterPro domains:
  IPR011051 RmlC-like cupin domain superfamily [SSF51182] (100-203)
  IPR014710 RmlC-like jelly roll fold [G3DSA:2.60.120.10] (119-207)
  IPR025974 Mif2/CENP-C cupin domain [PF11699] (121-205)
  IPR028386 Centromere protein C/Mif2/cnp3 [PTHR16684] (89-208)

Solvent-accessible surface area (backbone atoms only — not comparable to full-atom values): 25470 Å² total; per-residue (Å²): 130,84,80,91,74,71,86,81,74,74,88,73,74,80,80,74,76,77,71,76,72,81,72,78,75,76,68,78,74,74,75,73,74,72,76,74,76,79,70,82,78,77,78,81,73,85,72,82,83,72,80,66,86,62,74,73,68,84,58,88,68,85,74,54,70,51,45,77,61,76,15,53,40,71,35,65,34,52,55,72,51,80,67,46,72,78,38,72,59,80,62,90,59,94,64,94,73,53,72,42,82,39,78,35,32,37,22,43,81,52,63,67,62,44,77,43,89,96,50,48,31,27,38,33,77,80,40,88,49,100,45,36,37,28,32,41,38,38,26,41,51,71,16,37,45,71,74,42,70,40,41,73,32,33,35,41,37,34,29,63,36,40,46,36,40,36,34,45,60,86,40,73,50,69,49,42,47,56,14,36,38,50,44,56,26,57,27,40,34,32,40,31,19,82,44,88,55,56,26,38,32,37,39,39,34,34,31,74,51,72,61,78,83,108,140,83,86,85,82,79,85,81,74,77,85,77,73,81,81,75,77,74,73,77,73,83,73,80,78,76,70,78,75,76,76,75,75,75,76,76,76,74,75,81,79,77,78,78,73,82,71,83,81,75,78,69,85,64,73,73,69,83,58,88,66,86,74,53,67,50,45,77,61,77,14,53,40,72,34,64,35,54,55,72,52,79,68,46,72,79,38,73,60,79,61,90,58,94,64,93,71,52,73,43,82,40,80,34,33,38,21,42,80,51,62,67,62,44,75,43,90,97,49,47,31,27,37,32,77,79,39,87,47,100,45,36,37,27,32,39,38,38,26,41,52,71,14,38,45,69,74,43,69,40,41,75,32,33,35,40,38,34,29,64,37,39,48,35,40,35,33,45,59,84,39,73,49,68,48,43,47,57,12,37,38,50,43,57,26,58,25,39,33,32,40,31,18,83,46,87,55,56,25,36,32,38,38,39,34,34,31,76,50,72,61,79,85,111

Secondary structure (DSSP, 8-state):
--SSS-----------------------------------------------------------HHHHTT-EEEEEEEPP-THHHHS-SSPSS-----EEEEEEEE-GGG---EEPTT-S-EEEEEEE-SSEEEEEEEE-TT-EEEEEE-TT-EEEEEEEESEEEEEETTEEEEEETT-EEEE-TT-EEEEE--SSS-EEEEEEEE-PPPPTT-/----------------------------------------------------------------HHHHTT-EEEEEEEPP-HHHHHS-SSPSS-----EEEEEEEE-GGG---EEPTT-S-EEEEEEE-SSEEEEEEEE-TT-EEEEEE-TT-EEEEEEEESEEEEEETTEEEEEETT-EEEE-TT-EEEEE--SSS-EEEEEEEE-PPP-TT-